Protein AF-A0A972J0L4-F1 (afdb_monomer_lite)

pLDDT: mean 88.19, std 11.18, range [44.31, 98.69]

Foldseek 3Di:
DDAFDPVLLVVLVVLLVVQLVLCVVVVQQDPVLRAGVLVVLVVVCVVCLQPPDADPPPSNSVLLVCLLLNLLSCVSVVSNSRSLSSLSSNLSQQRYDLFHPVQPPDPDRDLVRLQVLLVSLQSSLLSCLSNPVPVSSLRSLVSSLVSLDDDPVRVVVLVVDPDPSLCSQLQSLLSNLLSCVVNVVLVSSQVSLVVSVVSVVVRPPDDDCLAQSNLSSQQSNLSSCCSVPVDLVSLVSNLVSLDLVSNRDDDNPSSSVNSSSSVSVCVVCVCSPDPDLVSDDLQVNLQVLQVVLQVVVVVVVQHDDLELVSQVSCLVCLLVVLVPDPDPVVNVSSLSSQLSNLQSSLQVVQPHWGWDAPDDDLQRTWTWDDQAPDIDTHSSSVVSVCSSVVVDVDGSSNVSVVSVVVSVVSNVVSVVVD

Secondary structure (DSSP, 8-state):
-PPPPHHHHHHHHHHHHHHHHHHHHTT-B-TTTSSB-HHHHHHHHGGGTT--S--SSHHHHHHHHHHHHHHHHHHHTT-HHHHHHHHHHHTTS--S-SS-GGGTT-SS--HHHHHHHHHHHHHHHHHHHHTT-HHHHHHHHHHHHHHH---HHHHHHHHHSTTTSHHHHHHHHHHHHHHHHHTT-HHHHHHHHHHHHHHHHH-TT---TTSHHHHHHHHHHHHHHHHH---HHHHHHHHHHTSGGGG-SS-HHHHHHHHHHHHHHHHH-HHHHS--TTTS-HHHHHHHHHHHHHHHHHHTT----SSHHHHHHHHHHHHHHHHH--SHHHHHHHHHHHHHHHHHHHHHHTT--EEEESSSSGGGEEEEEEETTEEEEE-HHHHHHHHHTTS----HHHHHHHHHHHHHHHHHHHTT--

Sequence (418 aa):
MGKLRSAFLEFLEEYDREYVQFLKEQGWLNLKTGGPVVTEIEPLLRPYLYHEGLIPESNLQKALDVSILAGTVCEALGTTAAAIDWYKIGQHRYRGGRLYSRHLDKGWPDVSVREDAGRQQLETAICATRVGNHGRARQLYEWAAQNFGFSEREIAILEDKKDKTHIVLWTNLSYCAYALLCLGRWAEALSTAERGEAYFRRDRHWKDKTYEPIILYPIVQAVARYKLDPSPENRRKAIEMLSPQAVASRNHVGHLWALFHLYNLRALHPDLAQPPADELPLEERARQGADACVKWMAEGSLMLDGTPESLKRLDETMRAVFRSLDSEEKRKQALFLWGSYFGEVVRRELAGGQWRAHGKTMTDIAVDWELGEAELHLWAYRHVRAYVTGKVAQGLYALWRETEQAYIDLGLAANLED

Radius of gyration: 25.67 Å; chains: 1; bounding box: 66×47×73 Å

Structure (mmCIF, N/CA/C/O backbone):
data_AF-A0A972J0L4-F1
#
_entry.id   AF-A0A972J0L4-F1
#
loop_
_atom_site.group_PDB
_atom_site.id
_atom_site.type_symbol
_atom_site.label_atom_id
_atom_site.label_alt_id
_atom_site.label_comp_id
_atom_site.label_asym_id
_atom_site.label_entity_id
_atom_site.label_seq_id
_atom_site.pdbx_PDB_ins_code
_atom_site.Cartn_x
_atom_site.Cartn_y
_atom_site.Cartn_z
_atom_site.occupancy
_atom_site.B_iso_or_equiv
_atom_site.auth_seq_id
_atom_site.auth_comp_id
_atom_site.auth_asym_id
_atom_site.auth_atom_id
_atom_site.pdbx_PDB_model_num
ATOM 1 N N . MET A 1 1 ? -6.156 0.275 10.492 1.00 44.31 1 MET A N 1
ATOM 2 C CA . MET A 1 1 ? -5.134 0.872 9.600 1.00 44.31 1 MET A CA 1
ATOM 3 C C . MET A 1 1 ? -4.209 1.642 10.513 1.00 44.31 1 MET A C 1
ATOM 5 O O . MET A 1 1 ? -4.644 2.647 11.064 1.00 44.31 1 MET A O 1
ATOM 9 N N . GLY A 1 2 ? -2.994 1.160 10.766 1.00 49.56 2 GLY A N 1
ATOM 10 C CA . GLY A 1 2 ? -2.090 1.908 11.631 1.00 49.56 2 GLY A CA 1
ATOM 11 C C . GLY A 1 2 ? -1.807 3.286 11.019 1.00 49.56 2 GLY A C 1
ATOM 12 O O . GLY A 1 2 ? -1.534 3.382 9.821 1.00 49.56 2 GLY A O 1
ATOM 13 N N . LYS A 1 3 ? -1.899 4.349 11.824 1.00 55.62 3 LYS A N 1
ATOM 14 C CA . LYS A 1 3 ? -1.641 5.719 11.365 1.00 55.62 3 LYS A CA 1
ATOM 15 C C . LYS A 1 3 ? -0.174 5.857 10.935 1.00 55.62 3 LYS A C 1
ATOM 17 O O . LYS A 1 3 ? 0.727 5.383 11.632 1.00 55.62 3 LYS A O 1
ATOM 22 N N . LEU A 1 4 ? 0.058 6.485 9.783 1.00 66.00 4 LEU A N 1
ATOM 23 C CA . LEU A 1 4 ? 1.386 6.961 9.390 1.00 66.00 4 LEU A CA 1
ATOM 24 C C . LEU A 1 4 ? 1.836 8.059 10.373 1.00 66.00 4 LEU A C 1
ATOM 26 O O . LEU A 1 4 ? 1.010 8.672 11.050 1.00 66.00 4 LEU A O 1
ATOM 30 N N . ARG A 1 5 ? 3.149 8.291 10.493 1.00 69.19 5 ARG A N 1
ATOM 31 C CA . ARG A 1 5 ? 3.679 9.364 11.356 1.00 69.19 5 ARG A CA 1
ATOM 32 C C . ARG A 1 5 ? 3.183 10.725 10.854 1.00 69.19 5 ARG A C 1
ATOM 34 O O . ARG A 1 5 ? 3.143 10.924 9.645 1.00 69.19 5 ARG A O 1
ATOM 41 N N . SER A 1 6 ? 2.877 11.656 11.761 1.00 73.56 6 SER A N 1
ATOM 42 C CA . SER A 1 6 ? 2.329 12.987 11.434 1.00 73.56 6 SER A CA 1
ATOM 43 C C . SER A 1 6 ? 3.140 13.727 10.368 1.00 73.56 6 SER A C 1
ATOM 45 O O . SER A 1 6 ? 2.590 14.085 9.338 1.00 73.56 6 SER A O 1
ATOM 47 N N . ALA A 1 7 ? 4.461 13.823 10.537 1.00 74.44 7 ALA A N 1
ATOM 48 C CA . ALA A 1 7 ? 5.339 14.481 9.563 1.00 74.44 7 ALA A CA 1
ATOM 49 C C . ALA A 1 7 ? 5.290 13.844 8.160 1.00 74.44 7 ALA A C 1
ATOM 51 O O . ALA A 1 7 ? 5.467 14.519 7.153 1.00 74.44 7 ALA A O 1
ATOM 52 N N . PHE A 1 8 ? 5.050 12.531 8.072 1.00 80.00 8 PHE A N 1
ATOM 53 C CA . PHE A 1 8 ? 4.901 11.876 6.776 1.00 80.00 8 PHE A CA 1
ATOM 54 C C . PHE A 1 8 ? 3.507 12.095 6.181 1.00 80.00 8 PHE A C 1
ATOM 56 O O . PHE A 1 8 ? 3.394 12.213 4.970 1.00 80.00 8 PHE A O 1
ATOM 63 N N . LEU A 1 9 ? 2.461 12.197 7.005 1.00 81.50 9 LEU A N 1
ATOM 64 C CA . LEU A 1 9 ? 1.131 12.599 6.536 1.00 81.50 9 LEU A CA 1
ATOM 65 C C . LEU A 1 9 ? 1.154 14.017 5.957 1.00 81.50 9 LEU A C 1
ATOM 67 O O . LEU A 1 9 ? 0.661 14.209 4.855 1.00 81.50 9 LEU A O 1
ATOM 71 N N . GLU A 1 10 ? 1.802 14.965 6.634 1.00 84.12 10 GLU A N 1
ATOM 72 C CA . GLU A 1 10 ? 1.974 16.338 6.135 1.00 84.12 10 GLU A CA 1
ATOM 73 C C . GLU A 1 10 ? 2.697 16.366 4.779 1.00 84.12 10 GLU A C 1
ATOM 75 O O . GLU A 1 10 ? 2.257 17.046 3.852 1.00 84.12 10 GLU A O 1
ATOM 80 N N . PHE A 1 11 ? 3.759 15.565 4.633 1.00 87.00 11 PHE A N 1
ATOM 81 C CA . PHE A 1 11 ? 4.459 15.380 3.359 1.00 87.00 11 PHE A CA 1
ATOM 82 C C . PHE A 1 11 ? 3.533 14.839 2.255 1.00 87.00 11 PHE A C 1
ATOM 84 O O . PHE A 1 11 ? 3.565 15.321 1.124 1.00 87.00 11 PHE A O 1
ATOM 91 N N . LEU A 1 12 ? 2.691 13.848 2.563 1.00 89.50 12 LEU A N 1
ATOM 92 C CA . LEU A 1 12 ? 1.736 13.294 1.598 1.00 89.50 12 LEU A CA 1
ATOM 93 C C . LEU A 1 12 ? 0.671 14.326 1.202 1.00 89.50 12 LEU A C 1
ATOM 95 O O . LEU A 1 12 ? 0.343 14.435 0.025 1.00 89.50 12 LEU A O 1
ATOM 99 N N . GLU A 1 13 ? 0.159 15.100 2.159 1.00 92.38 13 GLU A N 1
ATOM 100 C CA . GLU A 1 13 ? -0.806 16.176 1.909 1.00 92.38 13 GLU A CA 1
ATOM 101 C C . GLU A 1 13 ? -0.215 17.296 1.043 1.00 92.38 13 GLU A C 1
ATOM 103 O O . GLU A 1 13 ? -0.916 17.866 0.208 1.00 92.38 13 GLU A O 1
ATOM 108 N N . GLU A 1 14 ? 1.069 17.621 1.207 1.00 93.12 14 GLU A N 1
ATOM 109 C CA . GLU A 1 14 ? 1.766 18.580 0.346 1.00 93.12 14 GLU A CA 1
ATOM 110 C C . GLU A 1 14 ? 1.835 18.092 -1.104 1.00 93.12 14 GLU A C 1
ATOM 112 O O . GLU A 1 14 ? 1.412 18.814 -2.009 1.00 93.12 14 GLU A O 1
ATOM 117 N N . TYR A 1 15 ? 2.257 16.844 -1.318 1.00 93.62 15 TYR A N 1
ATOM 118 C CA . TYR A 1 15 ? 2.282 16.232 -2.647 1.00 93.62 15 TYR A CA 1
ATOM 119 C C . TYR A 1 15 ? 0.885 16.147 -3.275 1.00 93.62 15 TYR A C 1
ATOM 121 O O . TYR A 1 15 ? 0.720 16.445 -4.458 1.00 93.62 15 TYR A O 1
ATOM 129 N N . ASP A 1 16 ? -0.138 15.782 -2.496 1.00 96.44 16 ASP A N 1
ATOM 130 C CA . ASP A 1 16 ? -1.523 15.751 -2.976 1.00 96.44 16 ASP A CA 1
ATOM 131 C C . ASP A 1 16 ? -1.979 17.138 -3.452 1.00 96.44 16 ASP A C 1
ATOM 133 O O . ASP A 1 16 ? -2.534 17.267 -4.546 1.00 96.44 16 ASP A O 1
ATOM 137 N N . ARG A 1 17 ? -1.655 18.204 -2.702 1.00 97.69 17 ARG A N 1
ATOM 138 C CA . ARG A 1 17 ? -1.934 19.588 -3.123 1.00 97.69 17 ARG A CA 1
ATOM 139 C C . ARG A 1 17 ? -1.247 19.941 -4.440 1.00 97.69 17 ARG A C 1
ATOM 141 O O . ARG A 1 17 ? -1.893 20.551 -5.294 1.00 97.69 17 ARG A O 1
ATOM 148 N N . GLU A 1 18 ? 0.017 19.562 -4.627 1.00 97.12 18 GLU A N 1
ATOM 149 C CA . GLU A 1 18 ? 0.742 19.793 -5.885 1.00 97.12 18 GLU A CA 1
ATOM 150 C C . GLU A 1 18 ? 0.083 19.073 -7.068 1.00 97.12 18 GLU A C 1
ATOM 152 O O . GLU A 1 18 ? -0.109 19.664 -8.135 1.00 97.12 18 GLU A O 1
ATOM 157 N N . TYR A 1 19 ? -0.318 17.813 -6.883 1.00 97.38 19 TYR A N 1
ATOM 158 C CA . TYR A 1 19 ? -0.986 17.030 -7.921 1.00 97.38 19 TYR A CA 1
ATOM 159 C C . TYR A 1 19 ? -2.368 17.584 -8.264 1.00 97.38 19 TYR A C 1
ATOM 161 O O . TYR A 1 19 ? -2.699 17.727 -9.443 1.00 97.38 19 TYR A O 1
ATOM 169 N N . VAL A 1 20 ? -3.158 17.959 -7.257 1.00 97.75 20 VAL A N 1
ATOM 170 C CA . VAL A 1 20 ? -4.461 18.605 -7.453 1.00 97.75 20 VAL A CA 1
ATOM 171 C C . VAL A 1 20 ? -4.299 19.940 -8.178 1.00 97.75 20 VAL A C 1
ATOM 173 O O . VAL A 1 20 ? -5.085 20.243 -9.076 1.00 97.75 20 VAL A O 1
ATOM 176 N N . GLN A 1 21 ? -3.285 20.733 -7.830 1.00 98.25 21 GLN A N 1
ATOM 177 C CA . GLN A 1 21 ? -3.005 22.001 -8.501 1.00 98.25 21 GLN A CA 1
ATOM 178 C C . GLN A 1 21 ? -2.614 21.788 -9.968 1.00 98.25 21 GLN A C 1
ATOM 180 O O . GLN A 1 21 ? -3.177 22.442 -10.845 1.00 98.25 21 GLN A O 1
ATOM 185 N N . PHE A 1 22 ? -1.742 20.816 -10.250 1.00 98.12 22 PHE A N 1
ATOM 186 C CA . PHE A 1 22 ? -1.398 20.427 -11.618 1.00 98.12 22 PHE A CA 1
ATOM 187 C C . PHE A 1 22 ? -2.643 20.039 -12.430 1.00 98.12 22 PHE A C 1
ATOM 189 O O . PHE A 1 22 ? -2.826 20.530 -13.543 1.00 98.12 22 PHE A O 1
ATOM 196 N N . LEU A 1 23 ? -3.539 19.217 -11.872 1.00 98.19 23 LEU A N 1
ATOM 197 C CA . LEU A 1 23 ? -4.781 18.839 -12.552 1.00 98.19 23 LEU A CA 1
ATOM 198 C C . LEU A 1 23 ? -5.699 20.043 -12.805 1.00 98.19 23 LEU A C 1
ATOM 200 O O . LEU A 1 23 ? -6.289 20.132 -13.880 1.00 98.19 23 LEU A O 1
ATOM 204 N N . LYS A 1 24 ? -5.807 20.988 -11.860 1.00 97.81 24 LYS A N 1
ATOM 205 C CA . LYS A 1 24 ? -6.598 22.220 -12.042 1.00 97.81 24 LYS A CA 1
ATOM 206 C C . LYS A 1 24 ? -6.072 23.073 -13.187 1.00 97.81 24 LYS A C 1
ATOM 208 O O . LYS A 1 24 ? -6.864 23.535 -14.002 1.00 97.81 24 LYS A O 1
ATOM 213 N N . GLU A 1 25 ? -4.757 23.261 -13.261 1.00 97.81 25 GLU A N 1
ATOM 214 C CA . GLU A 1 25 ? -4.111 24.059 -14.311 1.00 97.81 25 GLU A CA 1
ATOM 215 C C . GLU A 1 25 ? -4.344 23.488 -15.711 1.00 97.81 25 GLU A C 1
ATOM 217 O O . GLU A 1 25 ? -4.440 24.249 -16.669 1.00 97.81 25 GLU A O 1
ATOM 222 N N . GLN A 1 26 ? -4.469 22.163 -15.826 1.00 97.31 26 GLN A N 1
ATOM 223 C CA . GLN A 1 26 ? -4.757 21.490 -17.095 1.00 97.31 26 GLN A CA 1
ATOM 224 C C . GLN A 1 26 ? -6.258 21.319 -17.377 1.00 97.31 26 GLN A C 1
ATOM 226 O O . GLN A 1 26 ? -6.625 20.833 -18.441 1.00 97.31 26 GLN A O 1
ATOM 231 N N . GLY A 1 27 ? -7.136 21.690 -16.438 1.00 97.44 27 GLY A N 1
ATOM 232 C CA . GLY A 1 27 ? -8.570 21.407 -16.536 1.00 97.44 27 GLY A CA 1
ATOM 233 C C . GLY A 1 27 ? -8.924 19.924 -16.374 1.00 97.44 27 GLY A C 1
ATOM 234 O O . GLY A 1 27 ? -10.047 19.537 -16.662 1.00 97.44 27 GLY A O 1
ATOM 235 N N . TRP A 1 28 ? -8.000 19.098 -15.878 1.00 98.19 28 TRP A N 1
ATOM 236 C CA . TRP A 1 28 ? -8.143 17.644 -15.760 1.00 98.19 28 TRP A CA 1
ATOM 237 C C . TRP A 1 28 ? -8.545 17.171 -14.358 1.00 98.19 28 TRP A C 1
ATOM 239 O O . TRP A 1 28 ? -8.411 15.987 -14.054 1.00 98.19 28 TRP A O 1
ATOM 249 N N . LEU A 1 29 ? -9.003 18.055 -13.467 1.00 98.25 29 LEU A N 1
ATOM 250 C CA . LEU A 1 29 ? -9.419 17.662 -12.117 1.00 98.25 29 LEU A CA 1
ATOM 251 C C . LEU A 1 29 ? -10.850 17.108 -12.111 1.00 98.25 29 LEU A C 1
ATOM 253 O O . LEU A 1 29 ? -11.817 17.829 -12.355 1.00 98.25 29 LEU A O 1
ATOM 257 N N . ASN A 1 30 ? -11.003 15.846 -11.718 1.00 97.69 30 ASN A N 1
ATOM 258 C CA . ASN A 1 30 ? -12.301 15.241 -11.462 1.00 97.69 30 ASN A CA 1
ATOM 259 C C . ASN A 1 30 ? -12.812 15.669 -10.079 1.00 97.69 30 ASN A C 1
ATOM 261 O O . ASN A 1 30 ? -12.400 15.127 -9.055 1.00 97.69 30 ASN A O 1
ATOM 265 N N . LEU A 1 31 ? -13.763 16.605 -10.041 1.00 96.44 31 LEU A N 1
ATOM 266 C CA . LEU A 1 31 ? -14.323 17.140 -8.790 1.00 96.44 31 LEU A CA 1
ATOM 267 C C . LEU A 1 31 ? -15.027 16.089 -7.914 1.00 96.44 31 LEU A C 1
ATOM 269 O O . LEU A 1 31 ? -15.210 16.320 -6.722 1.00 96.44 31 LEU A O 1
ATOM 273 N N . LYS A 1 32 ? -15.434 14.944 -8.480 1.00 94.81 32 LYS A N 1
ATOM 274 C CA . LYS A 1 32 ? -16.093 13.871 -7.723 1.00 94.81 32 LYS A CA 1
ATOM 275 C C . LYS A 1 32 ? -15.093 12.996 -6.976 1.00 94.81 32 LYS A C 1
ATOM 277 O O . LYS A 1 32 ? -15.390 12.550 -5.872 1.00 94.81 32 LYS A O 1
ATOM 282 N N . THR A 1 33 ? -13.962 12.684 -7.603 1.00 94.12 33 THR A N 1
ATOM 283 C CA . THR A 1 33 ? -12.982 11.743 -7.041 1.00 94.12 33 THR A CA 1
ATOM 284 C C . THR A 1 33 ? -11.800 12.449 -6.393 1.00 94.12 33 THR A C 1
ATOM 286 O O . THR A 1 33 ? -11.204 11.869 -5.494 1.00 94.12 33 THR A O 1
ATOM 289 N N . GLY A 1 34 ? -11.483 13.677 -6.816 1.00 94.88 34 GLY A N 1
ATOM 290 C CA . GLY A 1 34 ? -10.256 14.397 -6.465 1.00 94.88 34 GLY A CA 1
ATOM 291 C C . GLY A 1 34 ? -9.048 14.019 -7.335 1.00 94.88 34 GLY A C 1
ATOM 292 O O . GLY A 1 34 ? -7.987 14.609 -7.175 1.00 94.88 34 GLY A O 1
ATOM 293 N N . GLY A 1 35 ? -9.199 13.055 -8.252 1.00 96.75 35 GLY A N 1
ATOM 294 C CA . GLY A 1 35 ? -8.144 12.583 -9.156 1.00 96.75 35 GLY A CA 1
ATOM 295 C C . GLY A 1 35 ? -8.260 13.139 -10.583 1.00 96.75 35 GLY A C 1
ATOM 296 O O . GLY A 1 35 ? -9.011 14.087 -10.823 1.00 96.75 35 GLY A O 1
ATOM 297 N N . PRO A 1 36 ? -7.528 12.563 -11.554 1.00 98.06 36 PRO A N 1
ATOM 298 C CA . PRO A 1 36 ? -7.585 12.981 -12.954 1.00 98.06 36 PRO A CA 1
ATOM 299 C C . PRO A 1 36 ? -8.908 12.603 -13.649 1.00 98.06 36 PRO A C 1
ATOM 301 O O . PRO A 1 36 ? -9.483 11.542 -13.397 1.00 98.06 36 PRO A O 1
ATOM 304 N N . VAL A 1 37 ? -9.366 13.419 -14.604 1.00 97.94 37 VAL A N 1
ATOM 305 C CA . VAL A 1 37 ? -10.460 13.075 -15.530 1.00 97.94 37 VAL A CA 1
ATOM 306 C C . VAL A 1 37 ? -9.930 12.117 -16.600 1.00 97.94 37 VAL A C 1
ATOM 308 O O . VAL A 1 37 ? -9.479 12.511 -17.675 1.00 97.94 37 VAL A O 1
ATOM 311 N N . VAL A 1 38 ? -9.986 10.819 -16.306 1.00 96.94 38 VAL A N 1
ATOM 312 C CA . VAL A 1 38 ? -9.426 9.770 -17.180 1.00 96.94 38 VAL A CA 1
ATOM 313 C C . VAL A 1 38 ? -10.013 9.802 -18.591 1.00 96.94 38 VAL A C 1
ATOM 315 O O . VAL A 1 38 ? -9.285 9.615 -19.561 1.00 96.94 38 VAL A O 1
ATOM 318 N N . THR A 1 39 ? -11.307 10.104 -18.722 1.00 96.56 39 THR A N 1
ATOM 319 C CA . THR A 1 39 ? -11.998 10.185 -20.018 1.00 96.56 39 THR A CA 1
ATOM 320 C C . THR A 1 39 ? -11.487 11.303 -20.923 1.00 96.56 39 THR A C 1
ATOM 322 O O . THR A 1 39 ? -11.729 11.246 -22.124 1.00 96.56 39 THR A O 1
ATOM 325 N N . GLU A 1 40 ? -10.796 12.302 -20.375 1.00 96.31 40 GLU A N 1
ATOM 326 C CA . GLU A 1 40 ? -10.177 13.385 -21.145 1.00 96.31 40 GLU A CA 1
ATOM 327 C C . GLU A 1 40 ? -8.710 13.086 -21.458 1.00 96.31 40 GLU A C 1
ATOM 329 O O . GLU A 1 40 ? -8.268 13.310 -22.581 1.00 96.31 40 GLU A O 1
ATOM 334 N N . ILE A 1 41 ? -7.968 12.514 -20.505 1.00 95.94 41 ILE A N 1
ATOM 335 C CA . ILE A 1 41 ? -6.528 12.254 -20.658 1.00 95.94 41 ILE A CA 1
ATOM 336 C C . ILE A 1 41 ? -6.247 11.013 -21.519 1.00 95.94 41 ILE A C 1
ATOM 338 O O . ILE A 1 41 ? -5.349 11.030 -22.359 1.00 95.94 41 ILE A O 1
ATOM 342 N N . GLU A 1 42 ? -6.988 9.915 -21.341 1.00 93.94 42 GLU A N 1
ATOM 343 C CA . GLU A 1 42 ? -6.716 8.655 -22.053 1.00 93.94 42 GLU A CA 1
ATOM 344 C C . GLU A 1 42 ? -6.813 8.790 -23.590 1.00 93.94 42 GLU A C 1
ATOM 346 O O . GLU A 1 42 ? -5.927 8.281 -24.287 1.00 93.94 42 GLU A O 1
ATOM 351 N N . PRO A 1 43 ? -7.793 9.522 -24.163 1.00 95.50 43 PRO A N 1
ATOM 352 C CA . PRO A 1 43 ? -7.801 9.816 -25.595 1.00 95.50 43 PRO A CA 1
ATOM 353 C C . PRO A 1 43 ? -6.542 10.540 -26.090 1.00 95.50 43 PRO A C 1
ATOM 355 O O . PRO A 1 43 ? -6.091 10.248 -27.198 1.00 95.50 43 PRO A O 1
ATOM 358 N N . LEU A 1 44 ? -5.953 11.427 -25.278 1.00 95.19 44 LEU A N 1
ATOM 359 C CA . LEU A 1 44 ? -4.713 12.145 -25.606 1.00 95.19 44 LEU A CA 1
ATOM 360 C C . LEU A 1 44 ? -3.490 11.221 -25.571 1.00 95.19 44 LEU A C 1
ATOM 362 O O . LEU A 1 44 ? -2.552 11.401 -26.343 1.00 95.19 44 LEU A O 1
ATOM 366 N N . LEU A 1 45 ? -3.509 10.184 -24.727 1.00 92.75 45 LEU A N 1
ATOM 367 C CA . LEU A 1 45 ? -2.461 9.156 -24.675 1.00 92.75 45 LEU A CA 1
ATOM 368 C C . LEU A 1 45 ? -2.518 8.185 -25.857 1.00 92.75 45 LEU A C 1
ATOM 370 O O . LEU A 1 45 ? -1.502 7.578 -26.205 1.00 92.75 45 LEU A O 1
ATOM 374 N N . ARG A 1 46 ? -3.691 8.019 -26.478 1.00 90.75 46 ARG A N 1
ATOM 375 C CA . ARG A 1 46 ? -3.943 6.999 -27.505 1.00 90.75 46 ARG A CA 1
ATOM 376 C C . ARG A 1 46 ? -2.958 7.017 -28.683 1.00 90.75 46 ARG A C 1
ATOM 378 O O . ARG A 1 46 ? -2.497 5.933 -29.048 1.00 90.75 46 ARG A O 1
ATOM 385 N N . PRO A 1 47 ? -2.585 8.178 -29.259 1.00 92.25 47 PRO A N 1
ATOM 386 C CA . PRO A 1 47 ? -1.599 8.247 -30.340 1.00 92.25 47 PRO A CA 1
ATOM 387 C C . PRO A 1 47 ? -0.217 7.722 -29.939 1.00 92.25 47 PRO A C 1
ATOM 389 O O . PRO A 1 47 ? 0.563 7.322 -30.798 1.00 92.25 47 PRO A O 1
ATOM 392 N N . TYR A 1 48 ? 0.081 7.697 -28.639 1.00 89.81 48 TYR A N 1
ATOM 393 C CA . TYR A 1 48 ? 1.389 7.346 -28.104 1.00 89.81 48 TYR A CA 1
ATOM 394 C C . TYR A 1 48 ? 1.460 5.928 -27.544 1.00 89.81 48 TYR A C 1
ATOM 396 O O . TYR A 1 48 ? 2.524 5.543 -27.087 1.00 89.81 48 TYR A O 1
ATOM 404 N N . LEU A 1 49 ? 0.399 5.114 -27.586 1.00 84.81 49 LEU A N 1
ATOM 405 C CA . LEU A 1 49 ? 0.384 3.790 -26.930 1.00 84.81 49 LEU A CA 1
ATOM 406 C C . LEU A 1 49 ? 1.486 2.818 -27.389 1.00 84.81 49 LEU A C 1
ATOM 408 O O . LEU A 1 49 ? 1.786 1.875 -26.661 1.00 84.81 49 LEU A O 1
ATOM 412 N N . TYR A 1 50 ? 2.094 3.066 -28.551 1.00 82.88 50 TYR A N 1
ATOM 413 C CA . TYR A 1 50 ? 3.220 2.303 -29.103 1.00 82.88 50 TYR A CA 1
ATOM 414 C C . TYR A 1 50 ? 4.493 3.151 -29.280 1.00 82.88 50 TYR A C 1
ATOM 416 O O . TYR A 1 50 ? 5.429 2.742 -29.962 1.00 82.88 50 TYR A O 1
ATOM 424 N N . HIS A 1 51 ? 4.518 4.356 -28.705 1.00 82.31 51 HIS A N 1
ATOM 425 C CA . HIS A 1 51 ? 5.649 5.276 -28.768 1.00 82.31 51 HIS A CA 1
ATOM 426 C C . HIS A 1 51 ? 6.680 4.932 -27.693 1.00 82.31 51 HIS A C 1
ATOM 428 O O . HIS A 1 51 ? 6.387 4.957 -26.493 1.00 82.31 51 HIS A O 1
ATOM 434 N N . GLU A 1 52 ? 7.907 4.649 -28.126 1.00 79.62 52 GLU A N 1
ATOM 435 C CA . GLU A 1 52 ? 9.035 4.439 -27.225 1.00 79.62 52 GLU A CA 1
ATOM 436 C C . GLU A 1 52 ? 9.661 5.777 -26.811 1.00 79.62 52 GLU A C 1
ATOM 438 O O . GLU A 1 52 ? 10.119 6.560 -27.643 1.00 79.62 52 GLU A O 1
ATOM 443 N N . GLY A 1 53 ? 9.741 6.009 -25.500 1.00 79.06 53 GLY A N 1
ATOM 444 C CA . GLY A 1 53 ? 10.359 7.198 -24.918 1.00 79.06 53 GLY A CA 1
ATOM 445 C C . GLY A 1 53 ? 9.356 8.256 -24.458 1.00 79.06 53 GLY A C 1
ATOM 446 O O . GLY A 1 53 ? 8.193 7.961 -24.160 1.00 79.06 53 GLY A O 1
ATOM 447 N N . LEU A 1 54 ? 9.856 9.490 -24.345 1.00 85.31 54 LEU A N 1
ATOM 448 C CA . LEU A 1 54 ? 9.096 10.630 -23.838 1.00 85.31 54 LEU A CA 1
ATOM 449 C C . LEU A 1 54 ? 8.012 11.047 -24.831 1.00 85.31 54 LEU A C 1
ATOM 451 O O . LEU A 1 54 ? 8.265 11.138 -26.036 1.00 85.31 54 LEU A O 1
ATOM 455 N N . ILE A 1 55 ? 6.821 11.327 -24.310 1.00 89.00 55 ILE A N 1
ATOM 456 C CA . ILE A 1 55 ? 5.740 11.936 -25.079 1.00 89.00 55 ILE A CA 1
ATOM 457 C C . ILE A 1 55 ? 6.094 13.411 -25.340 1.00 89.00 55 ILE A C 1
ATOM 459 O O . ILE A 1 55 ? 6.484 14.106 -24.400 1.00 89.00 55 ILE A O 1
ATOM 463 N N . PRO A 1 56 ? 5.967 13.912 -26.587 1.00 87.12 56 PRO A N 1
ATOM 464 C CA . PRO A 1 56 ? 6.292 15.304 -26.913 1.00 87.12 56 PRO A CA 1
ATOM 465 C C . PRO A 1 56 ? 5.463 16.339 -26.142 1.00 87.12 56 PRO A C 1
ATOM 467 O O . PRO A 1 56 ? 5.950 17.426 -25.844 1.00 87.12 56 PRO A O 1
ATOM 470 N N . GLU A 1 57 ? 4.212 16.010 -25.820 1.00 92.38 57 GLU A N 1
ATOM 471 C CA . GLU A 1 57 ? 3.344 16.846 -24.998 1.00 92.38 57 GLU A CA 1
ATOM 472 C C . GLU A 1 57 ? 3.773 16.775 -23.525 1.00 92.38 57 GLU A C 1
ATOM 474 O O . GLU A 1 57 ? 3.512 15.799 -22.818 1.00 92.38 57 GLU A O 1
ATOM 479 N N . SER A 1 58 ? 4.446 17.829 -23.058 1.00 92.81 58 SER A N 1
ATOM 480 C CA . SER A 1 58 ? 5.087 17.881 -21.738 1.00 92.81 58 SER A CA 1
ATOM 481 C C . SER A 1 58 ? 4.118 17.652 -20.578 1.00 92.81 58 SER A C 1
ATOM 483 O O . SER A 1 58 ? 4.469 16.965 -19.621 1.00 92.81 58 SER A O 1
ATOM 485 N N . ASN A 1 59 ? 2.895 18.181 -20.660 1.00 95.62 59 ASN A N 1
ATOM 486 C CA . ASN A 1 59 ? 1.889 18.014 -19.608 1.00 95.62 59 ASN A CA 1
ATOM 487 C C . ASN A 1 59 ? 1.371 16.575 -19.553 1.00 95.62 59 ASN A C 1
ATOM 489 O O . ASN A 1 59 ? 1.168 16.032 -18.467 1.00 95.62 59 ASN A O 1
ATOM 493 N N . LEU A 1 60 ? 1.238 15.925 -20.708 1.00 94.88 60 LEU A N 1
ATOM 494 C CA . LEU A 1 60 ? 0.833 14.528 -20.793 1.00 94.88 60 LEU A CA 1
ATOM 495 C C . LEU A 1 60 ? 1.933 13.592 -20.274 1.00 94.88 60 LEU A C 1
ATOM 497 O O . LEU A 1 60 ? 1.658 12.667 -19.510 1.00 94.88 60 LEU A O 1
ATOM 501 N N . GLN A 1 61 ? 3.193 13.879 -20.618 1.00 94.62 61 GLN A N 1
ATOM 502 C CA . GLN A 1 61 ? 4.351 13.185 -20.055 1.00 94.62 61 GLN A CA 1
ATOM 503 C C . GLN A 1 61 ? 4.427 13.373 -18.532 1.00 94.62 61 GLN A C 1
ATOM 505 O O . GLN A 1 61 ? 4.562 12.390 -17.806 1.00 94.62 61 GLN A O 1
ATOM 510 N N . LYS A 1 62 ? 4.239 14.603 -18.032 1.00 95.50 62 LYS A N 1
ATOM 511 C CA . LYS A 1 62 ? 4.201 14.892 -16.591 1.00 95.50 62 LYS A CA 1
ATOM 512 C C . LYS A 1 62 ? 3.096 14.106 -15.888 1.00 95.50 62 LYS A C 1
ATOM 514 O O . LYS A 1 62 ? 3.371 13.509 -14.854 1.00 95.50 62 LYS A O 1
ATOM 519 N N . ALA A 1 63 ? 1.884 14.053 -16.449 1.00 96.12 63 ALA A N 1
ATOM 520 C CA . ALA A 1 63 ? 0.775 13.282 -15.882 1.00 96.12 63 ALA A CA 1
ATOM 521 C C . ALA A 1 63 ? 1.121 11.790 -15.735 1.00 96.12 63 ALA A C 1
ATOM 523 O O . ALA A 1 63 ? 0.824 11.189 -14.704 1.00 96.12 63 ALA A O 1
ATOM 524 N N . LEU A 1 64 ? 1.793 11.201 -16.729 1.00 94.12 64 LEU A N 1
ATOM 525 C CA . LEU A 1 64 ? 2.276 9.820 -16.658 1.00 94.12 64 LEU A CA 1
ATOM 526 C C . LEU A 1 64 ? 3.364 9.638 -15.602 1.00 94.12 64 LEU A C 1
ATOM 528 O O . LEU A 1 64 ? 3.304 8.672 -14.842 1.00 94.12 64 LEU A O 1
ATOM 532 N N . ASP A 1 65 ? 4.334 10.546 -15.541 1.00 92.75 65 ASP A N 1
ATOM 533 C CA . ASP A 1 65 ? 5.458 10.439 -14.610 1.00 92.75 65 ASP A CA 1
ATOM 534 C C . ASP A 1 65 ? 5.006 10.551 -13.151 1.00 92.75 65 ASP A C 1
ATOM 536 O O . ASP A 1 65 ? 5.476 9.786 -12.308 1.00 92.75 65 ASP A O 1
ATOM 540 N N . VAL A 1 66 ? 4.044 11.433 -12.853 1.00 95.19 66 VAL A N 1
ATOM 541 C CA . VAL A 1 66 ? 3.535 11.590 -11.481 1.00 95.19 66 VAL A CA 1
ATOM 542 C C . VAL A 1 66 ? 2.503 10.534 -11.089 1.00 95.19 66 VAL A C 1
ATOM 544 O O . VAL A 1 66 ? 2.342 10.271 -9.901 1.00 95.19 66 VAL A O 1
ATOM 547 N N . SER A 1 67 ? 1.820 9.904 -12.051 1.00 96.00 67 SER A N 1
ATOM 548 C CA . SER A 1 67 ? 0.658 9.034 -11.791 1.00 96.00 67 SER A CA 1
ATOM 549 C C . SER A 1 67 ? 0.898 7.910 -10.776 1.00 96.00 67 SER A C 1
ATOM 551 O O . SER A 1 67 ? 0.007 7.583 -9.993 1.00 96.00 67 SER A O 1
ATOM 553 N N . ILE A 1 68 ? 2.102 7.338 -10.751 1.00 91.94 68 ILE A N 1
ATOM 554 C CA . ILE A 1 68 ? 2.474 6.257 -9.830 1.00 91.94 68 ILE A CA 1
ATOM 555 C C . ILE A 1 68 ? 2.510 6.747 -8.382 1.00 91.94 68 ILE A C 1
ATOM 557 O O . ILE A 1 68 ? 1.885 6.158 -7.494 1.00 91.94 68 ILE A O 1
ATOM 561 N N . LEU A 1 69 ? 3.212 7.855 -8.147 1.00 93.62 69 LEU A N 1
ATOM 562 C CA . LEU A 1 69 ? 3.353 8.422 -6.812 1.00 93.62 69 LEU A CA 1
ATOM 563 C C . LEU A 1 69 ? 2.067 9.121 -6.376 1.00 93.62 69 LEU A C 1
ATOM 565 O O . LEU A 1 69 ? 1.666 8.954 -5.230 1.00 93.62 69 LEU A O 1
ATOM 569 N N . ALA A 1 70 ? 1.367 9.803 -7.283 1.00 96.88 70 ALA A N 1
ATOM 570 C CA . ALA A 1 70 ? 0.072 10.415 -7.007 1.00 96.88 70 ALA A CA 1
ATOM 571 C C . ALA A 1 70 ? -0.982 9.380 -6.593 1.00 96.88 70 ALA A C 1
ATOM 573 O O . ALA A 1 70 ? -1.651 9.561 -5.578 1.00 96.88 70 ALA A O 1
ATOM 574 N N . GLY A 1 71 ? -1.061 8.241 -7.292 1.00 96.31 71 GLY A N 1
ATOM 575 C CA . GLY A 1 71 ? -1.943 7.144 -6.890 1.00 96.31 71 GLY A CA 1
ATOM 576 C C . GLY A 1 71 ? -1.626 6.616 -5.486 1.00 96.31 71 GLY A C 1
ATOM 577 O O . GLY A 1 71 ? -2.531 6.416 -4.676 1.00 96.31 71 GLY A O 1
ATOM 578 N N . THR A 1 72 ? -0.338 6.476 -5.169 1.00 94.38 72 THR A N 1
ATOM 579 C CA . THR A 1 72 ? 0.132 6.017 -3.852 1.00 94.38 72 THR A CA 1
ATOM 580 C C . THR A 1 72 ? -0.181 7.019 -2.740 1.00 94.38 72 THR A C 1
ATOM 582 O O . THR A 1 72 ? -0.606 6.613 -1.658 1.00 94.38 72 THR A O 1
ATOM 585 N N . VAL A 1 73 ? 0.006 8.318 -2.999 1.00 94.38 73 VAL A N 1
ATOM 586 C CA . VAL A 1 73 ? -0.328 9.408 -2.069 1.00 94.38 73 VAL A CA 1
ATOM 587 C C . VAL A 1 73 ? -1.820 9.387 -1.752 1.00 94.38 73 VAL A C 1
ATOM 589 O O . VAL A 1 73 ? -2.188 9.291 -0.582 1.00 94.38 73 VAL A O 1
ATOM 592 N N . CYS A 1 74 ? -2.679 9.376 -2.775 1.00 93.94 74 CYS A N 1
ATOM 593 C CA . CYS A 1 74 ? -4.126 9.319 -2.583 1.00 93.94 74 CYS A CA 1
ATOM 594 C C . CYS A 1 74 ? -4.548 8.058 -1.805 1.00 93.94 74 CYS A C 1
ATOM 596 O O . CYS A 1 74 ? -5.377 8.116 -0.899 1.00 93.94 74 CYS A O 1
ATOM 598 N N . GLU A 1 75 ? -3.948 6.901 -2.102 1.00 91.25 75 GLU A N 1
ATOM 599 C CA . GLU A 1 75 ? -4.233 5.664 -1.371 1.00 91.25 75 GLU A CA 1
ATOM 600 C C . GLU A 1 75 ? -3.817 5.750 0.105 1.00 91.25 75 GLU A C 1
ATOM 602 O O . GLU A 1 75 ? -4.581 5.334 0.979 1.00 91.25 75 GLU A O 1
ATOM 607 N N . ALA A 1 76 ? -2.662 6.352 0.398 1.00 88.81 76 ALA A N 1
ATOM 608 C CA . ALA A 1 76 ? -2.196 6.578 1.763 1.00 88.81 76 ALA A CA 1
ATOM 609 C C . ALA A 1 76 ? -3.069 7.570 2.549 1.00 88.81 76 ALA A C 1
ATOM 611 O O . ALA A 1 76 ? -3.247 7.393 3.754 1.00 88.81 76 ALA A O 1
ATOM 612 N N . LEU A 1 77 ? -3.642 8.568 1.872 1.00 86.81 77 LEU A N 1
ATOM 613 C CA . LEU A 1 77 ? -4.584 9.536 2.444 1.00 86.81 77 LEU A CA 1
ATOM 614 C C . LEU A 1 77 ? -6.032 9.008 2.508 1.00 86.81 77 LEU A C 1
ATOM 616 O O . LEU A 1 77 ? -6.920 9.689 3.017 1.00 86.81 77 LEU A O 1
ATOM 620 N N . GLY A 1 78 ? -6.292 7.793 2.016 1.00 86.69 78 GLY A N 1
ATOM 621 C CA . GLY A 1 78 ? -7.621 7.176 2.032 1.00 86.69 78 GLY A CA 1
ATOM 622 C C . GLY A 1 78 ? -8.565 7.653 0.920 1.00 86.69 78 GLY A C 1
ATOM 623 O O . GLY A 1 78 ? -9.742 7.292 0.922 1.00 86.69 78 GLY A O 1
ATOM 624 N N . THR A 1 79 ? -8.078 8.406 -0.069 1.00 89.56 79 THR A N 1
ATOM 625 C CA . THR A 1 79 ? -8.846 8.858 -1.241 1.00 89.56 79 THR A CA 1
ATOM 626 C C . THR A 1 79 ? -8.782 7.823 -2.371 1.00 89.56 79 THR A C 1
ATOM 628 O O . THR A 1 79 ? -8.316 8.073 -3.482 1.00 89.56 79 THR A O 1
ATOM 631 N N . THR A 1 80 ? -9.293 6.614 -2.106 1.00 90.62 80 THR A N 1
ATOM 632 C CA . THR A 1 80 ? -9.176 5.454 -3.014 1.00 90.62 80 THR A CA 1
ATOM 633 C C . THR A 1 80 ? -9.698 5.721 -4.430 1.00 90.62 80 THR A C 1
ATOM 635 O O . THR A 1 80 ? -9.127 5.220 -5.394 1.00 90.62 80 THR A O 1
ATOM 638 N N . ALA A 1 81 ? -10.756 6.521 -4.587 1.00 91.19 81 ALA A N 1
ATOM 639 C CA . ALA A 1 81 ? -11.286 6.852 -5.910 1.00 91.19 81 ALA A CA 1
ATOM 640 C C . ALA A 1 81 ? -10.285 7.666 -6.754 1.00 91.19 81 ALA A C 1
ATOM 642 O O . ALA A 1 81 ? -10.054 7.318 -7.912 1.00 91.19 81 ALA A O 1
ATOM 643 N N . ALA A 1 82 ? -9.645 8.686 -6.166 1.00 96.00 82 ALA A N 1
ATOM 644 C CA . ALA A 1 82 ? -8.578 9.447 -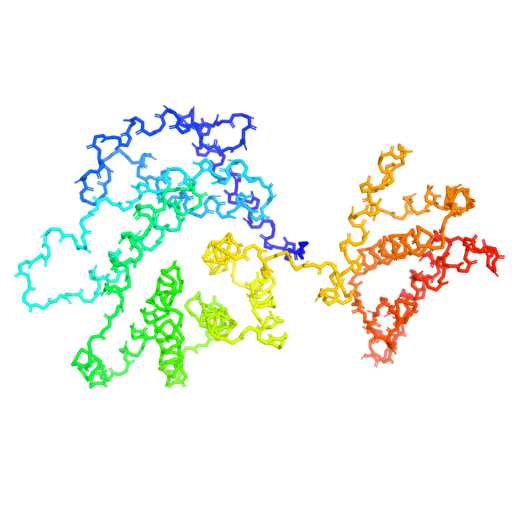6.821 1.00 96.00 82 ALA A CA 1
ATOM 645 C C . ALA A 1 82 ? -7.380 8.555 -7.164 1.00 96.00 82 ALA A C 1
ATOM 647 O O . ALA A 1 82 ? -6.845 8.640 -8.269 1.00 96.00 82 ALA A O 1
ATOM 648 N N . ALA A 1 83 ? -6.999 7.659 -6.246 1.00 96.56 83 ALA A N 1
ATOM 649 C CA . ALA A 1 83 ? -5.897 6.725 -6.460 1.00 96.56 83 ALA A CA 1
ATOM 650 C C . ALA A 1 83 ? -6.123 5.842 -7.697 1.00 96.56 83 ALA A C 1
ATOM 652 O O . ALA A 1 83 ? -5.239 5.706 -8.542 1.00 96.56 83 ALA A O 1
ATOM 653 N N . ILE A 1 84 ? -7.329 5.281 -7.839 1.00 97.25 84 ILE A N 1
ATOM 654 C CA . ILE A 1 84 ? -7.701 4.463 -9.000 1.00 97.25 84 ILE A CA 1
ATOM 655 C C . ILE A 1 84 ? -7.654 5.274 -10.298 1.00 97.25 84 ILE A C 1
ATOM 657 O O . ILE A 1 84 ? -7.177 4.758 -11.309 1.00 97.25 84 ILE A O 1
ATOM 661 N N . ASP A 1 85 ? -8.111 6.527 -10.290 1.00 98.12 85 ASP A N 1
ATOM 662 C CA . ASP A 1 85 ? -8.035 7.386 -11.475 1.00 98.12 85 ASP A CA 1
ATOM 663 C C . ASP A 1 85 ? -6.577 7.674 -11.876 1.00 98.12 85 ASP A C 1
ATOM 665 O O . ASP A 1 85 ? -6.239 7.566 -13.056 1.00 98.12 85 ASP A O 1
ATOM 669 N N . TRP A 1 86 ? -5.678 7.914 -10.917 1.00 98.31 86 TRP A N 1
ATOM 670 C CA . TRP A 1 86 ? -4.240 8.028 -11.188 1.00 98.31 86 TRP A CA 1
ATOM 671 C C . TRP A 1 86 ? -3.631 6.735 -11.741 1.00 98.31 86 TRP A C 1
ATOM 673 O O . TRP A 1 86 ? -2.922 6.774 -12.749 1.00 98.31 86 TRP A O 1
ATOM 683 N N . TYR A 1 87 ? -3.943 5.574 -11.161 1.00 98.19 87 TYR A N 1
ATOM 684 C CA . TYR A 1 87 ? -3.439 4.292 -11.665 1.00 98.19 87 TYR A CA 1
ATOM 685 C C . TYR A 1 87 ? -3.938 3.971 -13.083 1.00 98.19 87 TYR A C 1
ATOM 687 O O . TYR A 1 87 ? -3.202 3.353 -13.859 1.00 98.19 87 TYR A O 1
ATOM 695 N N . LYS A 1 88 ? -5.138 4.430 -13.471 1.00 97.81 88 LYS A N 1
ATOM 696 C CA . LYS A 1 88 ? -5.630 4.291 -14.854 1.00 97.81 88 LYS A CA 1
ATOM 697 C C . LYS A 1 88 ? -4.762 5.054 -15.845 1.00 97.81 88 LYS A C 1
ATOM 699 O O . LYS A 1 88 ? -4.577 4.559 -16.949 1.00 97.81 88 LYS A O 1
ATOM 704 N N . ILE A 1 89 ? -4.198 6.198 -15.457 1.00 97.50 89 ILE A N 1
ATOM 705 C CA . ILE A 1 89 ? -3.208 6.917 -16.271 1.00 97.50 89 ILE A CA 1
ATOM 706 C C . ILE A 1 89 ? -1.863 6.175 -16.244 1.00 97.50 89 ILE A C 1
ATOM 708 O O . ILE A 1 89 ? -1.279 5.901 -17.294 1.00 97.50 89 ILE A O 1
ATOM 712 N N . GLY A 1 90 ? -1.401 5.768 -15.059 1.00 96.88 90 GLY A N 1
ATOM 713 C CA . GLY A 1 90 ? -0.087 5.143 -14.870 1.00 96.88 90 GLY A CA 1
ATOM 714 C C . GLY A 1 90 ? 0.116 3.809 -15.587 1.00 96.88 90 GLY A C 1
ATOM 715 O O . GLY A 1 90 ? 1.235 3.507 -16.003 1.00 96.88 90 GLY A O 1
ATOM 716 N N . GLN A 1 91 ? -0.948 3.041 -15.855 1.00 96.50 91 GLN A N 1
ATOM 717 C CA . GLN A 1 91 ? -0.843 1.796 -16.637 1.00 96.50 91 GLN A CA 1
ATOM 718 C C . GLN A 1 91 ? -0.351 2.020 -18.087 1.00 96.50 91 GLN A C 1
ATOM 720 O O . GLN A 1 91 ? -0.016 1.055 -18.786 1.00 96.50 91 GLN A O 1
ATOM 725 N N . HIS A 1 92 ? -0.313 3.274 -18.551 1.00 94.62 92 HIS A N 1
ATOM 726 C CA . HIS A 1 92 ? 0.175 3.679 -19.869 1.00 94.62 92 HIS A CA 1
ATOM 727 C C . HIS A 1 92 ? 1.587 4.284 -19.836 1.00 94.62 92 HIS A C 1
ATOM 729 O O . HIS A 1 92 ? 2.054 4.765 -20.871 1.00 94.62 92 HIS A O 1
ATOM 735 N N . ARG A 1 93 ? 2.287 4.278 -18.689 1.00 92.88 93 ARG A N 1
ATOM 736 C CA . ARG A 1 93 ? 3.646 4.838 -18.585 1.00 92.88 93 ARG A CA 1
ATOM 737 C C . ARG A 1 93 ? 4.645 4.072 -19.450 1.00 92.88 93 ARG A C 1
ATOM 739 O O . ARG A 1 93 ? 5.322 4.688 -20.267 1.00 92.88 93 ARG A O 1
ATOM 746 N N . TYR A 1 94 ? 4.694 2.745 -19.343 1.00 91.69 94 TYR A N 1
ATOM 747 C CA . TYR A 1 94 ? 5.520 1.920 -20.222 1.00 91.69 94 TYR A CA 1
ATOM 748 C C . TYR A 1 94 ? 4.766 1.484 -21.482 1.00 91.69 94 TYR A C 1
ATOM 750 O O . TYR A 1 94 ? 3.704 0.859 -21.417 1.00 91.69 94 TYR A O 1
ATOM 758 N N . ARG A 1 95 ? 5.335 1.810 -22.643 1.00 87.31 95 ARG A N 1
ATOM 759 C CA . ARG A 1 95 ? 4.708 1.646 -23.971 1.00 87.31 95 ARG A CA 1
ATOM 760 C C . ARG A 1 95 ? 5.586 0.888 -24.970 1.00 87.31 95 ARG A C 1
ATOM 762 O O . ARG A 1 95 ? 5.173 0.665 -26.102 1.00 87.31 95 ARG A O 1
ATOM 769 N N . GLY A 1 96 ? 6.796 0.511 -24.555 1.00 79.44 96 GLY A N 1
ATOM 770 C CA . GLY A 1 96 ? 7.726 -0.267 -25.371 1.00 79.44 96 GLY A CA 1
ATOM 771 C C . GLY A 1 96 ? 7.419 -1.767 -25.373 1.00 79.44 96 GLY A C 1
ATOM 772 O O . GLY A 1 96 ? 6.494 -2.238 -24.707 1.00 79.44 96 GLY A O 1
ATOM 773 N N . GLY A 1 97 ? 8.227 -2.522 -26.124 1.00 81.56 97 GLY A N 1
ATOM 774 C CA . GLY A 1 97 ? 8.250 -3.988 -26.073 1.00 81.56 97 GLY A CA 1
ATOM 775 C C . GLY A 1 97 ? 8.966 -4.521 -24.826 1.00 81.56 97 GLY A C 1
ATOM 776 O O . GLY A 1 97 ? 9.069 -3.845 -23.814 1.00 81.56 97 GLY A O 1
ATOM 777 N N . ARG A 1 98 ? 9.526 -5.735 -24.872 1.00 80.31 98 ARG A N 1
ATOM 778 C CA . ARG A 1 98 ? 10.327 -6.258 -23.742 1.00 80.31 98 ARG A CA 1
ATOM 779 C C . ARG A 1 98 ? 11.552 -5.386 -23.431 1.00 80.31 98 ARG A C 1
ATOM 781 O O . ARG A 1 98 ? 11.956 -5.259 -22.280 1.00 80.31 98 ARG A O 1
ATOM 788 N N . LEU A 1 99 ? 12.161 -4.832 -24.470 1.00 79.44 99 LEU A N 1
ATOM 789 C CA . LEU A 1 99 ? 13.239 -3.851 -24.420 1.00 79.44 99 LEU A CA 1
ATOM 790 C C . LEU A 1 99 ? 12.873 -2.724 -25.383 1.00 79.44 99 LEU A C 1
ATOM 792 O O . LEU A 1 99 ? 12.041 -2.925 -26.268 1.00 79.44 99 LEU A O 1
ATOM 796 N N . TYR A 1 100 ? 13.536 -1.577 -25.256 1.00 72.56 100 TYR A N 1
ATOM 797 C CA . TYR A 1 100 ? 13.452 -0.548 -26.289 1.00 72.56 100 TYR A CA 1
ATOM 798 C C . TYR A 1 100 ? 14.020 -1.085 -27.606 1.00 72.56 100 TYR A C 1
ATOM 800 O O . TYR A 1 100 ? 15.147 -1.594 -27.640 1.00 72.56 100 TYR A O 1
ATOM 808 N N . SER A 1 101 ? 13.262 -0.935 -28.688 1.00 69.06 101 SER A N 1
ATOM 809 C CA . SER A 1 101 ? 13.603 -1.389 -30.040 1.00 69.06 101 SER A CA 1
ATOM 810 C C . SER A 1 101 ? 15.017 -0.982 -30.474 1.00 69.06 101 SER A C 1
ATOM 812 O O . SER A 1 101 ? 15.775 -1.802 -30.990 1.00 69.06 101 SER A O 1
ATOM 814 N N . ARG A 1 102 ? 15.434 0.247 -30.142 1.00 65.06 102 ARG A N 1
ATOM 815 C CA . ARG A 1 102 ? 16.764 0.823 -30.433 1.00 65.06 102 ARG A CA 1
ATOM 816 C C . ARG A 1 102 ? 17.963 0.113 -29.774 1.00 65.06 102 ARG A C 1
ATOM 818 O O . ARG A 1 102 ? 19.105 0.539 -29.956 1.00 65.06 102 ARG A O 1
ATOM 825 N N . HIS A 1 103 ? 17.732 -0.912 -28.956 1.00 65.94 103 HIS A N 1
ATOM 826 C CA . HIS A 1 103 ? 18.776 -1.644 -28.234 1.00 65.94 103 HIS A CA 1
ATOM 827 C C . HIS A 1 103 ? 18.827 -3.142 -28.567 1.00 65.94 103 HIS A C 1
ATOM 829 O O . HIS A 1 103 ? 19.657 -3.845 -27.995 1.00 65.94 103 HIS A O 1
ATOM 835 N N . LEU A 1 104 ? 18.001 -3.624 -29.504 1.00 62.34 104 LEU A N 1
ATOM 836 C CA . LEU A 1 104 ? 17.939 -5.045 -29.870 1.00 62.34 104 LEU A CA 1
ATOM 837 C C . LEU A 1 104 ? 19.197 -5.550 -30.604 1.00 62.34 104 LEU A C 1
ATOM 839 O O . LEU A 1 104 ? 19.550 -6.715 -30.445 1.00 62.34 104 LEU A O 1
ATOM 843 N N . ASP A 1 105 ? 19.915 -4.679 -31.323 1.00 60.16 105 ASP A N 1
ATOM 844 C CA . ASP A 1 105 ? 21.084 -5.059 -32.141 1.00 60.16 105 ASP A CA 1
ATOM 845 C C . ASP A 1 105 ? 22.428 -5.031 -31.385 1.00 60.16 105 ASP A C 1
ATOM 847 O O . ASP A 1 105 ? 23.487 -5.307 -31.955 1.00 60.16 105 ASP A O 1
ATOM 851 N N . LYS A 1 106 ? 22.436 -4.682 -30.092 1.00 58.44 106 LYS A N 1
ATOM 852 C CA . LYS A 1 106 ? 23.672 -4.638 -29.296 1.00 58.44 106 LYS A CA 1
ATOM 853 C C . LYS A 1 106 ? 23.949 -6.022 -28.701 1.00 58.44 106 LYS A C 1
ATOM 855 O O . LYS A 1 106 ? 23.213 -6.488 -27.839 1.00 58.44 106 LYS A O 1
ATOM 860 N N . GLY A 1 107 ? 25.046 -6.660 -29.128 1.00 51.44 107 GLY A N 1
ATOM 861 C CA . GLY A 1 107 ? 25.440 -8.031 -28.746 1.00 51.44 107 GLY A CA 1
ATOM 862 C C . GLY A 1 107 ? 25.697 -8.280 -27.250 1.00 51.44 107 GLY A C 1
ATOM 863 O O . GLY A 1 107 ? 25.944 -9.414 -26.846 1.00 51.44 107 GLY A O 1
ATOM 864 N N . TRP A 1 108 ? 25.616 -7.240 -26.420 1.00 54.00 108 TRP A N 1
ATOM 865 C CA . TRP A 1 108 ? 25.569 -7.344 -24.969 1.00 54.00 108 TRP A CA 1
ATOM 866 C C . TRP A 1 108 ? 24.520 -6.351 -24.462 1.00 54.00 108 TRP A C 1
ATOM 868 O O . TRP A 1 108 ? 24.622 -5.166 -24.798 1.00 54.00 108 TRP A O 1
ATOM 878 N N . PRO A 1 109 ? 23.489 -6.778 -23.715 1.00 59.59 109 PRO A N 1
ATOM 879 C CA . PRO A 1 109 ? 22.470 -5.843 -23.291 1.00 59.59 109 PRO A CA 1
ATOM 880 C C . PRO A 1 109 ? 23.029 -5.007 -22.140 1.00 59.59 109 PRO A C 1
ATOM 882 O O . PRO A 1 109 ? 23.329 -5.511 -21.061 1.00 59.59 109 PRO A O 1
ATOM 885 N N . ASP A 1 110 ? 23.201 -3.718 -22.412 1.00 78.62 110 ASP A N 1
ATOM 886 C CA . ASP A 1 110 ? 23.546 -2.691 -21.438 1.00 78.62 110 ASP A CA 1
ATOM 887 C C . ASP A 1 110 ? 22.643 -2.825 -20.196 1.00 78.62 110 ASP A C 1
ATOM 889 O O . ASP A 1 110 ? 21.420 -2.682 -20.284 1.00 78.62 110 ASP A O 1
ATOM 893 N N . VAL A 1 111 ? 23.240 -3.156 -19.044 1.00 82.25 111 VAL A N 1
ATOM 894 C CA . VAL A 1 111 ? 22.503 -3.396 -17.792 1.00 82.25 111 VAL A CA 1
ATOM 895 C C . VAL A 1 111 ? 21.692 -2.164 -17.397 1.00 82.25 111 VAL A C 1
ATOM 897 O O . VAL A 1 111 ? 20.575 -2.317 -16.915 1.00 82.25 111 VAL A O 1
ATOM 900 N N . SER A 1 112 ? 22.194 -0.957 -17.681 1.00 83.94 112 SER A N 1
ATOM 901 C CA . SER A 1 112 ? 21.475 0.286 -17.393 1.00 83.94 112 SER A CA 1
ATOM 902 C C . SER A 1 112 ? 20.192 0.401 -18.219 1.00 83.94 112 SER A C 1
ATOM 904 O O . SER A 1 112 ? 19.150 0.792 -17.697 1.00 83.94 112 SER A O 1
ATOM 906 N N . VAL A 1 113 ? 20.232 -0.012 -19.488 1.00 85.06 113 VAL A N 1
ATOM 907 C CA . VAL A 1 113 ? 19.053 -0.025 -20.368 1.00 85.06 113 VAL A CA 1
ATOM 908 C C . VAL A 1 113 ? 18.013 -1.033 -19.884 1.00 85.06 113 VAL A C 1
ATOM 910 O O . VAL A 1 113 ? 16.816 -0.743 -19.899 1.00 85.06 113 VAL A O 1
ATOM 913 N N . ARG A 1 114 ? 18.456 -2.227 -19.474 1.00 88.19 114 ARG A N 1
ATOM 914 C CA . ARG A 1 114 ? 17.562 -3.255 -18.925 1.00 88.19 114 ARG A CA 1
ATOM 915 C C . ARG A 1 114 ? 16.933 -2.803 -17.620 1.00 88.19 114 ARG A C 1
ATOM 917 O O . ARG A 1 114 ? 15.742 -3.009 -17.437 1.00 88.19 114 ARG A O 1
ATOM 924 N N . GLU A 1 115 ? 17.715 -2.188 -16.743 1.00 89.75 115 GLU A N 1
ATOM 925 C CA . GLU A 1 115 ? 17.232 -1.663 -15.471 1.00 89.75 115 GLU A CA 1
ATOM 926 C C . GLU A 1 115 ? 16.163 -0.585 -15.683 1.00 89.75 115 GLU A C 1
ATOM 928 O O . GLU A 1 115 ? 15.100 -0.661 -15.072 1.00 89.75 115 GLU A O 1
ATOM 933 N N . ASP A 1 116 ? 16.397 0.372 -16.586 1.00 90.06 116 ASP A N 1
ATOM 934 C CA . ASP A 1 116 ? 15.412 1.410 -16.910 1.00 90.06 116 ASP A CA 1
ATOM 935 C C . ASP A 1 116 ? 14.120 0.812 -17.491 1.00 90.06 116 ASP A C 1
ATOM 937 O O . ASP A 1 116 ? 13.022 1.114 -17.018 1.00 90.06 116 ASP A O 1
ATOM 941 N N . ALA A 1 117 ? 14.237 -0.108 -18.458 1.00 91.25 117 ALA A N 1
ATOM 942 C CA . ALA A 1 117 ? 13.078 -0.802 -19.015 1.00 91.25 117 ALA A CA 1
ATOM 943 C C . ALA A 1 117 ? 12.329 -1.608 -17.940 1.00 91.25 117 ALA A C 1
ATOM 945 O O . ALA A 1 117 ? 11.110 -1.497 -17.830 1.00 91.25 117 ALA A O 1
ATOM 946 N N . GLY A 1 118 ? 13.051 -2.387 -17.131 1.00 94.31 118 GLY A N 1
ATOM 947 C CA . GLY A 1 118 ? 12.495 -3.210 -16.060 1.00 94.31 118 GLY A CA 1
ATOM 948 C C . GLY A 1 118 ? 11.772 -2.381 -15.003 1.00 94.31 118 GLY A C 1
ATOM 949 O O . GLY A 1 118 ? 10.681 -2.758 -14.579 1.00 94.31 118 GLY A O 1
ATOM 950 N N . ARG A 1 119 ? 12.326 -1.223 -14.631 1.00 93.62 119 ARG A N 1
ATOM 951 C CA . ARG A 1 119 ? 11.721 -0.300 -13.664 1.00 93.62 119 ARG A CA 1
ATOM 952 C C . ARG A 1 119 ? 10.402 0.251 -14.180 1.00 93.62 119 ARG A C 1
ATOM 954 O O . ARG A 1 119 ? 9.372 0.072 -13.538 1.00 93.62 119 ARG A O 1
ATOM 961 N N . GLN A 1 120 ? 10.403 0.827 -15.380 1.00 93.94 120 GLN A N 1
ATOM 962 C CA . GLN A 1 120 ? 9.179 1.375 -15.962 1.00 93.94 120 GLN A CA 1
ATOM 963 C C . GLN A 1 120 ? 8.122 0.288 -16.202 1.00 93.94 120 GLN A C 1
ATOM 965 O O . GLN A 1 120 ? 6.933 0.523 -15.974 1.00 93.94 120 GLN A O 1
ATOM 970 N N . GLN A 1 121 ? 8.535 -0.913 -16.625 1.00 96.12 121 GLN A N 1
ATOM 971 C CA . GLN A 1 121 ? 7.649 -2.072 -16.757 1.00 96.12 121 GLN A CA 1
ATOM 972 C C . GLN A 1 121 ? 7.026 -2.455 -15.421 1.00 96.12 121 GLN A C 1
ATOM 974 O O . GLN A 1 121 ? 5.811 -2.623 -15.361 1.00 96.12 121 GLN A O 1
ATOM 979 N N . LEU A 1 122 ? 7.830 -2.562 -14.360 1.00 97.38 122 LEU A N 1
ATOM 980 C CA . LEU A 1 122 ? 7.364 -2.950 -13.035 1.00 97.38 122 LEU A CA 1
ATOM 981 C C . LEU A 1 122 ? 6.335 -1.959 -12.487 1.00 97.38 122 LEU A C 1
ATOM 983 O O . LEU A 1 122 ? 5.255 -2.355 -12.049 1.00 97.38 122 LEU A O 1
ATOM 987 N N . GLU A 1 123 ? 6.637 -0.669 -12.569 1.00 96.50 123 GLU A N 1
ATOM 988 C CA . GLU A 1 123 ? 5.748 0.379 -12.077 1.00 96.50 123 GLU A CA 1
ATOM 989 C C . GLU A 1 123 ? 4.433 0.417 -12.870 1.00 96.50 123 GLU A C 1
ATOM 991 O O . GLU A 1 123 ? 3.342 0.492 -12.302 1.00 96.50 123 GLU A O 1
ATOM 996 N N . THR A 1 124 ? 4.521 0.259 -14.192 1.00 97.31 124 THR A N 1
ATOM 997 C CA . THR A 1 124 ? 3.345 0.169 -15.069 1.00 97.31 124 THR A CA 1
ATOM 998 C C . THR A 1 124 ? 2.528 -1.097 -14.788 1.00 97.31 124 THR A C 1
ATOM 1000 O O . THR A 1 124 ? 1.296 -1.055 -14.834 1.00 97.31 124 THR A O 1
ATOM 1003 N N . ALA A 1 125 ? 3.184 -2.220 -14.472 1.00 98.25 125 ALA A N 1
ATOM 1004 C CA . ALA A 1 125 ? 2.535 -3.482 -14.116 1.00 98.25 125 ALA A CA 1
ATOM 1005 C C . ALA A 1 125 ? 1.720 -3.352 -12.829 1.00 98.25 125 ALA A C 1
ATOM 1007 O O . ALA A 1 125 ? 0.599 -3.862 -12.755 1.00 98.25 125 ALA A O 1
ATOM 1008 N N . ILE A 1 126 ? 2.255 -2.632 -11.839 1.00 98.25 126 ILE A N 1
ATOM 1009 C CA . ILE A 1 126 ? 1.535 -2.319 -10.607 1.00 98.25 126 ILE A CA 1
ATOM 1010 C C . ILE A 1 126 ? 0.289 -1.498 -10.939 1.00 98.25 126 ILE A C 1
ATOM 1012 O O . ILE A 1 126 ? -0.812 -1.932 -10.612 1.00 98.25 126 ILE A O 1
ATOM 1016 N N . CYS A 1 127 ? 0.406 -0.381 -11.663 1.00 98.19 127 CYS A N 1
ATOM 1017 C CA . CYS A 1 127 ? -0.768 0.412 -12.045 1.00 98.19 127 CYS A CA 1
ATOM 1018 C C . CYS A 1 127 ? -1.819 -0.422 -12.801 1.00 98.19 127 CYS A C 1
ATOM 1020 O O . CYS A 1 127 ? -3.001 -0.364 -12.465 1.00 98.19 127 CYS A O 1
ATOM 1022 N N . ALA A 1 128 ? -1.390 -1.259 -13.754 1.00 97.88 128 ALA A N 1
ATOM 1023 C CA . ALA A 1 128 ? -2.268 -2.179 -14.479 1.00 97.88 128 ALA A CA 1
ATOM 1024 C C . ALA A 1 128 ? -2.970 -3.181 -13.541 1.00 97.88 128 ALA A C 1
ATOM 1026 O O . ALA A 1 128 ? -4.166 -3.426 -13.688 1.00 97.88 128 ALA A O 1
ATOM 1027 N N . THR A 1 129 ? -2.262 -3.719 -12.545 1.00 97.62 129 THR A N 1
ATOM 1028 C CA . THR A 1 129 ? -2.835 -4.601 -11.514 1.00 97.62 129 THR A CA 1
ATOM 1029 C C . THR A 1 129 ? -3.913 -3.882 -10.715 1.00 97.62 129 THR A C 1
ATOM 1031 O O . THR A 1 129 ? -5.012 -4.411 -10.543 1.00 97.62 129 THR A O 1
ATOM 1034 N N . ARG A 1 130 ? -3.624 -2.656 -10.268 1.00 95.44 130 ARG A N 1
ATOM 1035 C CA . ARG A 1 130 ? -4.514 -1.852 -9.419 1.00 95.44 130 ARG A CA 1
ATOM 1036 C 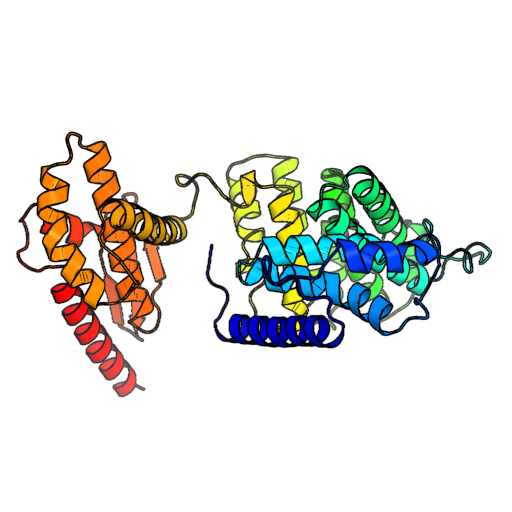C . ARG A 1 130 ? -5.835 -1.495 -10.097 1.00 95.44 130 ARG A C 1
ATOM 1038 O O . ARG A 1 130 ? -6.840 -1.357 -9.408 1.00 95.44 130 ARG A O 1
ATOM 1045 N N . VAL A 1 131 ? -5.854 -1.398 -11.425 1.00 96.31 131 VAL A N 1
ATOM 1046 C CA . VAL A 1 131 ? -7.067 -1.103 -12.211 1.00 96.31 131 VAL A CA 1
ATOM 1047 C C . VAL A 1 131 ? -7.730 -2.347 -12.813 1.00 96.31 131 VAL A C 1
ATOM 1049 O O . VAL A 1 131 ? -8.663 -2.219 -13.602 1.00 96.31 131 VAL A O 1
ATOM 1052 N N . GLY A 1 132 ? -7.265 -3.552 -12.463 1.00 95.06 132 GLY A N 1
ATOM 1053 C CA . GLY A 1 132 ? -7.848 -4.817 -12.926 1.00 95.06 132 GLY A CA 1
ATOM 1054 C C . GLY A 1 132 ? -7.424 -5.252 -14.335 1.00 95.06 132 GLY A C 1
ATOM 1055 O O . GLY A 1 132 ? -7.993 -6.189 -14.894 1.00 95.06 132 GLY A O 1
ATOM 1056 N N . ASN A 1 133 ? -6.404 -4.626 -14.925 1.00 96.12 133 ASN A N 1
ATOM 1057 C CA . ASN A 1 133 ? -5.855 -5.012 -16.226 1.00 96.12 133 ASN A CA 1
ATOM 1058 C C . ASN A 1 133 ? -4.824 -6.149 -16.081 1.00 96.12 133 ASN A C 1
ATOM 1060 O O . ASN A 1 133 ? -3.628 -5.994 -16.343 1.00 96.12 133 ASN A O 1
ATOM 1064 N N . HIS A 1 134 ? -5.298 -7.314 -15.631 1.00 95.44 134 HIS A N 1
ATOM 1065 C CA . HIS A 1 134 ? -4.444 -8.442 -15.240 1.00 95.44 134 HIS A CA 1
ATOM 1066 C C . HIS A 1 134 ? -3.604 -9.018 -16.390 1.00 95.44 134 HIS A C 1
ATOM 1068 O O . HIS A 1 134 ? -2.467 -9.431 -16.166 1.00 95.44 134 HIS A O 1
ATOM 1074 N N . GLY A 1 135 ? -4.128 -9.023 -17.622 1.00 95.94 135 GLY A N 1
ATOM 1075 C CA . GLY A 1 135 ? -3.393 -9.517 -18.792 1.00 95.94 135 GLY A CA 1
ATOM 1076 C C . GLY A 1 135 ? -2.149 -8.677 -19.088 1.00 95.94 135 GLY A C 1
ATOM 1077 O O . GLY A 1 135 ? -1.051 -9.215 -19.234 1.00 95.94 135 GLY A O 1
ATOM 1078 N N . ARG A 1 136 ? -2.307 -7.347 -19.094 1.00 95.56 136 ARG A N 1
ATOM 1079 C CA . ARG A 1 136 ? -1.196 -6.403 -19.270 1.00 95.56 136 ARG A CA 1
ATOM 1080 C C . ARG A 1 136 ? -0.226 -6.446 -18.093 1.00 95.56 136 ARG A C 1
ATOM 1082 O O . ARG A 1 136 ? 0.981 -6.490 -18.310 1.00 95.56 136 ARG A O 1
ATOM 1089 N N . ALA A 1 137 ? -0.745 -6.462 -16.866 1.00 97.75 137 ALA A N 1
ATOM 1090 C CA . ALA A 1 137 ? 0.078 -6.541 -15.663 1.00 97.75 137 ALA A CA 1
ATOM 1091 C C . ALA A 1 137 ? 0.998 -7.768 -15.683 1.00 97.75 137 ALA A C 1
ATOM 1093 O O . ALA A 1 137 ? 2.204 -7.633 -15.492 1.00 97.75 137 ALA A O 1
ATOM 1094 N N . ARG A 1 138 ? 0.451 -8.951 -15.995 1.00 97.88 138 ARG A N 1
ATOM 1095 C CA . ARG A 1 138 ? 1.225 -10.193 -16.097 1.00 97.88 138 ARG A CA 1
ATOM 1096 C C . ARG A 1 138 ? 2.362 -10.081 -17.110 1.00 97.88 138 ARG A C 1
ATOM 1098 O O . ARG A 1 138 ? 3.497 -10.395 -16.768 1.00 97.88 138 ARG A O 1
ATOM 1105 N N . GLN A 1 139 ? 2.073 -9.605 -18.323 1.00 97.19 139 GLN A N 1
ATOM 1106 C CA . GLN A 1 139 ? 3.093 -9.425 -19.360 1.00 97.19 139 GLN A CA 1
ATOM 1107 C C . GLN A 1 139 ? 4.221 -8.494 -18.891 1.00 97.19 139 GLN A C 1
ATOM 1109 O O . GLN A 1 139 ? 5.399 -8.800 -19.071 1.00 97.19 139 GLN A O 1
ATOM 1114 N N . LEU A 1 140 ? 3.870 -7.368 -18.267 1.00 97.94 140 LEU A N 1
ATOM 1115 C CA . LEU A 1 140 ? 4.847 -6.394 -17.788 1.00 97.94 140 LEU A CA 1
ATOM 1116 C C . LEU A 1 140 ? 5.680 -6.932 -16.617 1.00 97.94 140 LEU A C 1
ATOM 1118 O O . LEU A 1 140 ? 6.888 -6.714 -16.603 1.00 97.94 140 LEU A O 1
ATOM 1122 N N . TYR A 1 141 ? 5.089 -7.685 -15.683 1.00 98.50 141 TYR A N 1
ATOM 1123 C CA . TYR A 1 141 ? 5.857 -8.365 -14.635 1.00 98.50 141 TYR A CA 1
ATOM 1124 C C . TYR A 1 141 ? 6.804 -9.427 -15.207 1.00 98.50 141 TYR A C 1
ATOM 1126 O O . TYR A 1 141 ? 7.935 -9.543 -14.740 1.00 98.50 141 TYR A O 1
ATOM 1134 N N . GLU A 1 142 ? 6.383 -10.188 -16.224 1.00 98.00 142 GLU A N 1
ATOM 1135 C CA . GLU A 1 142 ? 7.245 -11.166 -16.904 1.00 98.00 142 GLU A CA 1
ATOM 1136 C C . GLU A 1 142 ? 8.452 -10.484 -17.561 1.00 98.00 142 GLU A C 1
ATOM 1138 O O . GLU A 1 142 ? 9.578 -10.975 -17.440 1.00 98.00 142 GLU A O 1
ATOM 1143 N N . TRP A 1 143 ? 8.244 -9.343 -18.223 1.00 96.75 143 TRP A N 1
ATOM 1144 C CA . TRP A 1 143 ? 9.334 -8.558 -18.806 1.00 96.75 143 TRP A CA 1
ATOM 1145 C C . TRP A 1 143 ? 10.228 -7.917 -17.745 1.00 96.75 143 TRP A C 1
ATOM 1147 O O . TRP A 1 143 ? 11.449 -8.020 -17.864 1.00 96.75 143 TRP A O 1
ATOM 1157 N N . ALA A 1 144 ? 9.652 -7.353 -16.682 1.00 97.06 144 ALA A N 1
ATOM 1158 C CA . ALA A 1 144 ? 10.412 -6.781 -15.575 1.00 97.06 144 ALA A CA 1
ATOM 1159 C C . ALA A 1 144 ? 11.310 -7.838 -14.916 1.00 97.06 144 ALA A C 1
ATOM 1161 O O . ALA A 1 144 ? 12.510 -7.616 -14.767 1.00 97.06 144 ALA A O 1
ATOM 1162 N N . ALA A 1 145 ? 10.774 -9.026 -14.610 1.00 97.19 145 ALA A N 1
ATOM 1163 C CA . ALA A 1 145 ? 11.550 -10.131 -14.046 1.00 97.19 145 ALA A CA 1
ATOM 1164 C C . ALA A 1 145 ? 12.712 -10.558 -14.964 1.00 97.19 145 ALA A C 1
ATOM 1166 O O . ALA A 1 145 ? 13.821 -10.794 -14.491 1.00 97.19 145 ALA A O 1
ATOM 1167 N N . GLN A 1 146 ? 12.496 -10.610 -16.283 1.00 94.38 146 GLN A N 1
ATOM 1168 C CA . GLN A 1 146 ? 13.564 -10.915 -17.248 1.00 94.38 146 GLN A CA 1
ATOM 1169 C C . GLN A 1 146 ? 14.621 -9.806 -17.324 1.00 94.38 146 GLN A C 1
ATOM 1171 O O . GLN A 1 146 ? 15.816 -10.085 -17.437 1.00 94.38 146 GLN A O 1
ATOM 1176 N N . ASN A 1 147 ? 14.201 -8.545 -17.271 1.00 93.50 147 ASN A N 1
ATOM 1177 C CA . ASN A 1 147 ? 15.104 -7.407 -17.376 1.00 93.50 147 ASN A CA 1
ATOM 1178 C C . ASN A 1 147 ? 15.958 -7.224 -16.120 1.00 93.50 147 ASN A C 1
ATOM 1180 O O . ASN A 1 147 ? 17.145 -6.933 -16.254 1.00 93.50 147 ASN A O 1
ATOM 1184 N N . PHE A 1 148 ? 15.394 -7.480 -14.941 1.00 94.50 148 PHE A N 1
ATOM 1185 C CA . PHE A 1 148 ? 16.116 -7.448 -13.672 1.00 94.50 148 PHE A CA 1
ATOM 1186 C C . PHE A 1 148 ? 16.900 -8.730 -13.357 1.00 94.50 148 PHE A C 1
ATOM 1188 O O . PHE A 1 148 ? 17.854 -8.689 -12.583 1.00 94.50 148 PHE A O 1
ATOM 1195 N N . GLY A 1 149 ? 16.504 -9.877 -13.913 1.00 91.00 149 GLY A N 1
ATOM 1196 C CA . GLY A 1 149 ? 17.180 -11.152 -13.684 1.00 91.00 149 GLY A CA 1
ATOM 1197 C C . GLY A 1 149 ? 18.571 -11.211 -14.317 1.00 91.00 149 GLY A C 1
ATOM 1198 O O . GLY A 1 149 ? 18.834 -10.586 -15.337 1.00 91.00 149 GLY A O 1
ATOM 1199 N N . PHE A 1 150 ? 19.466 -12.015 -13.754 1.00 89.38 150 PHE A N 1
ATOM 1200 C CA . PHE A 1 150 ? 20.792 -12.250 -14.324 1.00 89.38 150 PHE A CA 1
ATOM 1201 C C .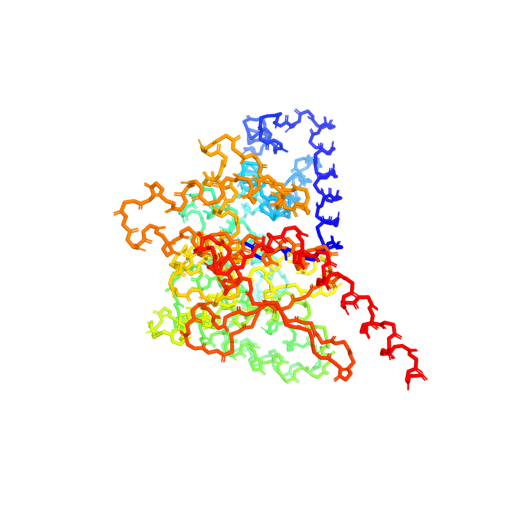 PHE A 1 150 ? 21.018 -13.745 -14.524 1.00 89.38 150 PHE A C 1
ATOM 1203 O O . PHE A 1 150 ? 20.625 -14.561 -13.691 1.00 89.38 150 PHE A O 1
ATOM 1210 N N . SER A 1 151 ? 21.678 -14.105 -15.617 1.00 87.75 151 SER A N 1
ATOM 1211 C CA . SER A 1 151 ? 22.247 -15.438 -15.804 1.00 87.75 151 SER A CA 1
ATOM 1212 C C . SER A 1 151 ? 23.469 -15.642 -14.904 1.00 87.75 151 SER A C 1
ATOM 1214 O O . SER A 1 151 ? 24.155 -14.685 -14.546 1.00 87.75 151 SER A O 1
ATOM 1216 N N . GLU A 1 152 ? 23.813 -16.897 -14.604 1.00 88.50 152 GLU A N 1
ATOM 1217 C CA . GLU A 1 152 ? 25.015 -17.214 -13.811 1.00 88.50 152 GLU A CA 1
ATOM 1218 C C . GLU A 1 152 ? 26.299 -16.633 -14.423 1.00 88.50 152 GLU A C 1
ATOM 1220 O O . GLU A 1 152 ? 27.186 -16.173 -13.708 1.00 88.50 152 GLU A O 1
ATOM 1225 N N . ARG A 1 153 ? 26.376 -16.574 -15.759 1.00 86.75 153 ARG A N 1
ATOM 1226 C CA . ARG A 1 153 ? 27.495 -15.939 -16.464 1.00 86.75 153 ARG A CA 1
ATOM 1227 C C . ARG A 1 153 ? 27.559 -14.435 -16.195 1.00 86.75 153 ARG A C 1
ATOM 1229 O O . ARG A 1 153 ? 28.649 -13.911 -15.991 1.00 86.75 153 ARG A O 1
ATOM 1236 N N . GLU A 1 154 ? 26.425 -13.737 -16.231 1.00 86.12 154 GLU A N 1
ATOM 1237 C CA . GLU A 1 154 ? 26.375 -12.299 -15.938 1.00 86.12 154 GLU A CA 1
ATOM 1238 C C . GLU A 1 154 ? 26.760 -12.020 -14.489 1.00 86.12 154 GLU A C 1
ATOM 1240 O O . GLU A 1 154 ? 27.538 -11.104 -14.239 1.00 86.12 154 GLU A O 1
ATOM 1245 N N . ILE A 1 155 ? 26.283 -12.842 -13.555 1.00 87.88 155 ILE A N 1
ATOM 1246 C CA . ILE A 1 155 ? 26.620 -12.715 -12.136 1.00 87.88 155 ILE A CA 1
ATOM 1247 C C . ILE A 1 155 ? 28.124 -12.884 -11.925 1.00 87.88 155 ILE A C 1
ATOM 1249 O O . ILE A 1 155 ? 28.736 -12.006 -11.324 1.00 87.88 155 ILE A O 1
ATOM 1253 N N . ALA A 1 156 ? 28.739 -13.924 -12.496 1.00 86.00 156 ALA A N 1
ATOM 1254 C CA . ALA A 1 156 ? 30.184 -14.139 -12.394 1.00 86.00 156 ALA A CA 1
ATOM 1255 C C . ALA A 1 156 ? 31.000 -12.954 -12.951 1.00 86.00 156 ALA A C 1
ATOM 1257 O O . ALA A 1 156 ? 31.983 -12.535 -12.346 1.00 86.00 156 ALA A O 1
ATOM 1258 N N . ILE A 1 157 ? 30.572 -12.368 -14.079 1.00 83.69 157 ILE A N 1
ATOM 1259 C CA . ILE A 1 157 ? 31.220 -11.177 -14.661 1.00 83.69 157 ILE A CA 1
ATOM 1260 C C . ILE A 1 157 ? 31.074 -9.958 -13.742 1.00 83.69 157 ILE A C 1
ATOM 1262 O O . ILE A 1 157 ? 32.000 -9.157 -13.621 1.00 83.69 157 ILE A O 1
ATOM 1266 N N . LEU A 1 158 ? 29.898 -9.772 -13.140 1.00 84.19 158 LEU A N 1
ATOM 1267 C CA . LEU A 1 158 ? 29.629 -8.642 -12.254 1.00 84.19 158 LEU A CA 1
ATOM 1268 C C . LEU A 1 158 ? 30.385 -8.781 -10.924 1.00 84.19 158 LEU A C 1
ATOM 1270 O O . LEU A 1 158 ? 30.873 -7.781 -10.407 1.00 84.19 158 LEU A O 1
ATOM 1274 N N . GLU A 1 159 ? 30.540 -9.998 -10.403 1.00 82.38 159 GLU A N 1
ATOM 1275 C CA . GLU A 1 159 ? 31.332 -10.287 -9.201 1.00 82.38 159 GLU A CA 1
ATOM 1276 C C . GLU A 1 159 ? 32.841 -10.066 -9.406 1.00 82.38 159 GLU A C 1
ATOM 1278 O O . GLU A 1 159 ? 33.517 -9.632 -8.475 1.00 82.38 159 GLU A O 1
ATOM 1283 N N . ASP A 1 160 ? 33.367 -10.312 -10.610 1.00 81.56 160 ASP A N 1
ATOM 1284 C CA . ASP A 1 160 ? 34.790 -10.114 -10.935 1.00 81.56 160 ASP A CA 1
ATOM 1285 C C . ASP A 1 160 ? 35.181 -8.621 -11.029 1.00 81.56 160 ASP A C 1
ATOM 1287 O O . ASP A 1 160 ? 36.316 -8.221 -10.752 1.00 81.56 160 ASP A O 1
ATOM 1291 N N . LYS A 1 161 ? 34.219 -7.745 -11.351 1.00 74.88 161 LYS A N 1
ATOM 1292 C CA . LYS A 1 161 ? 34.422 -6.289 -11.376 1.00 74.88 161 LYS A CA 1
ATOM 1293 C C . LYS A 1 161 ? 34.388 -5.727 -9.946 1.00 74.88 161 LYS A C 1
ATOM 1295 O O . LYS A 1 161 ? 33.315 -5.586 -9.361 1.00 74.88 161 LYS A O 1
ATOM 1300 N N . LYS A 1 162 ? 35.548 -5.363 -9.381 1.00 63.34 162 LYS A N 1
ATOM 1301 C CA . LYS A 1 162 ? 35.656 -4.811 -8.010 1.00 63.34 162 LYS A CA 1
ATOM 1302 C C . LYS A 1 162 ? 34.850 -3.512 -7.760 1.00 63.34 162 LYS A C 1
ATOM 1304 O O . LYS A 1 162 ? 34.722 -2.646 -8.622 1.00 63.34 162 LYS A O 1
ATOM 1309 N N . ASP A 1 163 ? 34.384 -3.402 -6.511 1.00 56.94 163 ASP A N 1
ATOM 1310 C CA . ASP A 1 163 ? 33.929 -2.250 -5.702 1.00 56.94 163 ASP A CA 1
ATOM 1311 C C . ASP A 1 163 ? 32.641 -1.462 -6.000 1.00 56.94 163 ASP A C 1
ATOM 1313 O O . ASP A 1 163 ? 32.214 -0.719 -5.119 1.00 56.94 163 ASP A O 1
ATOM 1317 N N . LYS A 1 164 ? 31.925 -1.633 -7.120 1.00 60.47 164 LYS A N 1
ATOM 1318 C CA . LYS A 1 164 ? 30.601 -0.965 -7.297 1.00 60.47 164 LYS A CA 1
ATOM 1319 C C . LYS A 1 164 ? 29.531 -1.806 -7.988 1.00 60.47 164 LYS A C 1
ATOM 1321 O O . LYS A 1 164 ? 28.490 -1.291 -8.378 1.00 60.47 164 LYS A O 1
ATOM 1326 N N . THR A 1 165 ? 29.767 -3.102 -8.135 1.00 70.06 165 THR A N 1
ATOM 1327 C CA . THR A 1 165 ? 28.898 -3.977 -8.931 1.00 70.06 165 THR A CA 1
ATOM 1328 C C . THR A 1 165 ? 27.902 -4.764 -8.074 1.00 70.06 165 THR A C 1
ATOM 1330 O O . THR A 1 165 ? 26.858 -5.186 -8.566 1.00 70.06 165 THR A O 1
ATOM 1333 N N . HIS A 1 166 ? 28.168 -4.895 -6.768 1.00 76.19 166 HIS A N 1
ATOM 1334 C CA . HIS A 1 166 ? 27.250 -5.553 -5.836 1.00 76.19 166 HIS A CA 1
ATOM 1335 C C . HIS A 1 166 ? 25.931 -4.792 -5.683 1.00 76.19 166 HIS A C 1
ATOM 1337 O O . HIS A 1 166 ? 24.893 -5.444 -5.644 1.00 76.19 166 HIS A O 1
ATOM 1343 N N . ILE A 1 167 ? 25.950 -3.452 -5.694 1.00 86.19 167 ILE A N 1
ATOM 1344 C CA . ILE A 1 167 ? 24.730 -2.628 -5.674 1.00 86.19 167 ILE A CA 1
ATOM 1345 C C . ILE A 1 167 ? 23.816 -2.899 -6.859 1.00 86.19 167 ILE A C 1
ATOM 1347 O O . ILE A 1 167 ? 22.617 -3.055 -6.677 1.00 86.19 167 ILE A O 1
ATOM 1351 N N . VAL A 1 168 ? 24.370 -3.063 -8.059 1.00 87.69 168 VAL A N 1
ATOM 1352 C CA . VAL A 1 168 ? 23.571 -3.403 -9.244 1.00 87.69 168 VAL A CA 1
ATOM 1353 C C . VAL A 1 168 ? 22.906 -4.771 -9.067 1.00 87.69 168 VAL A C 1
ATOM 1355 O O . VAL A 1 168 ? 21.720 -4.925 -9.355 1.00 87.69 168 VAL A O 1
ATOM 1358 N N . LEU A 1 169 ? 23.646 -5.754 -8.541 1.00 90.06 169 LEU A N 1
ATOM 1359 C CA . LEU A 1 169 ? 23.119 -7.094 -8.277 1.00 90.06 169 LEU A CA 1
ATOM 1360 C C . LEU A 1 169 ? 21.990 -7.067 -7.241 1.00 90.06 169 LEU A C 1
ATOM 1362 O O . LEU A 1 169 ? 20.893 -7.540 -7.532 1.00 90.06 169 LEU A O 1
ATOM 1366 N N . TRP A 1 170 ? 22.228 -6.523 -6.043 1.00 91.75 170 TRP A N 1
ATOM 1367 C CA . TRP A 1 170 ? 21.215 -6.557 -4.986 1.00 91.75 170 TRP A CA 1
ATOM 1368 C C . TRP A 1 170 ? 20.067 -5.566 -5.219 1.00 91.75 170 TRP A C 1
ATOM 1370 O O . TRP A 1 170 ? 18.966 -5.813 -4.739 1.00 91.75 170 TRP A O 1
ATOM 1380 N N . THR A 1 171 ? 20.228 -4.496 -5.992 1.00 92.38 171 THR A N 1
ATOM 1381 C CA . THR A 1 171 ? 19.082 -3.659 -6.378 1.00 92.38 171 THR A CA 1
ATOM 1382 C C . THR A 1 171 ? 18.179 -4.415 -7.351 1.00 92.38 171 THR A C 1
ATOM 1384 O O . THR A 1 171 ? 16.998 -4.618 -7.065 1.00 92.38 171 THR A O 1
ATOM 1387 N N . ASN A 1 172 ? 18.730 -4.939 -8.448 1.00 94.25 172 ASN A N 1
ATOM 1388 C CA . ASN A 1 172 ? 17.925 -5.607 -9.473 1.00 94.25 172 ASN A CA 1
ATOM 1389 C C . ASN A 1 172 ? 17.304 -6.918 -8.978 1.00 94.25 172 ASN A C 1
ATOM 1391 O O . ASN A 1 172 ? 16.143 -7.195 -9.275 1.00 94.25 172 ASN A O 1
ATOM 1395 N N . LEU A 1 173 ? 18.016 -7.709 -8.169 1.00 95.94 173 LEU A N 1
ATOM 1396 C CA . LEU A 1 173 ? 17.451 -8.945 -7.618 1.00 95.94 173 LEU A CA 1
ATOM 1397 C C . LEU A 1 173 ? 16.250 -8.686 -6.694 1.00 95.94 173 LEU A C 1
ATOM 1399 O O . LEU A 1 173 ? 15.350 -9.523 -6.656 1.00 95.94 173 LEU A O 1
ATOM 1403 N N . SER A 1 174 ? 16.176 -7.532 -6.020 1.00 96.44 174 SER A N 1
ATOM 1404 C CA . SER A 1 174 ? 15.007 -7.174 -5.201 1.00 96.44 174 SER A CA 1
ATOM 1405 C C . SER A 1 174 ? 13.753 -6.965 -6.063 1.00 96.44 174 SER A C 1
ATOM 1407 O O . SER A 1 174 ? 12.706 -7.558 -5.794 1.00 96.44 174 SER A O 1
ATOM 1409 N N . TYR A 1 175 ? 13.881 -6.215 -7.162 1.00 97.50 175 TYR A N 1
ATOM 1410 C CA . TYR A 1 175 ? 12.798 -5.961 -8.109 1.00 97.50 175 TYR A CA 1
ATOM 1411 C C . TYR A 1 175 ? 12.425 -7.211 -8.910 1.00 97.50 175 TYR A C 1
ATOM 1413 O O . TYR A 1 175 ? 11.244 -7.462 -9.152 1.00 97.50 175 TYR A O 1
ATOM 1421 N N . CYS A 1 176 ? 13.409 -8.043 -9.268 1.00 97.88 176 CYS A N 1
ATOM 1422 C CA . CYS A 1 176 ? 13.167 -9.348 -9.880 1.00 97.88 176 CYS A CA 1
ATOM 1423 C C . CYS A 1 176 ? 12.333 -10.238 -8.949 1.00 97.88 176 CYS A C 1
ATOM 1425 O O . CYS A 1 176 ? 11.297 -10.765 -9.358 1.00 97.88 176 CYS A O 1
ATOM 1427 N N . ALA A 1 177 ? 12.735 -10.353 -7.680 1.00 98.38 177 ALA A N 1
ATOM 1428 C CA . ALA A 1 177 ? 12.014 -11.140 -6.688 1.00 98.38 177 ALA A CA 1
ATOM 1429 C C . ALA A 1 177 ? 10.585 -10.617 -6.473 1.00 98.38 177 ALA A C 1
ATOM 1431 O O . ALA A 1 177 ? 9.645 -11.410 -6.414 1.00 98.38 177 ALA A O 1
ATOM 1432 N N . TYR A 1 178 ? 10.402 -9.295 -6.429 1.00 98.50 178 TYR A N 1
ATOM 1433 C CA . TYR A 1 178 ? 9.082 -8.673 -6.340 1.00 98.50 178 TYR A CA 1
ATOM 1434 C C . TYR A 1 178 ? 8.199 -8.987 -7.562 1.00 98.50 178 TYR A C 1
ATOM 1436 O O . TYR A 1 178 ? 7.034 -9.359 -7.409 1.00 98.50 178 TYR A O 1
ATOM 1444 N N . ALA A 1 179 ? 8.737 -8.882 -8.781 1.00 98.50 179 ALA A N 1
ATOM 1445 C CA . ALA A 1 179 ? 8.001 -9.211 -10.001 1.00 98.50 179 ALA A CA 1
ATOM 1446 C C . ALA A 1 179 ? 7.603 -10.698 -10.037 1.00 98.50 179 ALA A C 1
ATOM 1448 O O . ALA A 1 179 ? 6.457 -11.028 -10.344 1.00 98.50 179 ALA A O 1
ATOM 1449 N N . LEU A 1 180 ? 8.516 -11.599 -9.654 1.00 98.69 180 LEU A N 1
ATOM 1450 C CA . LEU A 1 180 ? 8.244 -13.036 -9.524 1.00 98.69 180 LEU A CA 1
ATOM 1451 C C . LEU A 1 180 ? 7.165 -13.327 -8.474 1.00 98.69 180 LEU A C 1
ATOM 1453 O O . LEU A 1 180 ? 6.311 -14.188 -8.703 1.00 98.69 180 LEU A O 1
ATOM 1457 N N . LEU A 1 181 ? 7.167 -12.591 -7.359 1.00 98.44 181 LEU A N 1
ATOM 1458 C CA . LEU A 1 181 ? 6.124 -12.668 -6.338 1.00 98.44 181 LEU A CA 1
ATOM 1459 C C . LEU A 1 181 ? 4.762 -12.282 -6.937 1.00 98.44 181 LEU A C 1
ATOM 1461 O O . LEU A 1 181 ? 3.810 -13.045 -6.821 1.00 98.44 181 LEU A O 1
ATOM 1465 N N . CYS A 1 182 ? 4.672 -11.165 -7.662 1.00 98.25 182 CYS A N 1
ATOM 1466 C CA . CYS A 1 182 ? 3.422 -10.736 -8.305 1.00 98.25 182 CYS A CA 1
ATOM 1467 C C . CYS A 1 182 ? 2.910 -11.726 -9.370 1.00 98.25 182 CYS A C 1
ATOM 1469 O O . CYS A 1 182 ? 1.709 -11.797 -9.621 1.00 98.25 182 CYS A O 1
ATOM 1471 N N . LEU A 1 183 ? 3.803 -12.520 -9.971 1.00 98.12 183 LEU A N 1
ATOM 1472 C CA . LEU A 1 183 ? 3.467 -13.593 -10.918 1.00 98.12 183 LEU A CA 1
ATOM 1473 C C . LEU A 1 183 ? 3.052 -14.912 -10.250 1.00 98.12 183 LEU A C 1
ATOM 1475 O O . LEU A 1 183 ? 2.707 -15.866 -10.946 1.00 98.12 183 LEU A O 1
ATOM 1479 N N . GLY A 1 184 ? 3.123 -15.004 -8.923 1.00 97.62 184 GLY A N 1
ATOM 1480 C CA . GLY A 1 184 ? 2.845 -16.230 -8.185 1.00 97.62 184 GLY A CA 1
ATOM 1481 C C . GLY A 1 184 ? 3.945 -17.286 -8.236 1.00 97.62 184 GLY A C 1
ATOM 1482 O O . GLY A 1 184 ? 3.715 -18.445 -7.891 1.00 97.62 184 GLY A O 1
ATOM 1483 N N . ARG A 1 185 ? 5.163 -16.909 -8.639 1.00 98.38 185 ARG A N 1
ATOM 1484 C CA . ARG A 1 185 ? 6.332 -17.800 -8.701 1.00 98.38 185 ARG A CA 1
ATOM 1485 C C . ARG A 1 185 ? 7.053 -17.808 -7.352 1.00 98.38 185 ARG A C 1
ATOM 1487 O O . ARG A 1 185 ? 8.200 -17.385 -7.243 1.00 98.38 185 ARG A O 1
ATOM 1494 N N . TRP A 1 186 ? 6.356 -18.264 -6.309 1.00 98.25 186 TRP A N 1
ATOM 1495 C CA . TRP A 1 186 ? 6.743 -18.077 -4.901 1.00 98.25 186 TRP A CA 1
ATOM 1496 C C . TRP A 1 186 ? 8.136 -18.618 -4.554 1.00 98.25 186 TRP A C 1
ATOM 1498 O O . TRP A 1 186 ? 8.919 -17.923 -3.914 1.00 98.25 186 TRP A O 1
ATOM 1508 N N . ALA A 1 187 ? 8.468 -19.833 -5.002 1.00 98.50 187 ALA A N 1
ATOM 1509 C CA . ALA A 1 187 ? 9.773 -20.448 -4.740 1.00 98.50 187 ALA A CA 1
ATOM 1510 C C . ALA A 1 187 ? 10.923 -19.665 -5.392 1.00 98.50 187 ALA A C 1
ATOM 1512 O O . ALA A 1 187 ? 11.964 -19.443 -4.775 1.00 98.50 187 ALA A O 1
ATOM 1513 N N . GLU A 1 188 ? 10.715 -19.196 -6.623 1.00 98.44 188 GLU A N 1
ATOM 1514 C CA . GLU A 1 188 ? 11.707 -18.409 -7.355 1.00 98.44 188 GLU A CA 1
ATOM 1515 C C . GLU A 1 188 ? 11.855 -17.009 -6.762 1.00 98.44 188 GLU A C 1
ATOM 1517 O O . GLU A 1 188 ? 12.976 -16.529 -6.611 1.00 98.44 188 GLU A O 1
ATOM 1522 N N . ALA A 1 189 ? 10.746 -16.380 -6.363 1.00 98.50 189 ALA A N 1
ATOM 1523 C CA . ALA A 1 189 ? 10.757 -15.108 -5.651 1.00 98.50 189 ALA A CA 1
ATOM 1524 C C . ALA A 1 189 ? 11.546 -15.214 -4.338 1.00 98.50 189 ALA A C 1
ATOM 1526 O O . ALA A 1 189 ? 12.410 -14.378 -4.080 1.00 98.50 189 ALA A O 1
ATOM 1527 N N . LEU A 1 190 ? 11.305 -16.266 -3.544 1.00 98.50 190 LEU A N 1
ATOM 1528 C CA . LEU A 1 190 ? 12.017 -16.504 -2.288 1.00 98.50 190 LEU A CA 1
ATOM 1529 C C . LEU A 1 190 ? 13.520 -16.698 -2.519 1.00 98.50 190 LEU A C 1
ATOM 1531 O O . LEU A 1 190 ? 14.322 -15.982 -1.924 1.00 98.50 190 LEU A O 1
ATOM 1535 N N . SER A 1 191 ? 13.899 -17.608 -3.421 1.00 98.25 191 SER A N 1
ATOM 1536 C CA . SER A 1 191 ? 15.309 -17.883 -3.725 1.00 98.25 191 SER A CA 1
ATOM 1537 C C . SER A 1 191 ? 16.036 -16.643 -4.266 1.00 98.25 191 SER A C 1
ATOM 1539 O O . SER A 1 191 ? 17.155 -16.338 -3.846 1.00 98.25 191 SER A O 1
ATOM 1541 N N . THR A 1 192 ? 15.381 -15.877 -5.145 1.00 97.94 192 THR A N 1
ATOM 1542 C CA . THR A 1 192 ? 15.923 -14.626 -5.701 1.00 97.94 192 THR A CA 1
ATOM 1543 C C . THR A 1 192 ? 16.104 -13.569 -4.610 1.00 97.94 192 THR A C 1
ATOM 1545 O O . THR A 1 192 ? 17.153 -12.924 -4.551 1.00 97.94 192 THR A O 1
ATOM 1548 N N . ALA A 1 193 ? 15.123 -13.423 -3.711 1.00 97.56 193 ALA A N 1
ATOM 1549 C CA . ALA A 1 193 ? 15.190 -12.491 -2.590 1.00 97.56 193 ALA A CA 1
ATOM 1550 C C . ALA A 1 193 ? 16.316 -12.848 -1.605 1.00 97.56 193 ALA A C 1
ATOM 1552 O O . ALA A 1 193 ? 17.053 -11.968 -1.169 1.00 97.56 193 ALA A O 1
ATOM 1553 N N . GLU A 1 194 ? 16.484 -14.126 -1.265 1.00 96.81 194 GLU A N 1
ATOM 1554 C CA . GLU A 1 194 ? 17.547 -14.588 -0.361 1.00 96.81 194 GLU A CA 1
ATOM 1555 C C . GLU A 1 194 ? 18.941 -14.393 -0.972 1.00 96.81 194 GLU A C 1
ATOM 1557 O O . GLU A 1 194 ? 19.865 -13.934 -0.293 1.00 96.81 194 GLU A O 1
ATOM 1562 N N . ARG A 1 195 ? 19.096 -14.665 -2.276 1.00 95.00 195 ARG A N 1
ATOM 1563 C CA . ARG A 1 195 ? 20.351 -14.412 -2.999 1.00 95.00 195 ARG A CA 1
ATOM 1564 C C . ARG A 1 195 ? 20.686 -12.921 -3.038 1.00 95.00 195 ARG A C 1
ATOM 1566 O O . ARG A 1 195 ? 21.824 -12.539 -2.769 1.00 95.00 195 ARG A O 1
ATOM 1573 N N . GLY A 1 196 ? 19.705 -12.084 -3.361 1.00 94.12 196 GLY A N 1
ATOM 1574 C CA . GLY A 1 196 ? 19.863 -10.635 -3.392 1.00 94.12 196 GLY A CA 1
ATOM 1575 C C . GLY A 1 196 ? 20.227 -10.045 -2.024 1.00 94.12 196 GLY A C 1
ATOM 1576 O O . GLY A 1 196 ? 21.173 -9.263 -1.917 1.00 94.12 196 GLY A O 1
ATOM 1577 N N . GLU A 1 197 ? 19.570 -10.500 -0.954 1.00 93.06 197 GLU A N 1
ATOM 1578 C CA . GLU A 1 197 ? 19.904 -10.102 0.416 1.00 93.06 197 GLU A CA 1
ATOM 1579 C C . GLU A 1 197 ? 21.334 -10.525 0.804 1.00 93.06 197 GLU A C 1
ATOM 1581 O O . GLU A 1 197 ? 22.059 -9.767 1.454 1.00 93.06 197 GLU A O 1
ATOM 1586 N N . ALA A 1 198 ? 21.787 -11.709 0.376 1.00 91.81 198 ALA A N 1
ATOM 1587 C CA . ALA A 1 198 ? 23.159 -12.155 0.613 1.00 91.81 198 ALA A CA 1
ATOM 1588 C C . ALA A 1 198 ? 24.198 -11.233 -0.053 1.00 91.81 198 ALA A C 1
ATOM 1590 O O . ALA A 1 198 ? 25.247 -10.977 0.543 1.00 91.81 198 ALA A O 1
ATOM 1591 N N . TYR A 1 199 ? 23.909 -10.699 -1.246 1.00 90.94 199 TYR A N 1
ATOM 1592 C CA . TYR A 1 199 ? 24.746 -9.678 -1.885 1.00 90.94 199 TYR A CA 1
ATOM 1593 C C . TYR A 1 199 ? 24.727 -8.357 -1.123 1.00 90.94 199 TYR A C 1
ATOM 1595 O O . TYR A 1 199 ? 25.793 -7.795 -0.873 1.00 90.94 199 TYR A O 1
ATOM 1603 N N . PHE A 1 200 ? 23.549 -7.897 -0.701 1.00 89.75 200 PHE A N 1
ATOM 1604 C CA . PHE A 1 200 ? 23.413 -6.688 0.109 1.00 89.75 200 PHE A CA 1
ATOM 1605 C C . PHE A 1 200 ? 24.250 -6.765 1.396 1.00 89.75 200 PHE A C 1
ATOM 1607 O O . PHE A 1 200 ? 25.009 -5.849 1.695 1.00 89.75 200 PHE A O 1
ATOM 1614 N N . ARG A 1 201 ? 24.220 -7.893 2.118 1.00 88.00 201 ARG A N 1
ATOM 1615 C CA . ARG A 1 201 ? 25.010 -8.080 3.353 1.00 88.00 201 ARG A CA 1
ATOM 1616 C C . ARG A 1 201 ? 26.529 -8.041 3.139 1.00 88.00 201 ARG A C 1
ATOM 1618 O O . ARG A 1 201 ? 27.266 -7.798 4.094 1.00 88.00 201 ARG A O 1
ATOM 1625 N N . ARG A 1 202 ? 27.014 -8.305 1.920 1.00 86.25 202 ARG A N 1
ATOM 1626 C CA . ARG A 1 202 ? 28.443 -8.204 1.567 1.00 86.25 202 ARG A CA 1
ATOM 1627 C C . ARG A 1 202 ? 28.859 -6.767 1.251 1.00 86.25 202 ARG A C 1
ATOM 1629 O O . ARG A 1 202 ? 30.047 -6.454 1.331 1.00 86.25 202 ARG A O 1
ATOM 1636 N N . ASP A 1 203 ? 27.907 -5.903 0.916 1.00 83.12 203 ASP A N 1
ATOM 1637 C CA . ASP A 1 203 ? 28.156 -4.510 0.576 1.00 83.12 203 ASP A CA 1
ATOM 1638 C C . ASP A 1 203 ? 28.357 -3.663 1.844 1.00 83.12 203 ASP A C 1
ATOM 1640 O O . ASP A 1 203 ? 27.418 -3.209 2.496 1.00 83.12 203 ASP A O 1
ATOM 1644 N N . ARG A 1 204 ? 29.624 -3.451 2.216 1.00 70.50 204 ARG A N 1
ATOM 1645 C CA . ARG A 1 204 ? 30.005 -2.702 3.428 1.00 70.50 204 ARG A CA 1
ATOM 1646 C C . ARG A 1 204 ? 29.756 -1.193 3.331 1.00 70.50 204 ARG A C 1
ATOM 1648 O O . ARG A 1 204 ? 29.887 -0.500 4.342 1.00 70.50 204 ARG A O 1
ATOM 1655 N N . HIS A 1 205 ? 29.449 -0.673 2.143 1.00 71.00 205 HIS A N 1
ATOM 1656 C CA . HIS A 1 205 ? 29.364 0.768 1.897 1.00 71.00 205 HIS A CA 1
ATOM 1657 C C . HIS A 1 205 ? 27.946 1.318 2.069 1.00 71.00 205 HIS A C 1
ATOM 1659 O O . HIS A 1 205 ? 27.784 2.529 2.235 1.00 71.00 205 HIS A O 1
ATOM 1665 N N . TRP A 1 206 ? 26.925 0.457 2.086 1.00 67.75 206 TRP A N 1
ATOM 1666 C CA . TRP A 1 206 ? 25.540 0.902 2.165 1.00 67.75 206 TRP A CA 1
ATOM 1667 C C . TRP A 1 206 ? 25.027 0.973 3.607 1.00 67.75 206 TRP A C 1
ATOM 1669 O O . TRP A 1 206 ? 24.903 -0.036 4.299 1.00 67.75 206 TRP A O 1
ATOM 1679 N N . LYS A 1 207 ? 24.714 2.189 4.072 1.00 66.31 207 LYS A N 1
ATOM 1680 C CA . LYS A 1 207 ? 24.235 2.449 5.445 1.00 66.31 207 LYS A CA 1
ATOM 1681 C C . LYS A 1 207 ? 22.762 2.849 5.520 1.00 66.31 207 LYS A C 1
ATOM 1683 O O . LYS A 1 207 ? 22.194 2.844 6.611 1.00 66.31 207 LYS A O 1
ATOM 1688 N N . ASP A 1 208 ? 22.141 3.183 4.389 1.00 71.88 208 ASP A N 1
ATOM 1689 C CA . ASP A 1 208 ? 20.761 3.656 4.374 1.00 71.88 208 ASP A CA 1
ATOM 1690 C C . ASP A 1 208 ? 19.769 2.487 4.317 1.00 71.88 208 ASP A C 1
ATOM 1692 O O . ASP A 1 208 ? 19.473 1.937 3.256 1.00 71.88 208 ASP A O 1
ATOM 1696 N N . LYS A 1 209 ? 19.229 2.122 5.483 1.00 69.06 209 LYS A N 1
ATOM 1697 C CA . LYS A 1 209 ? 18.188 1.089 5.627 1.00 69.06 209 LYS A CA 1
ATOM 1698 C C . LYS A 1 209 ? 16.815 1.526 5.097 1.00 69.06 209 LYS A C 1
ATOM 1700 O O . LYS A 1 209 ? 15.873 0.745 5.161 1.00 69.06 209 LYS A O 1
ATOM 1705 N N . THR A 1 210 ? 16.684 2.769 4.635 1.00 68.88 210 THR A N 1
ATOM 1706 C CA . THR A 1 210 ? 15.430 3.341 4.122 1.00 68.88 210 THR A CA 1
ATOM 1707 C C . THR A 1 210 ? 15.308 3.238 2.603 1.00 68.88 210 THR A C 1
ATOM 1709 O O . THR A 1 210 ? 14.274 3.594 2.044 1.00 68.88 210 THR A O 1
ATOM 1712 N N . TYR A 1 211 ? 16.344 2.716 1.941 1.00 82.88 211 TYR A N 1
ATOM 1713 C CA . TYR A 1 211 ? 16.341 2.488 0.507 1.00 82.88 211 TYR A CA 1
ATOM 1714 C C . TYR A 1 211 ? 15.391 1.347 0.132 1.00 82.88 211 TYR A C 1
ATOM 1716 O O . TYR A 1 211 ? 15.453 0.248 0.681 1.00 82.88 211 TYR A O 1
ATOM 1724 N N . GLU A 1 212 ? 14.507 1.630 -0.815 1.00 86.31 212 GLU A N 1
ATOM 1725 C CA . GLU A 1 212 ? 13.347 0.811 -1.153 1.00 86.31 212 GLU A CA 1
ATOM 1726 C C . GLU A 1 212 ? 13.676 -0.669 -1.465 1.00 86.31 212 GLU A C 1
ATOM 1728 O O . GLU A 1 212 ? 13.088 -1.532 -0.811 1.00 86.31 212 GLU A O 1
ATOM 1733 N N . PRO A 1 213 ? 14.666 -1.015 -2.312 1.00 88.44 213 PRO A N 1
ATOM 1734 C CA . PRO A 1 213 ? 15.108 -2.403 -2.504 1.00 88.44 213 PRO A CA 1
ATOM 1735 C C . PRO A 1 213 ? 15.390 -3.196 -1.217 1.00 88.44 213 PRO A C 1
ATOM 1737 O O . PRO A 1 213 ? 15.086 -4.386 -1.131 1.00 88.44 213 PRO A O 1
ATOM 1740 N N . ILE A 1 214 ? 15.948 -2.544 -0.190 1.00 88.25 214 ILE A N 1
ATOM 1741 C CA . ILE A 1 214 ? 16.269 -3.182 1.098 1.00 88.25 214 ILE A CA 1
ATOM 1742 C C . ILE A 1 214 ? 14.992 -3.487 1.876 1.00 88.25 214 ILE A C 1
ATOM 1744 O O . ILE A 1 214 ? 14.899 -4.526 2.526 1.00 88.25 214 ILE A O 1
ATOM 1748 N N . ILE A 1 215 ? 14.004 -2.598 1.784 1.00 88.06 215 ILE A N 1
ATOM 1749 C CA . ILE A 1 215 ? 12.687 -2.765 2.400 1.00 88.06 215 ILE A CA 1
ATOM 1750 C C . ILE A 1 215 ? 11.919 -3.909 1.719 1.00 88.06 215 ILE A C 1
ATOM 1752 O O . ILE A 1 215 ? 11.224 -4.667 2.395 1.00 88.06 215 ILE A O 1
ATOM 1756 N N . LEU A 1 216 ? 12.070 -4.084 0.401 1.00 92.00 216 LEU A N 1
ATOM 1757 C CA . LEU A 1 216 ? 11.357 -5.122 -0.349 1.00 92.00 216 LEU A CA 1
ATOM 1758 C C . LEU A 1 216 ? 11.782 -6.548 0.019 1.00 92.00 216 LEU A C 1
ATOM 1760 O O . LEU A 1 216 ? 10.926 -7.430 0.062 1.00 92.00 216 LEU A O 1
ATOM 1764 N N . TYR A 1 217 ? 13.061 -6.798 0.319 1.00 93.69 217 TYR A N 1
ATOM 1765 C CA . TYR A 1 217 ? 13.546 -8.146 0.649 1.00 93.69 217 TYR A CA 1
ATOM 1766 C C . TYR A 1 217 ? 12.755 -8.856 1.761 1.00 93.69 217 TYR A C 1
ATOM 1768 O O . TYR A 1 217 ? 12.208 -9.931 1.493 1.00 93.69 217 TYR A O 1
ATOM 1776 N N . PRO A 1 218 ? 12.653 -8.312 2.990 1.00 93.50 218 PRO A N 1
ATOM 1777 C CA . PRO A 1 218 ? 11.926 -8.978 4.067 1.00 93.50 218 PRO A CA 1
ATOM 1778 C C . PRO A 1 218 ? 10.432 -9.145 3.755 1.00 93.50 218 PRO A C 1
ATOM 1780 O O . PRO A 1 218 ? 9.851 -10.160 4.145 1.00 93.50 218 PRO A O 1
ATOM 1783 N N . ILE A 1 219 ? 9.828 -8.216 3.003 1.00 94.69 219 ILE A N 1
ATOM 1784 C CA . ILE A 1 219 ? 8.425 -8.303 2.573 1.00 94.69 219 ILE A CA 1
ATOM 1785 C C . ILE A 1 219 ? 8.235 -9.476 1.610 1.00 94.69 219 ILE A C 1
ATOM 1787 O O . ILE A 1 219 ? 7.408 -10.355 1.864 1.00 94.69 219 ILE A O 1
ATOM 1791 N N . VAL A 1 220 ? 9.032 -9.532 0.537 1.00 97.00 220 VAL A N 1
ATOM 1792 C CA . VAL A 1 220 ? 8.954 -10.600 -0.469 1.00 97.00 220 VAL A CA 1
ATOM 1793 C C . VAL A 1 220 ? 9.198 -11.960 0.173 1.00 97.00 220 VAL A C 1
ATOM 1795 O O . VAL A 1 220 ? 8.427 -12.891 -0.058 1.00 97.00 220 VAL A O 1
ATOM 1798 N N . GLN A 1 221 ? 10.214 -12.076 1.032 1.00 97.62 221 GLN A N 1
ATOM 1799 C CA . GLN A 1 221 ? 10.501 -13.326 1.732 1.00 97.62 221 GLN A CA 1
ATOM 1800 C C . GLN A 1 221 ? 9.350 -13.764 2.644 1.00 97.62 221 GLN A C 1
ATOM 1802 O O . GLN A 1 221 ? 9.021 -14.947 2.669 1.00 97.62 221 GLN A O 1
ATOM 1807 N N . ALA A 1 222 ? 8.743 -12.850 3.408 1.00 96.44 222 ALA A N 1
ATOM 1808 C CA . ALA A 1 222 ? 7.655 -13.194 4.321 1.00 96.44 222 ALA A CA 1
ATOM 1809 C C . ALA A 1 222 ? 6.409 -13.677 3.565 1.00 96.44 222 ALA A C 1
ATOM 1811 O O . ALA A 1 222 ? 5.856 -14.726 3.901 1.00 96.44 222 ALA A O 1
ATOM 1812 N N . VAL A 1 223 ? 6.012 -12.964 2.506 1.00 97.12 223 VAL A N 1
ATOM 1813 C CA . VAL A 1 223 ? 4.863 -13.350 1.674 1.00 97.12 223 VAL A CA 1
ATOM 1814 C C . VAL A 1 223 ? 5.136 -14.667 0.945 1.00 97.12 223 VAL A C 1
ATOM 1816 O O . VAL A 1 223 ? 4.299 -15.566 0.986 1.00 97.12 223 VAL A O 1
ATOM 1819 N N . ALA A 1 224 ? 6.312 -14.827 0.330 1.00 98.19 224 ALA A N 1
ATOM 1820 C CA . ALA A 1 224 ? 6.663 -16.054 -0.383 1.00 98.19 224 ALA A CA 1
ATOM 1821 C C . ALA A 1 224 ? 6.726 -17.273 0.552 1.00 98.19 224 ALA A C 1
ATOM 1823 O O . ALA A 1 224 ? 6.172 -18.318 0.213 1.00 98.19 224 ALA A O 1
ATOM 1824 N N . ARG A 1 225 ? 7.329 -17.142 1.746 1.00 98.31 225 ARG A N 1
ATOM 1825 C CA . ARG A 1 225 ? 7.357 -18.218 2.755 1.00 98.31 225 ARG A CA 1
ATOM 1826 C C . ARG A 1 225 ? 5.952 -18.622 3.182 1.00 98.31 225 ARG A C 1
ATOM 1828 O O . ARG A 1 225 ? 5.671 -19.810 3.203 1.00 98.31 225 ARG A O 1
ATOM 1835 N N . TYR A 1 226 ? 5.058 -17.665 3.433 1.00 97.25 226 TYR A N 1
ATOM 1836 C CA . TYR A 1 226 ? 3.663 -17.976 3.751 1.00 97.25 226 TYR A CA 1
ATOM 1837 C C . TYR A 1 226 ? 2.934 -18.701 2.610 1.00 97.25 226 TYR A C 1
ATOM 1839 O O . TYR A 1 226 ? 2.193 -19.647 2.858 1.00 97.25 226 TYR A O 1
ATOM 1847 N N . LYS A 1 227 ? 3.141 -18.293 1.351 1.00 97.12 227 LYS A N 1
ATOM 1848 C CA . LYS A 1 227 ? 2.498 -18.962 0.205 1.00 97.12 227 LYS A CA 1
ATOM 1849 C C . LYS A 1 227 ? 3.047 -20.372 -0.052 1.00 97.12 227 LYS A C 1
ATOM 1851 O O . LYS A 1 227 ? 2.325 -21.190 -0.614 1.00 97.12 227 LYS A O 1
ATOM 1856 N N . LEU A 1 228 ? 4.285 -20.658 0.353 1.00 97.75 228 LEU A N 1
ATOM 1857 C CA . LEU A 1 228 ? 4.893 -21.994 0.274 1.00 97.75 228 LEU A CA 1
ATOM 1858 C C . LEU A 1 228 ? 4.534 -22.878 1.479 1.00 97.75 228 LEU A C 1
ATOM 1860 O O . LEU A 1 228 ? 4.321 -24.075 1.311 1.00 97.75 228 LEU A O 1
ATOM 1864 N N . ASP A 1 229 ? 4.459 -22.286 2.669 1.00 97.38 229 ASP A N 1
ATOM 1865 C CA . ASP A 1 229 ? 4.121 -22.935 3.935 1.00 97.38 229 ASP A CA 1
ATOM 1866 C C . ASP A 1 229 ? 3.189 -22.020 4.759 1.00 97.38 229 ASP A C 1
ATOM 1868 O O . ASP A 1 229 ? 3.663 -21.109 5.455 1.00 97.38 229 ASP A O 1
ATOM 1872 N N . PRO A 1 230 ? 1.858 -22.232 4.702 1.00 94.50 230 PRO A N 1
ATOM 1873 C CA . PRO A 1 230 ? 0.864 -21.352 5.312 1.00 94.50 230 PRO A CA 1
ATOM 1874 C C . PRO A 1 230 ? 0.695 -21.585 6.823 1.00 94.50 230 PRO A C 1
ATOM 1876 O O . PRO A 1 230 ? -0.420 -21.558 7.349 1.00 94.50 230 PRO A O 1
ATOM 1879 N N . SER A 1 231 ? 1.796 -21.806 7.541 1.00 92.19 231 SER A N 1
ATOM 1880 C CA . SER A 1 231 ? 1.801 -21.930 8.997 1.00 92.19 231 SER A CA 1
ATOM 1881 C C . SER A 1 231 ? 1.371 -20.618 9.684 1.00 92.19 231 SER A C 1
ATOM 1883 O O . SER A 1 231 ? 1.592 -19.527 9.140 1.00 92.19 231 SER A O 1
ATOM 1885 N N . PRO A 1 232 ? 0.786 -20.672 10.901 1.00 86.38 232 PRO A N 1
ATOM 1886 C CA . PRO A 1 232 ? 0.395 -19.469 11.645 1.00 86.38 232 PRO A CA 1
ATOM 1887 C C . PRO A 1 232 ? 1.551 -18.482 11.861 1.00 86.38 232 PRO A C 1
ATOM 1889 O O . PRO A 1 232 ? 1.356 -17.268 11.829 1.00 86.38 232 PRO A O 1
ATOM 1892 N N . GLU A 1 233 ? 2.770 -18.996 12.038 1.00 88.81 233 GLU A N 1
ATOM 1893 C CA . GLU A 1 233 ? 3.973 -18.183 12.204 1.00 88.81 233 GLU A CA 1
ATOM 1894 C C . GLU A 1 233 ? 4.330 -17.412 10.927 1.00 88.81 233 GLU A C 1
ATOM 1896 O O . GLU A 1 233 ? 4.496 -16.188 10.981 1.00 88.81 233 GLU A O 1
ATOM 1901 N N . ASN A 1 234 ? 4.392 -18.098 9.780 1.00 92.81 234 ASN A N 1
ATOM 1902 C CA . ASN A 1 234 ? 4.675 -17.457 8.495 1.00 92.81 234 ASN A CA 1
ATOM 1903 C C . ASN A 1 234 ? 3.587 -16.448 8.132 1.00 92.81 234 ASN A C 1
ATOM 1905 O O . ASN A 1 234 ? 3.891 -15.357 7.647 1.00 92.81 234 ASN A O 1
ATOM 1909 N N . ARG A 1 235 ? 2.325 -16.777 8.427 1.00 91.06 235 ARG A N 1
ATOM 1910 C CA . ARG A 1 235 ? 1.198 -15.872 8.207 1.00 91.06 235 ARG A CA 1
ATOM 1911 C C . ARG A 1 235 ? 1.325 -14.593 9.027 1.00 91.06 235 ARG A C 1
ATOM 1913 O O . ARG A 1 235 ? 1.230 -13.505 8.464 1.00 91.06 235 ARG A O 1
ATOM 1920 N N . ARG A 1 236 ? 1.598 -14.709 10.331 1.00 87.38 236 ARG A N 1
ATOM 1921 C CA . ARG A 1 236 ? 1.828 -13.558 11.219 1.00 87.38 236 ARG A CA 1
ATOM 1922 C C . ARG A 1 236 ? 2.957 -12.670 10.695 1.00 87.38 236 ARG A C 1
ATOM 1924 O O . ARG A 1 236 ? 2.788 -11.457 10.628 1.00 87.38 236 ARG A O 1
ATOM 1931 N N . LYS A 1 237 ? 4.076 -13.267 10.275 1.00 89.81 237 LYS A N 1
ATOM 1932 C CA . LYS A 1 237 ? 5.217 -12.527 9.719 1.00 89.81 237 LYS A CA 1
ATOM 1933 C C . LYS A 1 237 ? 4.871 -11.825 8.402 1.00 89.81 237 LYS A C 1
ATOM 1935 O O . LYS A 1 237 ? 5.300 -10.697 8.183 1.00 89.81 237 LYS A O 1
ATOM 1940 N N . ALA A 1 238 ? 4.084 -12.460 7.535 1.00 93.00 238 ALA A N 1
ATOM 1941 C CA . ALA A 1 238 ? 3.620 -11.843 6.295 1.00 93.00 238 ALA A CA 1
ATOM 1942 C C . ALA A 1 238 ? 2.674 -10.658 6.558 1.00 93.00 238 ALA A C 1
ATOM 1944 O O . ALA A 1 238 ? 2.825 -9.618 5.924 1.00 93.00 238 ALA A O 1
ATOM 1945 N N . ILE A 1 239 ? 1.758 -10.780 7.525 1.00 88.81 239 ILE A N 1
ATOM 1946 C CA . ILE A 1 239 ? 0.881 -9.684 7.974 1.00 88.81 239 ILE A CA 1
ATOM 1947 C C . ILE A 1 239 ? 1.708 -8.511 8.512 1.00 88.81 239 ILE A C 1
ATOM 1949 O O . ILE A 1 239 ? 1.484 -7.367 8.121 1.00 88.81 239 ILE A O 1
ATOM 1953 N N . GLU A 1 240 ? 2.675 -8.795 9.387 1.00 85.88 240 GLU A N 1
ATOM 1954 C CA . GLU A 1 240 ? 3.568 -7.790 9.969 1.00 85.88 240 GLU A CA 1
ATOM 1955 C C . GLU A 1 240 ? 4.328 -7.024 8.879 1.00 85.88 240 GLU A C 1
ATOM 1957 O O . GLU A 1 240 ? 4.314 -5.794 8.863 1.00 85.88 240 GLU A O 1
ATOM 1962 N N . MET A 1 241 ? 4.925 -7.739 7.921 1.00 91.44 241 MET A N 1
ATOM 1963 C CA . MET A 1 241 ? 5.687 -7.127 6.829 1.00 91.44 241 MET A CA 1
ATOM 1964 C C . MET A 1 241 ? 4.805 -6.409 5.799 1.00 91.44 241 MET A C 1
ATOM 1966 O O . MET A 1 241 ? 5.269 -5.480 5.145 1.00 91.44 241 MET A O 1
ATOM 1970 N N . LEU A 1 242 ? 3.530 -6.792 5.660 1.00 90.25 242 LEU A N 1
ATOM 1971 C CA . LEU A 1 242 ? 2.559 -6.088 4.813 1.00 90.25 242 LEU A CA 1
ATOM 1972 C C . LEU A 1 242 ? 1.901 -4.887 5.510 1.00 90.25 242 LEU A C 1
ATOM 1974 O O . LEU A 1 242 ? 1.026 -4.232 4.933 1.00 90.25 242 LEU A O 1
ATOM 1978 N N . SER A 1 243 ? 2.291 -4.580 6.744 1.00 84.38 243 SER A N 1
ATOM 1979 C CA . SER A 1 243 ? 1.814 -3.412 7.472 1.00 84.38 243 SER A CA 1
ATOM 1980 C C . SER A 1 243 ? 2.437 -2.116 6.927 1.00 84.38 243 SER A C 1
ATOM 1982 O O . SER A 1 243 ? 3.655 -2.066 6.763 1.00 84.38 243 SER A O 1
ATOM 1984 N N . PRO A 1 244 ? 1.674 -1.022 6.713 1.00 81.50 244 PRO A N 1
ATOM 1985 C CA . PRO A 1 244 ? 2.245 0.288 6.363 1.00 81.50 244 PRO A CA 1
ATOM 1986 C C . PRO A 1 244 ? 3.289 0.796 7.368 1.00 81.50 244 PRO A C 1
ATOM 1988 O O . PRO A 1 244 ? 4.163 1.585 7.021 1.00 81.50 244 PRO A O 1
ATOM 1991 N N . GLN A 1 245 ? 3.244 0.318 8.614 1.00 75.69 245 GLN A N 1
ATOM 1992 C CA . GLN A 1 245 ? 4.256 0.618 9.629 1.00 75.69 245 GLN A CA 1
ATOM 1993 C C . GLN A 1 245 ? 5.630 0.022 9.294 1.00 75.69 245 GLN A C 1
ATOM 1995 O O . GLN A 1 245 ? 6.636 0.600 9.698 1.00 75.69 245 GLN A O 1
ATOM 2000 N N . ALA A 1 246 ? 5.690 -1.084 8.542 1.00 72.56 246 ALA A N 1
ATOM 2001 C CA . ALA A 1 246 ? 6.945 -1.740 8.169 1.00 72.56 246 ALA A CA 1
ATOM 2002 C C . ALA A 1 246 ? 7.833 -0.851 7.282 1.00 72.56 246 ALA A C 1
ATOM 2004 O O . ALA A 1 246 ? 9.049 -1.027 7.253 1.00 72.56 246 ALA A O 1
ATOM 2005 N N . VAL A 1 247 ? 7.239 0.136 6.602 1.00 74.50 247 VAL A N 1
ATOM 2006 C CA . VAL A 1 247 ? 7.955 1.080 5.733 1.00 74.50 247 VAL A CA 1
ATOM 2007 C C . VAL A 1 247 ? 8.144 2.468 6.366 1.00 74.50 247 VAL A C 1
ATOM 2009 O O . VAL A 1 247 ? 8.744 3.340 5.748 1.00 74.50 247 VAL A O 1
ATOM 2012 N N . ALA A 1 248 ? 7.682 2.694 7.603 1.00 62.12 248 ALA A N 1
ATOM 2013 C CA . ALA A 1 248 ? 7.714 4.004 8.258 1.00 62.12 248 ALA A CA 1
ATOM 2014 C C . ALA A 1 248 ? 9.063 4.282 8.961 1.00 62.12 248 ALA A C 1
ATOM 2016 O O . ALA A 1 248 ? 9.270 3.894 10.112 1.00 62.12 248 ALA A O 1
ATOM 2017 N N . SER A 1 249 ? 9.981 5.009 8.314 1.00 58.62 249 SER A N 1
ATOM 2018 C CA . SER A 1 249 ? 11.211 5.526 8.955 1.00 58.62 249 SER A CA 1
ATOM 2019 C C . SER A 1 249 ? 11.360 7.056 8.806 1.00 58.62 249 SER A C 1
ATOM 2021 O O . SER A 1 249 ? 10.347 7.747 8.788 1.00 58.62 249 SER A O 1
ATOM 2023 N N . ARG A 1 250 ? 12.576 7.634 8.764 1.00 47.44 250 ARG A N 1
ATOM 2024 C CA . ARG A 1 250 ? 12.799 9.106 8.729 1.00 47.44 250 ARG A CA 1
ATOM 2025 C C . ARG A 1 250 ? 12.945 9.730 7.317 1.00 47.44 250 ARG A C 1
ATOM 2027 O O . ARG A 1 250 ? 12.970 10.947 7.230 1.00 47.44 250 ARG A O 1
ATOM 2034 N N . ASN A 1 251 ? 13.049 8.944 6.234 1.00 63.50 251 ASN A N 1
ATOM 2035 C CA . ASN A 1 251 ? 13.251 9.433 4.852 1.00 63.50 251 ASN A CA 1
ATOM 2036 C C . ASN A 1 251 ? 11.981 9.325 3.974 1.00 63.50 251 ASN A C 1
ATOM 2038 O O . ASN A 1 251 ? 11.671 8.248 3.473 1.00 63.50 251 ASN A O 1
ATOM 2042 N N . HIS A 1 252 ? 11.284 10.441 3.748 1.00 67.19 252 HIS A N 1
ATOM 2043 C CA . HIS A 1 252 ? 9.930 10.462 3.175 1.00 67.19 252 HIS A CA 1
ATOM 2044 C C . HIS A 1 252 ? 9.803 9.954 1.720 1.00 67.19 252 HIS A C 1
ATOM 2046 O O . HIS A 1 252 ? 8.869 9.213 1.418 1.00 67.19 252 HIS A O 1
ATOM 2052 N N . VAL A 1 253 ? 10.731 10.283 0.809 1.00 67.31 253 VAL A N 1
ATOM 2053 C CA . VAL A 1 253 ? 10.598 9.909 -0.623 1.00 67.31 253 VAL A CA 1
ATOM 2054 C C . VAL A 1 253 ? 10.844 8.415 -0.852 1.00 67.31 253 VAL A C 1
ATOM 2056 O O . VAL A 1 253 ? 10.101 7.772 -1.594 1.00 67.31 253 VAL A O 1
ATOM 2059 N N . GLY A 1 254 ? 11.851 7.838 -0.187 1.00 70.56 254 GLY A N 1
ATOM 2060 C CA . GLY A 1 254 ? 12.111 6.394 -0.246 1.00 70.56 254 GLY A CA 1
ATOM 2061 C C . GLY A 1 254 ? 10.925 5.565 0.263 1.00 70.56 254 GLY A C 1
ATOM 2062 O O . GLY A 1 254 ? 10.640 4.493 -0.270 1.00 70.56 254 GLY A O 1
ATOM 2063 N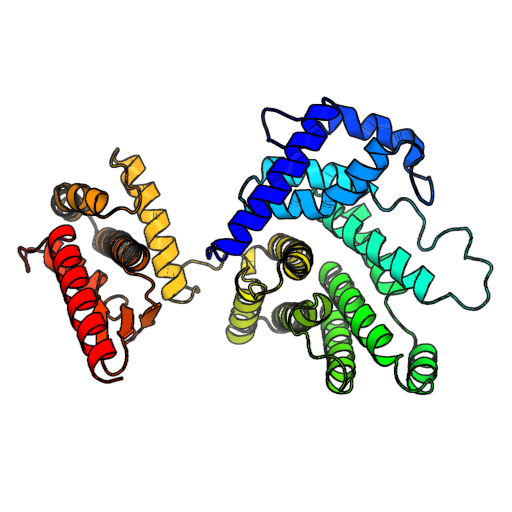 N . HIS A 1 255 ? 10.168 6.090 1.235 1.00 77.56 255 HIS A N 1
ATOM 2064 C CA . HIS A 1 255 ? 8.954 5.430 1.731 1.00 77.56 255 HIS A CA 1
ATOM 2065 C C . HIS A 1 255 ? 7.815 5.457 0.742 1.00 77.56 255 HIS A C 1
ATOM 2067 O O . HIS A 1 255 ? 7.036 4.513 0.731 1.00 77.56 255 HIS A O 1
ATOM 2073 N N . LEU A 1 256 ? 7.693 6.504 -0.073 1.00 87.06 256 LEU A N 1
ATOM 2074 C CA . LEU A 1 256 ? 6.588 6.585 -1.017 1.00 87.06 256 LEU A CA 1
ATOM 2075 C C . LEU A 1 256 ? 6.694 5.484 -2.083 1.00 87.06 256 LEU A C 1
ATOM 2077 O O . LEU A 1 256 ? 5.712 4.799 -2.355 1.00 87.06 256 LEU A O 1
ATOM 2081 N N . TRP A 1 257 ? 7.899 5.224 -2.598 1.00 89.75 257 TRP A N 1
ATOM 2082 C CA . TRP A 1 257 ? 8.147 4.085 -3.491 1.00 89.75 257 TRP A CA 1
ATOM 2083 C C . TRP A 1 257 ? 7.939 2.733 -2.801 1.00 89.75 257 TRP A C 1
ATOM 2085 O O . TRP A 1 257 ? 7.347 1.824 -3.385 1.00 89.75 257 TRP A O 1
ATOM 2095 N N . ALA A 1 258 ? 8.357 2.598 -1.541 1.00 89.12 258 ALA A N 1
ATOM 2096 C CA . ALA A 1 258 ? 8.121 1.369 -0.786 1.00 89.12 258 ALA A CA 1
ATOM 2097 C C . ALA A 1 258 ? 6.619 1.143 -0.522 1.00 89.12 258 ALA A C 1
ATOM 2099 O O . ALA A 1 258 ? 6.134 0.018 -0.641 1.00 89.12 258 ALA A O 1
ATOM 2100 N N . LEU A 1 259 ? 5.864 2.208 -0.226 1.00 89.88 259 LEU A N 1
ATOM 2101 C CA . LEU A 1 259 ? 4.410 2.176 -0.069 1.00 89.88 259 LEU A CA 1
ATOM 2102 C C . LEU A 1 259 ? 3.709 1.771 -1.361 1.00 89.88 259 LEU A C 1
ATOM 2104 O O . LEU A 1 259 ? 2.770 0.984 -1.303 1.00 89.88 259 LEU A O 1
ATOM 2108 N N . PHE A 1 260 ? 4.167 2.262 -2.512 1.00 93.94 260 PHE A N 1
ATOM 2109 C CA . PHE A 1 260 ? 3.611 1.882 -3.809 1.00 93.94 260 PHE A CA 1
ATOM 2110 C C . PHE A 1 260 ? 3.663 0.360 -4.017 1.00 93.94 260 PHE A C 1
ATOM 2112 O O . PHE A 1 260 ? 2.648 -0.283 -4.306 1.00 93.94 260 PHE A O 1
ATOM 2119 N N . HIS A 1 261 ? 4.825 -0.242 -3.761 1.00 94.94 261 HIS A N 1
ATOM 2120 C CA . HIS A 1 261 ? 5.010 -1.690 -3.830 1.00 94.94 261 HIS A CA 1
ATOM 2121 C C . HIS A 1 261 ? 4.198 -2.435 -2.762 1.00 94.94 261 HIS A C 1
ATOM 2123 O O . HIS A 1 261 ? 3.594 -3.472 -3.059 1.00 94.94 261 HIS A O 1
ATOM 2129 N N . LEU A 1 262 ? 4.153 -1.908 -1.535 1.00 93.50 262 LEU A N 1
ATOM 2130 C CA . LEU A 1 262 ? 3.413 -2.482 -0.413 1.00 93.50 262 LEU A CA 1
ATOM 2131 C C . LEU A 1 262 ? 1.903 -2.514 -0.676 1.00 93.50 262 LEU A C 1
ATOM 2133 O O . LEU A 1 262 ? 1.276 -3.557 -0.492 1.00 93.50 262 LEU A O 1
ATOM 2137 N N . TYR A 1 263 ? 1.307 -1.403 -1.115 1.00 92.75 263 TYR A N 1
ATOM 2138 C CA . TYR A 1 263 ? -0.128 -1.323 -1.391 1.00 92.75 263 TYR A CA 1
ATOM 2139 C C . TYR A 1 263 ? -0.545 -2.269 -2.507 1.00 92.75 263 TYR A C 1
ATOM 2141 O O . TYR A 1 263 ? -1.589 -2.915 -2.401 1.00 92.75 263 TYR A O 1
ATOM 2149 N N . ASN A 1 264 ? 0.297 -2.444 -3.524 1.00 96.25 264 ASN A N 1
ATOM 2150 C CA . ASN A 1 264 ? 0.057 -3.460 -4.538 1.00 96.25 264 ASN A CA 1
ATOM 2151 C C . ASN A 1 264 ? 0.040 -4.883 -3.956 1.00 96.25 264 ASN A C 1
ATOM 2153 O O . ASN A 1 264 ? -0.891 -5.638 -4.226 1.00 96.25 264 ASN A O 1
ATOM 2157 N N . LEU A 1 265 ? 1.001 -5.248 -3.099 1.00 95.50 265 LEU A N 1
ATOM 2158 C CA . LEU A 1 265 ? 0.996 -6.572 -2.461 1.00 95.50 265 LEU A CA 1
ATOM 2159 C C . LEU A 1 265 ? -0.194 -6.763 -1.516 1.00 95.50 265 LEU A C 1
ATOM 2161 O O . LEU A 1 265 ? -0.791 -7.837 -1.495 1.00 95.50 265 LEU A O 1
ATOM 2165 N N . ARG A 1 266 ? -0.592 -5.720 -0.781 1.00 92.62 266 ARG A N 1
ATOM 2166 C CA . ARG A 1 266 ? -1.807 -5.736 0.049 1.00 92.62 266 ARG A CA 1
ATOM 2167 C C . ARG A 1 266 ? -3.068 -5.956 -0.789 1.00 92.62 266 ARG A C 1
ATOM 2169 O O . ARG A 1 266 ? -3.989 -6.625 -0.333 1.00 92.62 266 ARG A O 1
ATOM 2176 N N . ALA A 1 267 ? -3.102 -5.428 -2.010 1.00 90.56 267 ALA A N 1
ATOM 2177 C CA . ALA A 1 267 ? -4.194 -5.646 -2.953 1.00 90.56 267 ALA A CA 1
ATOM 2178 C C . ALA A 1 267 ? -4.250 -7.076 -3.492 1.00 90.56 267 ALA A C 1
ATOM 2180 O O . ALA A 1 267 ? -5.332 -7.637 -3.634 1.00 90.56 267 ALA A O 1
ATOM 2181 N N . LEU A 1 268 ? -3.085 -7.648 -3.806 1.00 92.31 268 LEU A N 1
ATOM 2182 C CA . LEU A 1 268 ? -2.947 -9.018 -4.306 1.00 92.31 268 LEU A CA 1
ATOM 2183 C C . LEU A 1 268 ? -3.177 -10.067 -3.208 1.00 92.31 268 LEU A C 1
ATOM 2185 O O . LEU A 1 268 ? -3.510 -11.216 -3.507 1.00 92.31 268 LEU A O 1
ATOM 2189 N N . HIS A 1 269 ? -3.001 -9.681 -1.945 1.00 92.50 269 HIS A N 1
ATOM 2190 C CA . HIS A 1 269 ? -3.137 -10.547 -0.775 1.00 92.50 269 HIS A CA 1
ATOM 2191 C C . HIS A 1 269 ? -4.053 -9.915 0.285 1.00 92.50 269 HIS A C 1
ATOM 2193 O O . HIS A 1 269 ? -3.597 -9.580 1.387 1.00 92.50 269 HIS A O 1
ATOM 2199 N N . PRO A 1 270 ? -5.353 -9.732 -0.020 1.00 87.81 270 PRO A N 1
ATOM 2200 C CA . PRO A 1 270 ? -6.294 -9.117 0.913 1.00 87.81 270 PRO A CA 1
ATOM 2201 C C . PRO A 1 270 ? -6.426 -9.919 2.219 1.00 87.81 270 PRO A C 1
ATOM 2203 O O . PRO A 1 270 ? -6.612 -9.326 3.280 1.00 87.81 270 PRO A O 1
ATOM 2206 N N . ASP A 1 271 ? -6.225 -11.241 2.152 1.00 82.81 271 ASP A N 1
ATOM 2207 C CA . ASP A 1 271 ? -6.181 -12.186 3.278 1.00 82.81 271 ASP A CA 1
ATOM 2208 C C . ASP A 1 271 ? -5.089 -11.874 4.316 1.00 82.81 271 ASP A C 1
ATOM 2210 O O . ASP A 1 271 ? -5.212 -12.253 5.483 1.00 82.81 271 ASP A O 1
ATOM 2214 N N . LEU A 1 272 ? -4.031 -11.178 3.893 1.00 86.44 272 LEU A N 1
ATOM 2215 C CA . LEU A 1 272 ? -2.922 -10.736 4.739 1.00 86.44 272 LEU A CA 1
ATOM 2216 C C . LEU A 1 272 ? -3.002 -9.242 5.078 1.00 86.44 272 LEU A C 1
ATOM 2218 O O . LEU A 1 272 ? -2.449 -8.797 6.082 1.00 86.44 272 LEU A O 1
ATOM 2222 N N . ALA A 1 273 ? -3.678 -8.449 4.244 1.00 75.69 273 ALA A N 1
ATOM 2223 C CA . ALA A 1 273 ? -3.805 -7.006 4.424 1.00 75.69 273 ALA A CA 1
ATOM 2224 C C . ALA A 1 273 ? -4.843 -6.620 5.490 1.00 75.69 273 ALA A C 1
ATOM 2226 O O . ALA A 1 273 ? -4.694 -5.577 6.140 1.00 75.69 273 ALA A O 1
ATOM 2227 N N . GLN A 1 274 ? -5.887 -7.435 5.650 1.00 67.62 274 GLN A N 1
ATOM 2228 C CA . GLN A 1 274 ? -6.935 -7.285 6.658 1.00 67.62 274 GLN A CA 1
ATOM 2229 C C . GLN A 1 274 ? -7.140 -8.631 7.366 1.00 67.62 274 GLN A C 1
ATOM 2231 O O . GLN A 1 274 ? -8.036 -9.389 6.993 1.00 67.62 274 GLN A O 1
ATOM 2236 N N . PRO A 1 275 ? -6.297 -8.965 8.359 1.00 58.22 275 PRO A N 1
ATOM 2237 C CA . PRO A 1 275 ? -6.466 -10.196 9.112 1.00 58.22 275 PRO A CA 1
ATOM 2238 C C . PRO A 1 275 ? -7.843 -10.205 9.795 1.00 58.22 275 PRO A C 1
ATOM 2240 O O . PRO A 1 275 ? -8.276 -9.153 10.282 1.00 58.22 275 PRO A O 1
ATOM 2243 N N . PRO A 1 276 ? -8.515 -11.365 9.863 1.00 58.06 276 PRO A N 1
ATOM 2244 C CA . PRO A 1 276 ? -9.606 -11.612 10.793 1.00 58.06 276 PRO A CA 1
ATOM 2245 C C . PRO A 1 276 ? -9.311 -11.010 12.172 1.00 58.06 276 PRO A C 1
ATOM 2247 O O . PRO A 1 276 ? -8.188 -11.089 12.680 1.00 58.06 276 PRO A O 1
ATOM 2250 N N . ALA A 1 277 ? -10.312 -10.356 12.766 1.00 56.41 277 ALA A N 1
ATOM 2251 C CA . ALA A 1 277 ? -10.134 -9.571 13.988 1.00 56.41 277 ALA A CA 1
ATOM 2252 C C . ALA A 1 277 ? -9.611 -10.399 15.175 1.00 56.41 277 ALA A C 1
ATOM 2254 O O . ALA A 1 277 ? -9.045 -9.847 16.110 1.00 56.41 277 ALA A O 1
ATOM 2255 N N . ASP A 1 278 ? -9.795 -11.713 15.157 1.00 60.19 278 ASP A N 1
ATOM 2256 C CA . ASP A 1 278 ? -9.305 -12.673 16.142 1.00 60.19 278 ASP A CA 1
ATOM 2257 C C . ASP A 1 278 ? -7.805 -12.991 16.016 1.00 60.19 278 ASP A C 1
ATOM 2259 O O . ASP A 1 278 ? -7.200 -13.399 17.008 1.00 60.19 278 ASP A O 1
ATOM 2263 N N . GLU A 1 279 ? -7.192 -12.728 14.861 1.00 57.56 279 GLU A N 1
ATOM 2264 C CA . GLU A 1 279 ? -5.789 -13.048 14.551 1.00 57.56 279 GLU A CA 1
ATOM 2265 C C . GLU A 1 279 ? -4.852 -11.831 14.594 1.00 57.56 279 GLU A C 1
ATOM 2267 O O . GLU A 1 279 ? -3.631 -11.962 14.475 1.00 57.56 279 GLU A O 1
ATOM 2272 N N . LEU A 1 280 ? -5.412 -10.634 14.760 1.00 61.12 280 LEU A N 1
ATOM 2273 C CA . LEU A 1 280 ? -4.645 -9.410 14.943 1.00 61.12 280 LEU A CA 1
ATOM 2274 C C . LEU A 1 280 ? -3.946 -9.390 16.314 1.00 61.12 280 LEU A C 1
ATOM 2276 O O . LEU A 1 280 ? -4.539 -9.830 17.307 1.00 61.12 280 LEU A O 1
ATOM 2280 N N . PRO A 1 281 ? -2.736 -8.803 16.408 1.00 69.19 281 PRO A N 1
ATOM 2281 C CA . PRO A 1 281 ? -2.159 -8.420 17.691 1.00 69.19 281 PRO A CA 1
ATOM 2282 C C . PRO A 1 281 ? -3.176 -7.609 18.504 1.00 69.19 281 PRO A C 1
ATOM 2284 O O . PRO A 1 281 ? -3.934 -6.807 17.944 1.00 69.19 281 PRO A O 1
ATOM 2287 N N . LEU A 1 282 ? -3.233 -7.845 19.816 1.00 69.31 282 LEU A N 1
ATOM 2288 C CA . LEU A 1 282 ? -4.246 -7.266 20.708 1.00 69.31 282 LEU A CA 1
ATOM 2289 C C . LEU A 1 282 ? -4.283 -5.729 20.637 1.00 69.31 282 LEU A C 1
ATOM 2291 O O . LEU A 1 282 ? -5.342 -5.125 20.802 1.00 69.31 282 LEU A O 1
ATOM 2295 N N . GLU A 1 283 ? -3.155 -5.110 20.310 1.00 71.94 283 GLU A N 1
ATOM 2296 C CA . GLU A 1 283 ? -2.982 -3.675 20.111 1.00 71.94 283 GLU A CA 1
ATOM 2297 C C . GLU A 1 283 ? -3.744 -3.163 18.883 1.00 71.94 283 GLU A C 1
ATOM 2299 O O . GLU A 1 283 ? -4.450 -2.155 18.945 1.00 71.94 283 GLU A O 1
ATOM 2304 N N . GLU A 1 284 ? -3.633 -3.864 17.752 1.00 70.56 284 GLU A N 1
ATOM 2305 C CA . GLU A 1 284 ? -4.341 -3.487 16.525 1.00 70.56 284 GLU A CA 1
ATOM 2306 C C . GLU A 1 284 ? -5.829 -3.833 16.636 1.00 70.56 284 GLU A C 1
ATOM 2308 O O . GLU A 1 284 ? -6.669 -3.083 16.139 1.00 70.56 284 GLU A O 1
ATOM 2313 N N . ARG A 1 285 ? -6.174 -4.897 17.376 1.00 78.44 285 ARG A N 1
ATOM 2314 C CA . ARG A 1 285 ? -7.565 -5.182 17.758 1.00 78.44 285 ARG A CA 1
ATOM 2315 C C . ARG A 1 285 ? -8.159 -4.035 18.556 1.00 78.44 285 ARG A C 1
ATOM 2317 O O . ARG A 1 285 ? -9.258 -3.604 18.229 1.00 78.44 285 ARG A O 1
ATOM 2324 N N . ALA A 1 286 ? -7.443 -3.520 19.555 1.00 82.75 286 ALA A N 1
ATOM 2325 C CA . ALA A 1 286 ? -7.911 -2.395 20.357 1.00 82.75 286 ALA A CA 1
ATOM 2326 C C . ALA A 1 286 ? -8.129 -1.136 19.499 1.00 82.75 286 ALA A C 1
ATOM 2328 O O . ALA A 1 286 ? -9.153 -0.470 19.617 1.00 82.75 286 ALA A O 1
ATOM 2329 N N . ARG A 1 287 ? -7.236 -0.841 18.548 1.00 81.19 287 ARG A N 1
ATOM 2330 C CA . ARG A 1 287 ? -7.440 0.283 17.614 1.00 81.19 287 ARG A CA 1
ATOM 2331 C C . ARG A 1 287 ? -8.655 0.088 16.712 1.00 81.19 287 ARG A C 1
ATOM 2333 O O . ARG A 1 287 ? -9.476 0.992 16.588 1.00 81.19 287 ARG A O 1
ATOM 2340 N N . GLN A 1 288 ? -8.799 -1.091 16.110 1.00 83.12 288 GLN A N 1
ATOM 2341 C CA . GLN A 1 288 ? -9.960 -1.395 15.270 1.00 83.12 288 GLN A CA 1
ATOM 2342 C C . GLN A 1 288 ? -11.262 -1.404 16.073 1.00 83.12 288 GLN A C 1
ATOM 2344 O O . GLN A 1 288 ? -12.293 -0.968 15.567 1.00 83.12 288 GLN A O 1
ATOM 2349 N N . GLY A 1 289 ? -11.212 -1.846 17.331 1.00 89.38 289 GLY A N 1
ATOM 2350 C CA . GLY A 1 289 ? -12.324 -1.782 18.271 1.00 89.38 289 GLY A CA 1
ATOM 2351 C C . GLY A 1 289 ? -12.773 -0.346 18.533 1.00 89.38 289 GLY A C 1
ATOM 2352 O O . GLY A 1 289 ? -13.973 -0.092 18.581 1.00 89.38 289 GLY A O 1
ATOM 2353 N N . ALA A 1 290 ? -11.842 0.610 18.621 1.00 92.44 290 ALA A N 1
ATOM 2354 C CA . ALA A 1 290 ? -12.170 2.025 18.777 1.00 92.44 290 ALA A CA 1
ATOM 2355 C C . ALA A 1 290 ? -12.880 2.587 17.534 1.00 92.44 290 ALA A C 1
ATOM 2357 O O . ALA A 1 290 ? -13.927 3.219 17.663 1.00 92.44 290 ALA A O 1
ATOM 2358 N N . ASP A 1 291 ? -12.370 2.301 16.332 1.00 86.75 291 ASP A N 1
ATOM 2359 C CA . ASP A 1 291 ? -13.000 2.739 15.077 1.00 86.75 291 ASP A CA 1
ATOM 2360 C C . ASP A 1 291 ? -14.380 2.084 14.874 1.00 86.75 291 ASP A C 1
ATOM 2362 O O . ASP A 1 291 ? -15.332 2.724 14.420 1.00 86.75 291 ASP A O 1
ATOM 2366 N N . ALA A 1 292 ? -14.514 0.805 15.236 1.00 88.50 292 ALA A N 1
ATOM 2367 C CA . ALA A 1 292 ? -15.788 0.093 15.219 1.00 88.50 292 ALA A CA 1
ATOM 2368 C C . ALA A 1 292 ? -16.775 0.662 16.250 1.00 88.50 292 ALA A C 1
ATOM 2370 O O . ALA A 1 292 ? -17.966 0.745 15.960 1.00 88.50 292 ALA A O 1
ATOM 2371 N N . CYS A 1 293 ? -16.289 1.109 17.412 1.00 94.81 293 CYS A N 1
ATOM 2372 C CA . CYS A 1 293 ? -17.101 1.786 18.419 1.00 94.81 293 CYS A CA 1
ATOM 2373 C C . CYS A 1 293 ? -17.685 3.090 17.868 1.00 94.81 293 CYS A C 1
ATOM 2375 O O . CYS A 1 293 ? -18.887 3.307 17.977 1.00 94.81 293 CYS A O 1
ATOM 2377 N N . VAL A 1 294 ? -16.869 3.918 17.205 1.00 92.12 294 VAL A N 1
ATOM 2378 C CA . VAL A 1 294 ? -17.335 5.167 16.573 1.00 92.12 294 VAL A CA 1
ATOM 2379 C C . VAL A 1 294 ? -18.462 4.891 15.580 1.00 92.12 294 VAL A C 1
ATOM 2381 O O . VAL A 1 294 ? -19.500 5.548 15.631 1.00 92.12 294 VAL A O 1
ATOM 2384 N N . LYS A 1 295 ? -18.292 3.887 14.711 1.00 90.25 295 LYS A N 1
ATOM 2385 C CA . LYS A 1 295 ? -19.318 3.499 13.731 1.00 90.25 295 LYS A CA 1
ATOM 2386 C C . LYS A 1 295 ? -20.596 3.003 14.405 1.00 90.25 295 LYS A C 1
ATOM 2388 O O . LYS A 1 295 ? -21.675 3.478 14.073 1.00 90.25 295 LYS A O 1
ATOM 2393 N N . TRP A 1 296 ? -20.464 2.096 15.371 1.00 93.56 296 TRP A N 1
ATOM 2394 C CA . TRP A 1 296 ? -21.601 1.525 16.089 1.00 93.56 296 TRP A CA 1
ATOM 2395 C C . TRP A 1 296 ? -22.399 2.590 16.853 1.00 93.56 296 TRP A C 1
ATOM 2397 O O . TRP A 1 296 ? -23.626 2.607 16.808 1.00 93.56 296 TRP A O 1
ATOM 2407 N N . MET A 1 297 ? -21.718 3.528 17.512 1.00 93.75 297 MET A N 1
ATOM 2408 C CA . MET A 1 297 ? -22.386 4.602 18.249 1.00 93.75 297 MET A CA 1
ATOM 2409 C C . MET A 1 297 ? -23.039 5.629 17.312 1.00 93.75 297 MET A C 1
ATOM 2411 O O . MET A 1 297 ? -24.114 6.139 17.637 1.00 93.75 297 MET A O 1
ATOM 2415 N N . ALA A 1 298 ? -22.472 5.865 16.123 1.00 90.25 298 ALA A N 1
ATOM 2416 C CA . ALA A 1 298 ? -23.082 6.721 15.106 1.00 90.25 298 ALA A CA 1
ATOM 2417 C C . ALA A 1 298 ? -24.420 6.160 14.583 1.00 90.25 298 ALA A C 1
ATOM 2419 O O . ALA A 1 298 ? -25.348 6.934 14.352 1.00 90.25 298 ALA A O 1
ATOM 2420 N N . GLU A 1 299 ? -24.571 4.832 14.474 1.00 88.62 299 GLU A N 1
ATOM 2421 C CA . GLU A 1 299 ? -25.863 4.188 14.157 1.00 88.62 299 GLU A CA 1
ATOM 2422 C C . GLU A 1 299 ? -26.929 4.494 15.225 1.00 88.62 299 GLU A C 1
ATOM 2424 O O . GLU A 1 299 ? -28.109 4.650 14.915 1.00 88.62 299 GLU A O 1
ATOM 2429 N N . GLY A 1 300 ? -26.501 4.648 16.482 1.00 85.81 300 GLY A N 1
ATOM 2430 C CA . GLY A 1 300 ? -27.323 5.085 17.612 1.00 85.81 300 GLY A CA 1
ATOM 2431 C C . GLY A 1 300 ? -27.466 6.605 17.756 1.00 85.81 300 GLY A C 1
ATOM 2432 O O . GLY A 1 300 ? -27.932 7.063 18.796 1.00 85.81 300 GLY A O 1
ATOM 2433 N N . SER A 1 301 ? -27.067 7.393 16.749 1.00 89.25 301 SER A N 1
ATOM 2434 C CA . SER A 1 301 ? -27.047 8.870 16.767 1.00 89.25 301 SER A CA 1
ATOM 2435 C C . SER A 1 301 ? -26.105 9.509 17.803 1.00 89.25 301 SER A C 1
ATOM 2437 O O . SER A 1 301 ? -26.212 10.706 18.074 1.00 89.25 301 SER A O 1
ATOM 2439 N N . LEU A 1 302 ? -25.156 8.754 18.365 1.00 92.06 302 LEU A N 1
ATOM 2440 C CA . LEU A 1 302 ? -24.128 9.286 19.258 1.00 92.06 302 LEU A CA 1
ATOM 2441 C C . LEU A 1 302 ? -22.816 9.486 18.491 1.00 92.06 302 LEU A C 1
ATOM 2443 O O . LEU A 1 302 ? -22.110 8.534 18.166 1.00 92.06 302 LEU A O 1
ATOM 2447 N N . MET A 1 303 ? -22.469 10.744 18.232 1.00 93.00 303 MET A N 1
ATOM 2448 C CA . MET A 1 303 ? -21.229 11.088 17.535 1.00 93.00 303 MET A CA 1
ATOM 2449 C C . MET A 1 303 ? -20.036 11.041 18.492 1.00 93.00 303 MET A C 1
ATOM 2451 O O . MET A 1 303 ? -19.967 11.807 19.454 1.00 93.00 303 MET A O 1
ATOM 2455 N N . LEU A 1 304 ? -19.090 10.154 18.196 1.00 93.94 304 LEU A N 1
ATOM 2456 C CA . LEU A 1 304 ? -17.819 9.999 18.896 1.00 93.94 304 LEU A CA 1
ATOM 2457 C C . LEU A 1 304 ? -16.684 10.517 18.000 1.00 93.94 304 LEU A C 1
ATOM 2459 O O . LEU A 1 304 ? -16.508 10.031 16.887 1.00 93.94 304 LEU A O 1
ATOM 2463 N N . ASP A 1 305 ? -15.930 11.510 18.468 1.00 92.12 305 ASP A N 1
ATOM 2464 C CA . ASP A 1 305 ? -14.890 12.220 17.699 1.00 92.12 305 ASP A CA 1
ATOM 2465 C C . ASP A 1 305 ? -13.461 11.944 18.200 1.00 92.12 305 ASP A C 1
ATOM 2467 O O . ASP A 1 305 ? -12.492 12.488 17.678 1.00 92.12 305 ASP A O 1
ATOM 2471 N N . GLY A 1 306 ? -13.310 11.061 19.188 1.00 91.00 306 GLY A N 1
ATOM 2472 C CA . GLY A 1 306 ? -12.021 10.718 19.778 1.00 91.00 306 GLY A CA 1
ATOM 2473 C C . GLY A 1 306 ? -11.491 11.734 20.792 1.00 91.00 306 GLY A C 1
ATOM 2474 O O . GLY A 1 306 ? -10.336 11.599 21.177 1.00 91.00 306 GLY A O 1
ATOM 2475 N N . THR A 1 307 ? -12.302 12.706 21.225 1.00 93.69 307 THR A N 1
ATOM 2476 C CA . THR A 1 307 ? -11.928 13.718 22.234 1.00 93.69 307 THR A CA 1
ATOM 2477 C C . THR A 1 307 ? -12.344 13.310 23.654 1.00 93.69 307 THR A C 1
ATOM 2479 O O . THR A 1 307 ? -13.262 12.495 23.812 1.00 93.69 307 THR A O 1
ATOM 2482 N N . PRO A 1 308 ? -11.777 13.902 24.717 1.00 94.12 308 PRO A N 1
ATOM 2483 C CA . PRO A 1 308 ? -12.270 13.720 26.084 1.00 94.12 308 PRO A CA 1
ATOM 2484 C C . PRO A 1 308 ? -13.769 14.031 26.248 1.00 94.12 308 PRO A C 1
ATOM 2486 O O . PRO A 1 308 ? -14.484 13.326 26.961 1.00 94.12 308 PRO A O 1
ATOM 2489 N N . GLU A 1 309 ? -14.302 15.029 25.542 1.00 94.19 309 GLU A N 1
ATOM 2490 C CA . GLU A 1 309 ? -15.721 15.409 25.568 1.00 94.19 309 GLU A CA 1
ATOM 2491 C C . GLU A 1 309 ? -16.635 14.284 25.075 1.00 94.19 309 GLU A C 1
ATOM 2493 O O . GLU A 1 309 ? -17.760 14.119 25.557 1.00 94.19 309 GLU A O 1
ATOM 2498 N N . SER A 1 310 ? -16.166 13.474 24.127 1.00 95.38 310 SER A N 1
ATOM 2499 C CA . SER A 1 310 ? -16.899 12.286 23.687 1.00 95.38 310 SER A CA 1
ATOM 2500 C C . SER A 1 310 ? -17.036 11.218 24.777 1.00 95.38 310 SER A C 1
ATOM 2502 O O . SER A 1 310 ? -18.025 10.488 24.771 1.00 95.38 310 SER A O 1
ATOM 2504 N N . LEU A 1 311 ? -16.121 11.165 25.755 1.00 96.62 311 LEU A N 1
ATOM 2505 C CA . LEU A 1 311 ? -16.220 10.234 26.884 1.00 96.62 311 LEU A CA 1
ATOM 2506 C C . LEU A 1 311 ? -17.388 10.587 27.811 1.00 96.62 311 LEU A C 1
ATOM 2508 O O . LEU A 1 311 ? -18.053 9.678 28.292 1.00 96.62 311 LEU A O 1
ATOM 2512 N N . LYS A 1 312 ? -17.702 11.880 28.000 1.00 95.25 312 LYS A N 1
ATOM 2513 C CA . LYS A 1 312 ? -18.884 12.319 28.776 1.00 95.25 312 LYS A CA 1
ATOM 2514 C C . LYS A 1 312 ? -20.182 11.824 28.142 1.00 95.25 312 LYS A C 1
ATOM 2516 O O . LYS A 1 312 ? -21.025 11.230 28.803 1.00 95.25 312 LYS A O 1
ATOM 2521 N N . ARG A 1 313 ? -20.301 12.026 26.828 1.00 94.56 313 ARG A N 1
ATOM 2522 C CA . ARG A 1 313 ? -21.438 11.558 26.021 1.00 94.56 313 ARG A CA 1
ATOM 2523 C C . ARG A 1 313 ? -21.580 10.034 26.086 1.00 94.56 313 ARG A C 1
ATOM 2525 O O . ARG A 1 313 ? -22.686 9.495 26.130 1.00 94.56 313 ARG A O 1
ATOM 2532 N N . LEU A 1 314 ? -20.450 9.330 26.104 1.00 94.81 314 LEU A N 1
ATOM 2533 C CA . LEU A 1 314 ? -20.427 7.882 26.235 1.00 94.81 314 LEU A CA 1
ATOM 2534 C C . LEU A 1 314 ? -20.863 7.432 27.646 1.00 94.81 314 LEU A C 1
ATOM 2536 O O . LEU A 1 314 ? -21.721 6.558 27.756 1.00 94.81 314 LEU A O 1
ATOM 2540 N N . ASP A 1 315 ? -20.379 8.080 28.712 1.00 94.50 315 ASP A N 1
ATOM 2541 C CA . ASP A 1 315 ? -20.775 7.817 30.109 1.00 94.50 315 ASP A CA 1
ATOM 2542 C C . ASP A 1 315 ? -22.301 7.873 30.309 1.00 94.50 315 ASP A C 1
ATOM 2544 O O . ASP A 1 315 ? -22.890 6.993 30.944 1.00 94.50 315 ASP A O 1
ATOM 2548 N N . GLU A 1 316 ? -22.955 8.871 29.709 1.00 93.75 316 GLU A N 1
ATOM 2549 C CA . GLU A 1 316 ? -24.406 9.089 29.801 1.00 93.75 316 GLU A CA 1
ATOM 2550 C C . GLU A 1 316 ? -25.235 7.941 29.200 1.00 93.75 316 GLU A C 1
ATOM 2552 O O . GLU A 1 316 ? -26.366 7.693 29.627 1.00 93.75 316 GLU A O 1
ATOM 2557 N N . THR A 1 317 ? -24.680 7.206 28.233 1.00 94.25 317 THR A N 1
ATOM 2558 C CA . THR A 1 317 ? -25.423 6.213 27.439 1.00 94.25 317 THR A CA 1
ATOM 2559 C C . THR A 1 317 ? -25.045 4.768 27.764 1.00 94.25 317 THR A C 1
ATOM 2561 O O . THR A 1 317 ? -25.912 3.886 27.746 1.00 94.25 317 THR A O 1
ATOM 2564 N N . MET A 1 318 ? -23.788 4.501 28.134 1.00 94.94 318 MET A N 1
ATOM 2565 C CA . MET A 1 318 ? -23.236 3.144 28.273 1.00 94.94 318 MET A CA 1
ATOM 2566 C C . MET A 1 318 ? -24.044 2.234 29.194 1.00 94.94 318 MET A C 1
ATOM 2568 O O . MET A 1 318 ? -24.290 1.078 28.857 1.00 94.94 318 MET A O 1
ATOM 2572 N N . ARG A 1 319 ? -24.480 2.724 30.360 1.00 94.94 319 ARG A N 1
ATOM 2573 C CA . ARG A 1 319 ? -25.243 1.904 31.319 1.00 94.94 319 ARG A CA 1
ATOM 2574 C C . ARG A 1 319 ? -26.610 1.505 30.776 1.00 94.94 319 ARG A C 1
ATOM 2576 O O . ARG A 1 319 ? -27.035 0.370 30.987 1.00 94.94 319 ARG A O 1
ATOM 2583 N N . ALA A 1 320 ? -27.294 2.428 30.101 1.00 94.12 320 ALA A N 1
ATOM 2584 C CA . ALA A 1 320 ? -28.595 2.161 29.502 1.00 94.12 320 ALA A CA 1
ATOM 2585 C C . ALA A 1 320 ? -28.461 1.138 28.367 1.00 94.12 320 ALA A C 1
ATOM 2587 O O . ALA A 1 320 ? -29.180 0.139 28.365 1.00 94.12 320 ALA A O 1
ATOM 2588 N N . VAL A 1 321 ? -27.475 1.331 27.483 1.00 95.06 321 VAL A N 1
ATOM 2589 C CA . VAL A 1 321 ? -27.171 0.391 26.395 1.00 95.06 321 VAL A CA 1
ATOM 2590 C C . VAL A 1 321 ? -26.780 -0.975 26.955 1.00 95.06 321 VAL A C 1
ATOM 2592 O O . VAL A 1 321 ? -27.358 -1.981 26.576 1.00 95.06 321 VAL A O 1
ATOM 2595 N N . PHE A 1 322 ? -25.867 -1.047 27.925 1.00 96.00 322 PHE A N 1
ATOM 2596 C CA . PHE A 1 322 ? -25.411 -2.325 28.481 1.00 96.00 322 PHE A CA 1
ATOM 2597 C C . PHE A 1 322 ? -26.555 -3.156 29.084 1.00 96.00 322 PHE A C 1
ATOM 2599 O O . PHE A 1 322 ? -26.575 -4.380 28.944 1.00 96.00 322 PHE A O 1
ATOM 2606 N N . ARG A 1 323 ? -27.529 -2.494 29.728 1.00 95.00 323 ARG A N 1
ATOM 2607 C CA . ARG A 1 323 ? -28.728 -3.142 30.284 1.00 95.00 323 ARG A CA 1
ATOM 2608 C C . ARG A 1 323 ? -29.712 -3.606 29.213 1.00 95.00 323 ARG A C 1
ATOM 2610 O O . ARG A 1 323 ? -30.413 -4.583 29.460 1.00 95.00 323 ARG A O 1
ATOM 2617 N N . SER A 1 324 ? -29.776 -2.934 28.062 1.00 95.75 324 SER A N 1
ATOM 2618 C CA . SER A 1 324 ? -30.667 -3.321 26.962 1.00 95.75 324 SER A CA 1
ATOM 2619 C C . SER A 1 324 ? -30.121 -4.473 26.113 1.00 95.75 324 SER A C 1
ATOM 2621 O O . SER A 1 324 ? -30.881 -5.090 25.370 1.00 95.75 324 SER A O 1
ATOM 2623 N N . LEU A 1 325 ? -28.831 -4.811 26.239 1.00 95.88 325 LEU A N 1
ATOM 2624 C CA . LEU A 1 325 ? -28.237 -5.956 25.548 1.00 95.88 325 LEU A CA 1
ATOM 2625 C C . LEU A 1 325 ? -28.756 -7.285 26.124 1.00 95.88 325 LEU A C 1
ATOM 2627 O O . LEU A 1 325 ? -28.568 -7.608 27.304 1.00 95.88 325 LEU A O 1
ATOM 2631 N N . ASP A 1 326 ? -29.375 -8.064 25.237 1.00 93.31 326 ASP A N 1
ATOM 2632 C CA . ASP A 1 326 ? -30.094 -9.318 25.500 1.00 93.31 326 ASP A CA 1
ATOM 2633 C C . ASP A 1 326 ? -29.197 -10.548 25.719 1.00 93.31 326 ASP A C 1
ATOM 2635 O O . ASP A 1 326 ? -29.665 -11.583 26.188 1.00 93.31 326 ASP A O 1
ATOM 2639 N N . SER A 1 327 ? -27.908 -10.451 25.396 1.00 95.12 327 SER A N 1
ATOM 2640 C CA . SER A 1 327 ? -26.984 -11.584 25.401 1.00 95.12 327 SER A CA 1
ATOM 2641 C C . SER A 1 327 ? -25.623 -11.209 25.968 1.00 95.12 327 SER A C 1
ATOM 2643 O O . SER A 1 327 ? -25.122 -10.094 25.797 1.00 95.12 327 SER A O 1
ATOM 2645 N N . GLU A 1 328 ? -24.999 -12.180 26.633 1.00 92.88 328 GLU A N 1
ATOM 2646 C CA . GLU A 1 328 ? -23.665 -12.019 27.213 1.00 92.88 328 GLU A CA 1
ATOM 2647 C C . GLU A 1 328 ? -22.606 -11.742 26.138 1.00 92.88 328 GLU A C 1
ATOM 2649 O O . GLU A 1 328 ? -21.662 -10.994 26.375 1.00 92.88 328 GLU A O 1
ATOM 2654 N N . GLU A 1 329 ? -22.789 -12.279 24.930 1.00 90.06 329 GLU A N 1
ATOM 2655 C CA . GLU A 1 329 ? -21.867 -12.048 23.820 1.00 90.06 329 GLU A CA 1
ATOM 2656 C C . GLU A 1 329 ? -21.915 -10.598 23.324 1.00 90.06 329 GLU A C 1
ATOM 2658 O O . GLU A 1 329 ? -20.874 -9.948 23.224 1.00 90.06 329 GLU A O 1
ATOM 2663 N N . LYS A 1 330 ? -23.117 -10.027 23.146 1.00 91.75 330 LYS A N 1
ATOM 2664 C CA . LYS A 1 330 ? -23.261 -8.598 22.826 1.00 91.75 330 LYS A CA 1
ATOM 2665 C C . LYS A 1 330 ? -22.682 -7.714 23.928 1.00 91.75 330 LYS A C 1
ATOM 2667 O O . LYS A 1 330 ? -22.052 -6.702 23.633 1.00 91.75 330 LYS A O 1
ATOM 2672 N N . ARG A 1 331 ? -22.846 -8.096 25.201 1.00 94.50 331 ARG A N 1
ATOM 2673 C CA . ARG A 1 331 ? -22.244 -7.373 26.334 1.00 94.50 331 ARG A CA 1
ATOM 2674 C C . ARG A 1 331 ? -20.723 -7.399 26.278 1.00 94.50 331 ARG A C 1
ATOM 2676 O O . ARG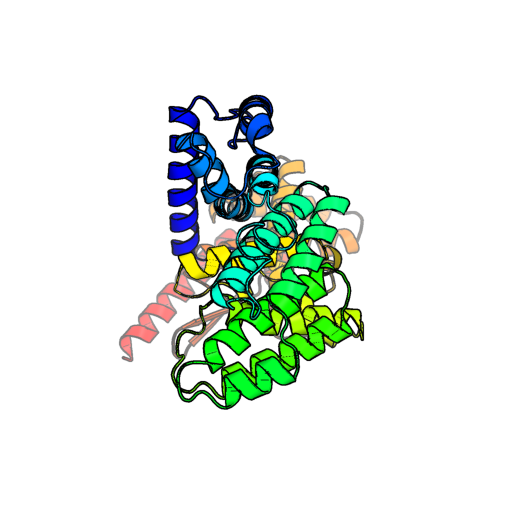 A 1 331 ? -20.107 -6.350 26.436 1.00 94.50 331 ARG A O 1
ATOM 2683 N N . LYS A 1 332 ? -20.107 -8.555 26.015 1.00 91.50 332 LYS A N 1
ATOM 2684 C CA . LYS A 1 332 ? -18.650 -8.659 25.823 1.00 91.50 332 LYS A CA 1
ATOM 2685 C C . LYS A 1 332 ? -18.172 -7.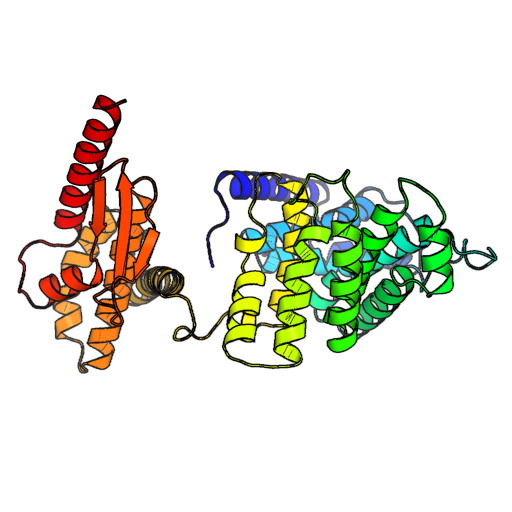809 24.650 1.00 91.50 332 LYS A C 1
ATOM 2687 O O . LYS A 1 332 ? -17.169 -7.113 24.789 1.00 91.50 332 LYS A O 1
ATOM 2692 N N . GLN A 1 333 ? -18.899 -7.824 23.535 1.00 91.44 333 GLN A N 1
ATOM 2693 C CA . GLN A 1 333 ? -18.583 -7.005 22.369 1.00 91.44 333 GLN A CA 1
ATOM 2694 C C . GLN A 1 333 ? -18.668 -5.507 22.693 1.00 91.44 333 GLN A C 1
ATOM 2696 O O . GLN A 1 333 ? -17.736 -4.771 22.391 1.00 91.44 333 GLN A O 1
ATOM 2701 N N . ALA A 1 334 ? -19.720 -5.056 23.378 1.00 94.75 334 ALA A N 1
ATOM 2702 C CA . ALA A 1 334 ? -19.847 -3.661 23.798 1.00 94.75 334 ALA A CA 1
ATOM 2703 C C . ALA A 1 334 ? -18.721 -3.240 24.759 1.00 94.75 334 ALA A C 1
ATOM 2705 O O . ALA A 1 334 ? -18.114 -2.188 24.574 1.00 94.75 334 ALA A O 1
ATOM 2706 N N . LEU A 1 335 ? -18.378 -4.088 25.739 1.00 95.06 335 LEU A N 1
ATOM 2707 C CA . LEU A 1 335 ? -17.246 -3.851 26.645 1.00 95.06 335 LEU A CA 1
ATOM 2708 C C . LEU A 1 335 ? -15.922 -3.718 25.888 1.00 95.06 335 LEU A C 1
ATOM 2710 O O . LEU A 1 335 ? -15.099 -2.877 26.247 1.00 95.06 335 LEU A O 1
ATOM 2714 N N . PHE A 1 336 ? -15.721 -4.538 24.854 1.00 93.00 336 PHE A N 1
ATOM 2715 C CA . PHE A 1 336 ? -14.558 -4.435 23.985 1.00 93.00 336 PHE A CA 1
ATOM 2716 C C . PHE A 1 336 ? -14.535 -3.096 23.248 1.00 93.00 336 PHE A C 1
ATOM 2718 O O . PHE A 1 336 ? -13.574 -2.351 23.393 1.00 93.00 336 PHE A O 1
ATOM 2725 N N . LEU A 1 337 ? -15.610 -2.746 22.537 1.00 95.19 337 LEU A N 1
ATOM 2726 C CA . LEU A 1 337 ? -15.696 -1.505 21.762 1.00 95.19 337 LEU A CA 1
ATOM 2727 C C . LEU A 1 337 ? -15.483 -0.260 22.636 1.00 95.19 337 LEU A C 1
ATOM 2729 O O . LEU A 1 337 ? -14.675 0.606 22.301 1.00 95.19 337 LEU A O 1
ATOM 2733 N N . TRP A 1 338 ? -16.147 -0.185 23.790 1.00 97.50 338 TRP A N 1
ATOM 2734 C CA . TRP A 1 338 ? -16.003 0.946 24.708 1.00 97.50 338 TRP A CA 1
ATOM 2735 C C . TRP A 1 338 ? -14.626 1.000 25.375 1.00 97.50 338 TRP A C 1
ATOM 2737 O O . TRP A 1 338 ? -14.056 2.082 25.481 1.00 97.50 338 TRP A O 1
ATOM 2747 N N . GLY A 1 339 ? -14.065 -0.141 25.792 1.00 96.25 339 GLY A N 1
ATOM 2748 C CA . GLY A 1 339 ? -12.716 -0.202 26.370 1.00 96.25 339 GLY A CA 1
ATOM 2749 C C . GLY A 1 339 ? -11.635 0.197 25.368 1.00 96.25 339 GLY A C 1
ATOM 2750 O O . GLY A 1 339 ? -10.753 0.990 25.690 1.00 96.25 339 GLY A O 1
ATOM 2751 N N . SER A 1 340 ? -11.750 -0.292 24.136 1.00 95.31 340 SER A N 1
ATOM 2752 C CA . SER A 1 340 ? -10.913 0.099 23.004 1.00 95.31 340 SER A CA 1
ATOM 2753 C C . SER A 1 340 ? -10.992 1.600 22.721 1.00 95.31 340 SER A C 1
ATOM 2755 O O . SER A 1 340 ? -9.960 2.263 22.632 1.00 95.31 340 SER A O 1
ATOM 2757 N N . TYR A 1 341 ? -12.209 2.149 22.626 1.00 96.88 341 TYR A N 1
ATOM 2758 C CA . TYR A 1 341 ? -12.427 3.574 22.386 1.00 96.88 341 TYR A CA 1
ATOM 2759 C C . TYR A 1 341 ? -11.831 4.440 23.496 1.00 96.88 341 TYR A C 1
ATOM 2761 O O . TYR A 1 341 ? -11.058 5.350 23.213 1.00 96.88 341 TYR A O 1
ATOM 2769 N N . PHE A 1 342 ? -12.133 4.120 24.756 1.00 97.38 342 PHE A N 1
ATOM 2770 C CA . PHE A 1 342 ? -11.618 4.850 25.910 1.00 97.38 342 PHE A CA 1
ATOM 2771 C C . PHE A 1 342 ? -10.086 4.855 25.952 1.00 97.38 342 PHE A C 1
ATOM 2773 O O . PHE A 1 342 ? -9.483 5.920 26.074 1.00 97.38 342 PHE A O 1
ATOM 2780 N N . GLY A 1 343 ? -9.456 3.688 25.787 1.00 95.19 343 GLY A N 1
ATOM 2781 C CA . GLY A 1 343 ? -7.998 3.605 25.754 1.00 95.19 343 GLY A CA 1
ATOM 2782 C C . GLY A 1 343 ? -7.389 4.401 24.599 1.00 95.19 343 GLY A C 1
ATOM 2783 O O . GLY A 1 343 ? -6.384 5.073 24.799 1.00 95.19 343 GLY A O 1
ATOM 2784 N N . GLU A 1 344 ? -8.011 4.403 23.413 1.00 94.06 344 GLU A N 1
ATOM 2785 C CA . GLU A 1 344 ? -7.535 5.209 22.281 1.00 94.06 344 GLU A CA 1
ATOM 2786 C C . GLU A 1 344 ? -7.693 6.717 22.487 1.00 94.06 344 GLU A C 1
ATOM 2788 O O . GLU A 1 344 ? -6.818 7.450 22.034 1.00 94.06 344 GLU A O 1
ATOM 2793 N N . VAL A 1 345 ? -8.753 7.190 23.154 1.00 93.88 345 VAL A N 1
ATOM 2794 C CA . VAL A 1 345 ? -8.878 8.613 23.519 1.00 93.88 345 VAL A CA 1
ATOM 2795 C C . VAL A 1 345 ? -7.727 8.999 24.444 1.00 93.88 345 VAL A C 1
ATOM 2797 O O . VAL A 1 345 ? -6.960 9.901 24.125 1.00 93.88 345 VAL A O 1
ATOM 2800 N N . VAL A 1 346 ? -7.527 8.258 25.539 1.00 92.31 346 VAL A N 1
ATOM 2801 C CA . VAL A 1 346 ? -6.482 8.587 26.523 1.00 92.31 346 VAL A CA 1
ATOM 2802 C C . VAL A 1 346 ? -5.083 8.525 25.892 1.00 92.31 346 VAL A C 1
ATOM 2804 O O . VAL A 1 346 ? -4.287 9.434 26.088 1.00 92.31 346 VAL A O 1
ATOM 2807 N N . ARG A 1 347 ? -4.797 7.507 25.070 1.00 92.56 347 ARG A N 1
ATOM 2808 C CA . ARG A 1 347 ? -3.521 7.343 24.343 1.00 92.56 347 ARG A CA 1
ATOM 2809 C C . ARG A 1 347 ? -3.243 8.436 23.301 1.00 92.56 347 ARG A C 1
ATOM 2811 O O . ARG A 1 347 ? -2.106 8.591 22.863 1.00 92.56 347 ARG A O 1
ATOM 2818 N N . ARG A 1 348 ? -4.280 9.090 22.771 1.00 86.12 348 ARG A N 1
ATOM 2819 C CA . ARG A 1 348 ? -4.124 10.170 21.781 1.00 86.12 348 ARG A CA 1
ATOM 2820 C C . ARG A 1 348 ? -3.908 11.516 22.458 1.00 86.12 348 ARG A C 1
ATOM 2822 O O . ARG A 1 348 ? -3.106 12.294 21.957 1.00 86.12 348 ARG A O 1
ATOM 2829 N N . GLU A 1 349 ? -4.622 11.753 23.553 1.00 88.06 349 GLU A N 1
ATOM 2830 C CA . GLU A 1 349 ? -4.582 13.011 24.303 1.00 88.06 349 GLU A CA 1
ATOM 2831 C C . GLU A 1 349 ? -3.336 13.117 25.187 1.00 88.06 349 GLU A C 1
ATOM 2833 O O . GLU A 1 349 ? -2.687 14.158 25.229 1.00 88.06 349 GLU A O 1
ATOM 2838 N N . LEU A 1 350 ? -2.946 12.025 25.847 1.00 82.44 350 LEU A N 1
ATOM 2839 C CA . LEU A 1 350 ? -1.643 11.927 26.502 1.00 82.44 350 LEU A CA 1
ATOM 2840 C C . LEU A 1 350 ? -0.613 11.573 25.431 1.00 82.44 350 LEU A C 1
ATOM 2842 O O . LEU A 1 350 ? -0.940 10.792 24.545 1.00 82.44 350 LEU A O 1
ATOM 2846 N N . ALA A 1 351 ? 0.592 12.150 25.487 1.00 72.56 351 ALA A N 1
ATOM 2847 C CA . ALA A 1 351 ? 1.594 12.231 24.406 1.00 72.56 351 ALA A CA 1
ATOM 2848 C C . ALA A 1 351 ? 2.184 10.890 23.883 1.00 72.56 351 ALA A C 1
ATOM 2850 O O . ALA A 1 351 ? 3.385 10.771 23.638 1.00 72.56 351 ALA A O 1
ATOM 2851 N N . GLY A 1 352 ? 1.367 9.859 23.684 1.00 72.12 352 GLY A N 1
ATOM 2852 C CA . GLY A 1 352 ? 1.755 8.503 23.338 1.00 72.12 352 GLY A CA 1
ATOM 2853 C C . GLY A 1 352 ? 1.073 7.483 24.243 1.00 72.12 352 GLY A C 1
ATOM 2854 O O . GLY A 1 352 ? 0.031 7.749 24.824 1.00 72.12 352 GLY A O 1
ATOM 2855 N N . GLY A 1 353 ? 1.649 6.288 24.322 1.00 81.88 353 GLY A N 1
ATOM 2856 C CA . GLY A 1 353 ? 1.137 5.144 25.076 1.00 81.88 353 GLY A CA 1
ATOM 2857 C C . GLY A 1 353 ? 1.107 3.898 24.193 1.00 81.88 353 GLY A C 1
ATOM 2858 O O . GLY A 1 353 ? 0.783 3.972 23.002 1.00 81.88 353 GLY A O 1
ATOM 2859 N N . GLN A 1 354 ? 1.497 2.753 24.742 1.00 85.25 354 GLN A N 1
ATOM 2860 C CA . GLN A 1 354 ? 1.543 1.481 24.027 1.00 85.25 354 GLN A CA 1
ATOM 2861 C C . GLN A 1 354 ? 0.479 0.550 24.585 1.00 85.25 354 GLN A C 1
ATOM 2863 O O . GLN A 1 354 ? 0.445 0.286 25.779 1.00 85.25 354 GLN A O 1
ATOM 2868 N N . TRP A 1 355 ? -0.382 0.022 23.719 1.00 88.12 355 TRP A N 1
ATOM 2869 C CA . TRP A 1 355 ? -1.200 -1.115 24.113 1.00 88.12 355 TRP A CA 1
ATOM 2870 C C . TRP A 1 355 ? -0.267 -2.287 24.433 1.00 88.12 355 TRP A C 1
ATOM 2872 O O . TRP A 1 355 ? 0.582 -2.626 23.610 1.00 88.12 355 TRP A O 1
ATOM 2882 N N . ARG A 1 356 ? -0.407 -2.878 25.618 1.00 85.44 356 ARG A N 1
ATOM 2883 C CA . ARG A 1 356 ? 0.347 -4.062 26.034 1.00 85.44 356 ARG A CA 1
ATOM 2884 C C . ARG A 1 356 ? -0.585 -5.077 26.673 1.00 85.44 356 ARG A C 1
ATOM 2886 O O . ARG A 1 356 ? -1.516 -4.738 27.409 1.00 85.44 356 ARG A O 1
ATOM 2893 N N . ALA A 1 357 ? -0.334 -6.342 26.366 1.00 83.56 357 ALA A N 1
ATOM 2894 C CA . ALA A 1 357 ? -1.012 -7.460 26.995 1.00 83.56 357 ALA A CA 1
ATOM 2895 C C . ALA A 1 357 ? -0.193 -7.945 28.196 1.00 83.56 357 ALA A C 1
ATOM 2897 O O . ALA A 1 357 ? 0.918 -8.443 28.041 1.00 83.56 357 ALA A O 1
ATOM 2898 N N . HIS A 1 358 ? -0.778 -7.850 29.385 1.00 82.69 358 HIS A N 1
ATOM 2899 C CA . HIS A 1 358 ? -0.203 -8.331 30.646 1.00 82.69 358 HIS A CA 1
ATOM 2900 C C . HIS A 1 358 ? -0.707 -9.728 31.034 1.00 82.69 358 HIS A C 1
ATOM 2902 O O . HIS A 1 358 ? -0.351 -10.277 32.074 1.00 82.69 358 HIS A O 1
ATOM 2908 N N . GLY A 1 359 ? -1.569 -10.319 30.208 1.00 81.88 359 GLY A N 1
ATOM 2909 C CA . GLY A 1 359 ? -2.185 -11.612 30.460 1.00 81.88 359 GLY A CA 1
ATOM 2910 C C . GLY A 1 359 ? -2.851 -12.185 29.216 1.00 81.88 359 GLY A C 1
ATOM 2911 O O . GLY A 1 359 ? -2.665 -11.704 28.100 1.00 81.88 359 GLY A O 1
ATOM 2912 N N . LYS A 1 360 ? -3.627 -13.256 29.408 1.00 74.50 360 LYS A N 1
ATOM 2913 C CA . LYS A 1 360 ? -4.278 -13.988 28.306 1.00 74.50 360 LYS A CA 1
ATOM 2914 C C . LYS A 1 360 ? -5.694 -13.501 28.005 1.00 74.50 360 LYS A C 1
ATOM 2916 O O . LYS A 1 360 ? -6.293 -13.957 27.034 1.00 74.50 360 LYS A O 1
ATOM 2921 N N . THR A 1 361 ? -6.261 -12.636 28.845 1.00 78.62 361 THR A N 1
ATOM 2922 C CA . THR A 1 361 ? -7.638 -12.158 28.686 1.00 78.62 361 THR A CA 1
ATOM 2923 C C . THR A 1 361 ? -7.665 -10.710 28.214 1.00 78.62 361 THR A C 1
ATOM 2925 O O . THR A 1 361 ? -6.738 -9.950 28.471 1.00 78.62 361 THR A O 1
ATOM 2928 N N . MET A 1 362 ? -8.752 -10.284 27.561 1.00 71.94 362 MET A N 1
ATOM 2929 C CA . MET A 1 362 ? -8.878 -8.881 27.134 1.00 71.94 362 MET A CA 1
ATOM 2930 C C . MET A 1 362 ? -8.906 -7.888 28.295 1.00 71.94 362 MET A C 1
ATOM 2932 O O . MET A 1 362 ? -8.508 -6.740 28.141 1.00 71.94 362 MET A O 1
ATOM 2936 N N . THR A 1 363 ? -9.339 -8.320 29.479 1.00 81.19 363 THR A N 1
ATOM 2937 C CA . THR A 1 363 ? -9.247 -7.496 30.687 1.00 81.19 363 THR A CA 1
ATOM 2938 C C . THR A 1 363 ? -7.818 -7.321 31.187 1.00 81.19 363 THR A C 1
ATOM 2940 O O . THR A 1 363 ? -7.607 -6.502 32.072 1.00 81.19 363 THR A O 1
ATOM 2943 N N . ASP A 1 364 ? -6.851 -8.056 30.641 1.00 83.81 364 ASP A N 1
ATOM 2944 C CA . ASP A 1 364 ? -5.430 -7.920 30.963 1.00 83.81 364 ASP A CA 1
ATOM 2945 C C . ASP A 1 364 ? -4.683 -7.076 29.921 1.00 83.81 364 ASP A C 1
ATOM 2947 O O . ASP A 1 364 ? -3.459 -7.120 29.847 1.00 83.81 364 ASP A O 1
ATOM 2951 N N . ILE A 1 365 ? -5.407 -6.315 29.102 1.00 86.00 365 ILE A N 1
ATOM 2952 C CA . ILE A 1 365 ? -4.822 -5.363 28.163 1.00 86.00 365 ILE A CA 1
ATOM 2953 C C . ILE A 1 365 ? -4.871 -3.970 28.791 1.00 86.00 365 ILE A C 1
ATOM 2955 O O . ILE A 1 365 ? -5.936 -3.531 29.248 1.00 86.00 365 ILE A O 1
ATOM 2959 N N . ALA A 1 366 ? -3.733 -3.283 28.772 1.00 91.25 366 ALA A N 1
ATOM 2960 C CA . ALA A 1 366 ? -3.584 -1.917 29.251 1.00 91.25 366 ALA A CA 1
ATOM 2961 C C . ALA A 1 366 ? -2.972 -1.017 28.172 1.00 91.25 366 ALA A C 1
ATOM 2963 O O . ALA A 1 366 ? -2.357 -1.500 27.219 1.00 91.25 366 ALA A O 1
ATOM 2964 N N . VAL A 1 367 ? -3.180 0.290 28.312 1.00 89.94 367 VAL A N 1
ATOM 2965 C CA . VAL A 1 367 ? -2.335 1.295 27.660 1.00 89.94 367 VAL A CA 1
ATOM 2966 C C . VAL A 1 367 ? -1.255 1.679 28.660 1.00 89.94 367 VAL A C 1
ATOM 2968 O O . VAL A 1 367 ? -1.587 2.089 29.771 1.00 89.94 367 VAL A O 1
ATOM 2971 N N . ASP A 1 368 ? 0.002 1.536 28.256 1.00 90.19 368 ASP A N 1
ATOM 2972 C CA . ASP A 1 368 ? 1.164 1.728 29.113 1.00 90.19 368 ASP A CA 1
ATOM 2973 C C . ASP A 1 368 ? 2.006 2.919 28.652 1.00 90.19 368 ASP A C 1
ATOM 2975 O O . ASP A 1 368 ? 2.232 3.110 27.450 1.00 90.19 368 ASP A O 1
ATOM 2979 N N . TRP A 1 369 ? 2.514 3.679 29.618 1.00 88.38 369 TRP A N 1
ATOM 2980 C CA . TRP A 1 369 ? 3.510 4.727 29.418 1.00 88.38 369 TRP A CA 1
ATOM 2981 C C . TRP A 1 369 ? 4.735 4.443 30.281 1.00 88.38 369 TRP A C 1
ATOM 2983 O O . TRP A 1 369 ? 4.604 4.183 31.474 1.00 88.38 369 TRP A O 1
ATOM 2993 N N . GLU A 1 370 ? 5.913 4.534 29.668 1.00 87.44 370 GLU A N 1
ATOM 2994 C CA . GLU A 1 370 ? 7.208 4.510 30.354 1.00 87.44 370 GLU A CA 1
ATOM 2995 C C . GLU A 1 370 ? 7.646 5.967 30.564 1.00 87.44 370 GLU A C 1
ATOM 2997 O O . GLU A 1 370 ? 7.867 6.697 29.594 1.00 87.44 370 GLU A O 1
ATOM 3002 N N . LEU A 1 371 ? 7.706 6.403 31.822 1.00 82.94 371 LEU A N 1
ATOM 3003 C CA . LEU A 1 371 ? 7.981 7.779 32.246 1.00 82.94 371 LEU A CA 1
ATOM 3004 C C . LEU A 1 371 ? 9.238 7.795 33.128 1.00 82.94 371 LEU A C 1
ATOM 3006 O O . LEU A 1 371 ? 9.165 8.023 34.333 1.00 82.94 371 LEU A O 1
ATOM 3010 N N . GLY A 1 372 ? 10.394 7.495 32.530 1.00 81.44 372 GLY A N 1
ATOM 3011 C CA . GLY A 1 372 ? 11.652 7.339 33.269 1.00 81.44 372 GLY A CA 1
ATOM 3012 C C . GLY A 1 372 ? 11.660 6.041 34.081 1.00 81.44 372 GLY A C 1
ATOM 3013 O O . GLY A 1 372 ? 11.510 4.964 33.507 1.00 81.44 372 GLY A O 1
ATOM 3014 N N . GLU A 1 373 ? 11.815 6.141 35.405 1.00 83.38 373 GLU A N 1
ATOM 3015 C CA . GLU A 1 373 ? 11.745 4.991 36.326 1.00 83.38 373 GLU A CA 1
ATOM 3016 C C . GLU A 1 373 ? 10.307 4.582 36.699 1.00 83.38 373 GLU A C 1
ATOM 3018 O O . GLU A 1 373 ? 10.099 3.557 37.351 1.00 83.38 373 GLU A O 1
ATOM 3023 N N . ALA A 1 374 ? 9.301 5.363 36.291 1.00 84.81 374 ALA A N 1
ATOM 3024 C CA . ALA A 1 374 ? 7.899 5.085 36.575 1.00 84.81 374 ALA A CA 1
ATOM 3025 C C . ALA A 1 374 ? 7.160 4.497 35.364 1.00 84.81 374 ALA A C 1
ATOM 3027 O O . ALA A 1 374 ? 7.363 4.904 34.219 1.00 84.81 374 ALA A O 1
ATOM 3028 N N . GLU A 1 375 ? 6.222 3.589 35.637 1.00 88.50 375 GLU A N 1
ATOM 3029 C CA . GLU A 1 375 ? 5.269 3.076 34.654 1.00 88.50 375 GLU A CA 1
ATOM 3030 C C . GLU A 1 375 ? 3.846 3.508 35.025 1.00 88.50 375 GLU A C 1
ATOM 3032 O O . GLU A 1 375 ? 3.416 3.395 36.177 1.00 88.50 375 GLU A O 1
ATOM 3037 N N . LEU A 1 376 ? 3.097 3.994 34.035 1.00 90.06 376 LEU A N 1
ATOM 3038 C CA . LEU A 1 376 ? 1.673 4.293 34.168 1.00 90.06 376 LEU A CA 1
ATOM 3039 C C . LEU A 1 376 ? 0.871 3.295 33.334 1.00 90.06 376 LEU A C 1
ATOM 3041 O O . LEU A 1 376 ? 1.121 3.149 32.139 1.00 90.06 376 LEU A O 1
ATOM 3045 N N . HIS A 1 377 ? -0.132 2.661 33.948 1.00 94.56 377 HIS A N 1
ATOM 3046 C CA . HIS A 1 377 ? -0.980 1.659 33.295 1.00 94.56 377 HIS A CA 1
ATOM 3047 C C . HIS A 1 377 ? -2.457 2.049 33.336 1.00 94.56 377 HIS A C 1
ATOM 3049 O O . HIS A 1 377 ? -3.041 2.223 34.410 1.00 94.56 377 HIS A O 1
ATOM 3055 N N . LEU A 1 378 ? -3.105 2.069 32.171 1.00 95.31 378 LEU A N 1
ATOM 3056 C CA . LEU A 1 378 ? -4.549 2.252 32.046 1.00 95.31 378 LEU A CA 1
ATOM 3057 C C . LEU A 1 378 ? -5.247 0.955 31.625 1.00 95.31 378 LEU A C 1
ATOM 3059 O O . LEU A 1 378 ? -5.244 0.566 30.457 1.00 95.31 378 LEU A O 1
ATOM 3063 N N . TRP A 1 379 ? -5.973 0.341 32.559 1.00 95.50 379 TRP A N 1
ATOM 3064 C CA . TRP A 1 379 ? -6.761 -0.877 32.326 1.00 95.50 379 TRP A CA 1
ATOM 3065 C C . TRP A 1 379 ? -8.177 -0.569 31.818 1.00 95.50 379 TRP A C 1
ATOM 3067 O O . TRP A 1 379 ? -9.175 -0.827 32.506 1.00 95.50 379 TRP A O 1
ATOM 3077 N N . ALA A 1 380 ? -8.277 -0.025 30.604 1.00 94.00 380 ALA A N 1
ATOM 3078 C CA . ALA A 1 380 ? -9.523 0.500 30.037 1.00 94.00 380 ALA A CA 1
ATOM 3079 C C . ALA A 1 380 ? -10.708 -0.486 30.119 1.00 94.00 380 ALA A C 1
ATOM 3081 O O . ALA A 1 380 ? -11.783 -0.141 30.614 1.00 94.00 380 ALA A O 1
ATOM 3082 N N . TYR A 1 381 ? -10.507 -1.747 29.720 1.00 93.94 381 TYR A N 1
ATOM 3083 C CA . TYR A 1 381 ? -11.558 -2.774 29.727 1.00 93.94 381 TYR A CA 1
ATOM 3084 C C . TYR A 1 381 ? -12.055 -3.123 31.138 1.00 93.94 381 TYR A C 1
ATOM 3086 O O . TYR A 1 381 ? -13.256 -3.332 31.341 1.00 93.94 381 TYR A O 1
ATOM 3094 N N . ARG A 1 382 ? -11.147 -3.187 32.127 1.00 94.62 382 ARG A N 1
ATOM 3095 C CA . ARG A 1 382 ? -11.512 -3.465 33.528 1.00 94.62 382 ARG A CA 1
ATOM 3096 C C . ARG A 1 382 ? -12.376 -2.343 34.080 1.00 94.62 382 ARG A C 1
ATOM 3098 O O . ARG A 1 382 ? -13.404 -2.623 34.700 1.00 94.62 382 ARG A O 1
ATOM 3105 N N . HIS A 1 383 ? -11.983 -1.100 33.814 1.00 96.19 383 HIS A N 1
ATOM 3106 C CA . HIS A 1 383 ? -12.707 0.060 34.306 1.00 96.19 383 HIS A CA 1
ATOM 3107 C C . HIS A 1 383 ? -14.083 0.197 33.650 1.00 96.19 383 HIS A C 1
ATOM 3109 O O . HIS A 1 383 ? -15.085 0.269 34.358 1.00 96.19 383 HIS A O 1
ATOM 3115 N N . VAL A 1 384 ? -14.163 0.102 32.318 1.00 96.38 384 VAL A N 1
ATOM 3116 C CA . VAL A 1 384 ? -15.436 0.099 31.577 1.00 96.38 384 VAL A CA 1
ATOM 3117 C C . VAL A 1 384 ? -16.393 -0.952 32.136 1.00 96.38 384 VAL A C 1
ATOM 3119 O O . VAL A 1 384 ? -17.543 -0.641 32.449 1.00 96.38 384 VAL A O 1
ATOM 3122 N N . ARG A 1 385 ? -15.916 -2.188 32.347 1.00 95.62 385 ARG A N 1
ATOM 3123 C CA . ARG A 1 385 ? -16.725 -3.258 32.944 1.00 95.62 385 ARG A CA 1
ATOM 3124 C C . ARG A 1 385 ? -17.207 -2.893 34.344 1.00 95.62 385 ARG A C 1
ATOM 3126 O O . ARG A 1 385 ? -18.381 -3.100 34.650 1.00 95.62 385 ARG A O 1
ATOM 3133 N N . ALA A 1 386 ? -16.329 -2.379 35.200 1.00 95.81 386 ALA A N 1
ATOM 3134 C CA . ALA A 1 386 ? -16.696 -1.974 36.552 1.00 95.81 386 ALA A CA 1
ATOM 3135 C C . ALA A 1 386 ? -17.746 -0.849 36.540 1.00 95.81 386 ALA A C 1
ATOM 3137 O O . ALA A 1 386 ? -18.711 -0.906 37.303 1.00 95.81 386 ALA A O 1
ATOM 3138 N N . TYR A 1 387 ? -17.611 0.122 35.637 1.00 96.50 387 TYR A N 1
ATOM 3139 C CA . TYR A 1 387 ? -18.512 1.264 35.534 1.00 96.50 387 TYR A CA 1
ATOM 3140 C C . TYR A 1 387 ? -19.919 0.871 35.069 1.00 96.50 387 TYR A C 1
ATOM 3142 O O . TYR A 1 387 ? -20.912 1.235 35.714 1.00 96.50 387 TYR A O 1
ATOM 3150 N N . VAL A 1 388 ? -20.033 0.083 33.991 1.00 95.94 388 VAL A N 1
ATOM 3151 C CA . VAL A 1 388 ? -21.348 -0.317 33.450 1.00 95.94 388 VAL A CA 1
ATOM 3152 C C . VAL A 1 388 ? -22.077 -1.320 34.340 1.00 95.94 388 VAL A C 1
ATOM 3154 O O . VAL A 1 388 ? -23.306 -1.347 34.360 1.00 95.94 388 VAL A O 1
ATOM 3157 N N . THR A 1 389 ? -21.332 -2.103 35.128 1.00 94.88 389 THR A N 1
ATOM 3158 C CA . THR A 1 389 ? -21.898 -3.015 36.137 1.00 94.88 389 THR A CA 1
ATOM 3159 C C . THR A 1 389 ? -22.195 -2.333 37.474 1.00 94.88 389 THR A C 1
ATOM 3161 O O . THR A 1 389 ? -22.704 -2.984 38.382 1.00 94.88 389 THR A O 1
ATOM 3164 N N . GLY A 1 390 ? -21.909 -1.033 37.608 1.00 94.06 390 GLY A N 1
ATOM 3165 C CA . GLY A 1 390 ? -22.170 -0.264 38.827 1.00 94.06 390 GLY A CA 1
ATOM 3166 C C . GLY A 1 390 ? -21.227 -0.577 39.992 1.00 94.06 390 GLY A C 1
ATOM 3167 O O . GLY A 1 390 ? -21.515 -0.182 41.116 1.00 94.06 390 GLY A O 1
ATOM 3168 N N . LYS A 1 391 ? -20.107 -1.268 39.744 1.00 95.19 391 LYS A N 1
ATOM 3169 C CA . LYS A 1 391 ? -19.071 -1.530 40.758 1.00 95.19 391 LYS A CA 1
ATOM 3170 C C . LYS A 1 391 ? -18.259 -0.285 41.106 1.00 95.19 391 LYS A C 1
ATOM 3172 O O . LYS A 1 391 ? -17.721 -0.210 42.203 1.00 95.19 391 LYS A O 1
ATOM 3177 N N . VAL A 1 392 ? -18.170 0.672 40.183 1.00 94.88 392 VAL A N 1
ATOM 3178 C CA . VAL A 1 392 ? -17.569 1.990 40.419 1.00 94.88 392 VAL A CA 1
ATOM 3179 C C . VAL A 1 392 ? -18.526 3.094 39.979 1.00 94.88 392 VAL A C 1
ATOM 3181 O O . VAL A 1 392 ? -19.269 2.949 39.003 1.00 94.88 392 VAL A O 1
ATOM 3184 N N . ALA A 1 393 ? -18.523 4.199 40.726 1.00 93.25 393 ALA A N 1
ATOM 3185 C CA . ALA A 1 393 ? -19.287 5.401 40.394 1.00 93.25 393 ALA A CA 1
ATOM 3186 C C . ALA A 1 393 ? -18.541 6.314 39.409 1.00 93.25 393 ALA A C 1
ATOM 3188 O O . ALA A 1 393 ? -19.180 7.051 38.663 1.00 93.25 393 ALA A O 1
ATOM 3189 N N . GLN A 1 394 ? -17.210 6.233 39.402 1.00 96.19 394 GLN A N 1
ATOM 3190 C CA . GLN A 1 394 ? -16.333 6.974 38.506 1.00 96.19 394 GLN A CA 1
ATOM 3191 C C . GLN A 1 394 ? -16.606 6.589 37.045 1.00 96.19 394 GLN A C 1
ATOM 3193 O O . GLN A 1 394 ? -16.527 5.412 36.702 1.00 96.19 394 GLN A O 1
ATOM 3198 N N . GLY A 1 395 ? -16.966 7.577 36.222 1.00 94.88 395 GLY A N 1
ATOM 3199 C CA . GLY A 1 395 ? -17.126 7.423 34.773 1.00 94.88 395 GLY A CA 1
ATOM 3200 C C . GLY A 1 395 ? -15.807 7.568 34.015 1.00 94.88 395 GLY A C 1
ATOM 3201 O O . GLY A 1 395 ? -14.780 7.948 34.585 1.00 94.88 395 GLY A O 1
ATOM 3202 N N . LEU A 1 396 ? -15.850 7.318 32.710 1.00 96.81 396 LEU A N 1
ATOM 3203 C CA . LEU A 1 396 ? -14.696 7.349 31.815 1.00 96.81 396 LEU A CA 1
ATOM 3204 C C . LEU A 1 396 ? -14.030 8.724 31.768 1.00 96.81 396 LEU A C 1
ATOM 3206 O O . LEU A 1 396 ? -12.804 8.806 31.820 1.00 96.81 396 LEU A O 1
ATOM 3210 N N . TYR A 1 397 ? -14.808 9.810 31.719 1.00 96.06 397 TYR A N 1
ATOM 3211 C CA . TYR A 1 397 ? -14.229 11.159 31.699 1.00 96.06 397 TYR A CA 1
ATOM 3212 C C . TYR A 1 397 ? -13.530 11.516 33.019 1.00 96.06 397 TYR A C 1
ATOM 3214 O O . TYR A 1 397 ? -12.520 12.219 33.033 1.00 96.06 397 TYR A O 1
ATOM 3222 N N . ALA A 1 398 ? -14.062 11.036 34.147 1.00 95.81 398 ALA A N 1
ATOM 3223 C CA . ALA A 1 398 ? -13.431 11.242 35.446 1.00 95.81 398 ALA A CA 1
ATOM 3224 C C . ALA A 1 398 ? -12.105 10.474 35.541 1.00 95.81 398 ALA A C 1
ATOM 3226 O O . ALA A 1 398 ? -11.106 11.064 35.945 1.00 95.81 398 ALA A O 1
ATOM 3227 N N . LEU A 1 399 ? -12.077 9.215 35.089 1.00 96.44 399 LEU A N 1
ATOM 3228 C CA . LEU A 1 399 ? -10.841 8.435 35.050 1.00 96.44 399 LEU A CA 1
ATOM 3229 C C . LEU A 1 399 ? -9.804 9.027 34.084 1.00 96.44 399 LEU A C 1
ATOM 3231 O O . LEU A 1 399 ? -8.619 9.027 34.403 1.00 96.44 399 LEU A O 1
ATOM 3235 N N . TRP A 1 400 ? -10.221 9.547 32.923 1.00 95.75 400 TRP A N 1
ATOM 3236 C CA . TRP A 1 400 ? -9.307 10.239 32.007 1.00 95.75 400 TRP A CA 1
ATOM 3237 C C . TRP A 1 400 ? -8.595 11.408 32.703 1.00 95.75 400 TRP A C 1
ATOM 3239 O O . TRP A 1 400 ? -7.371 11.456 32.653 1.00 95.75 400 TRP A O 1
ATOM 3249 N N . ARG A 1 401 ? -9.322 12.273 33.429 1.00 95.88 401 ARG A N 1
ATOM 3250 C CA . ARG A 1 401 ? -8.715 13.392 34.180 1.00 95.88 401 ARG A CA 1
ATOM 3251 C C . ARG A 1 401 ? -7.726 12.933 35.247 1.00 95.88 401 ARG A C 1
ATOM 3253 O O . ARG A 1 401 ? -6.680 13.544 35.416 1.00 95.88 401 ARG A O 1
ATOM 3260 N N . GLU A 1 402 ? -8.041 11.859 35.966 1.00 95.19 402 GLU A N 1
ATOM 3261 C CA . GLU A 1 402 ? -7.108 11.292 36.950 1.00 95.19 402 GLU A CA 1
ATOM 3262 C C . GLU A 1 402 ? -5.859 10.710 36.285 1.00 95.19 402 GLU A C 1
ATOM 3264 O O . GLU A 1 402 ? -4.755 10.874 36.796 1.00 95.19 402 GLU A O 1
ATOM 3269 N N . THR A 1 403 ? -6.023 10.073 35.124 1.00 92.38 403 THR A N 1
ATOM 3270 C CA . THR A 1 403 ? -4.903 9.520 34.353 1.00 92.38 403 THR A CA 1
ATOM 3271 C C . THR A 1 403 ? -4.020 10.634 33.792 1.00 92.38 403 THR A C 1
ATOM 3273 O O . THR A 1 403 ? -2.800 10.521 33.839 1.00 92.38 403 THR A O 1
ATOM 3276 N N . GLU A 1 404 ? -4.617 11.722 33.301 1.00 93.44 404 GLU A N 1
ATOM 3277 C CA . GLU A 1 404 ? -3.907 12.921 32.847 1.00 93.44 404 GLU A CA 1
ATOM 3278 C C . GLU A 1 404 ? -3.106 13.560 33.983 1.00 93.44 404 GLU A C 1
ATOM 3280 O O . GLU A 1 404 ? -1.916 13.823 33.819 1.00 93.44 404 GLU A O 1
ATOM 3285 N N . GLN A 1 405 ? -3.721 13.740 35.154 1.00 92.12 405 GLN A N 1
ATOM 3286 C CA . GLN A 1 405 ? -3.026 14.291 36.313 1.00 92.12 405 GLN A CA 1
ATOM 3287 C C . GLN A 1 405 ? -1.853 13.399 36.739 1.00 92.12 405 GLN A C 1
ATOM 3289 O O . GLN A 1 405 ? -0.744 13.896 36.908 1.00 92.12 405 GLN A O 1
ATOM 3294 N N . ALA A 1 406 ? -2.064 12.082 36.832 1.00 90.94 406 ALA A N 1
ATOM 3295 C CA . ALA A 1 406 ? -1.000 11.136 37.161 1.00 90.94 406 ALA A CA 1
ATOM 3296 C C . ALA A 1 406 ? 0.138 11.163 36.129 1.00 90.94 406 ALA A C 1
ATOM 3298 O O . ALA A 1 406 ? 1.309 11.113 36.497 1.00 90.94 406 ALA A O 1
ATOM 3299 N N . TYR A 1 407 ? -0.194 11.273 34.841 1.00 88.00 407 TYR A N 1
ATOM 3300 C CA . TYR A 1 407 ? 0.787 11.399 33.768 1.00 88.00 407 TYR A CA 1
ATOM 3301 C C . TYR A 1 407 ? 1.642 12.665 33.921 1.00 88.00 407 TYR A C 1
ATOM 3303 O O . TYR A 1 407 ? 2.864 12.599 33.792 1.00 88.00 407 TYR A O 1
ATOM 3311 N N . ILE A 1 408 ? 1.015 13.806 34.225 1.00 85.75 408 ILE A N 1
ATOM 3312 C CA . ILE A 1 408 ? 1.712 15.078 34.462 1.00 85.75 408 ILE A CA 1
ATOM 3313 C C . ILE A 1 408 ? 2.613 14.972 35.695 1.00 85.75 408 ILE A C 1
ATOM 3315 O O . ILE A 1 408 ? 3.787 15.329 35.617 1.00 85.75 408 ILE A O 1
ATOM 3319 N N . ASP A 1 409 ? 2.094 14.453 36.807 1.00 87.00 409 ASP A N 1
ATOM 3320 C CA . ASP A 1 409 ? 2.829 14.361 38.071 1.00 87.00 409 ASP A CA 1
ATOM 3321 C C . ASP A 1 409 ? 4.065 13.456 37.943 1.00 87.00 409 ASP A C 1
ATOM 3323 O O . ASP A 1 409 ? 5.160 13.833 38.364 1.00 87.00 409 ASP A O 1
ATOM 3327 N N . LEU A 1 410 ? 3.916 12.292 37.300 1.00 86.94 410 LEU A N 1
ATOM 3328 C CA . LEU A 1 410 ? 5.022 11.363 37.045 1.00 86.94 410 LEU A CA 1
ATOM 3329 C C . LEU A 1 410 ? 6.033 11.933 36.044 1.00 86.94 410 LEU A C 1
ATOM 3331 O O . LEU A 1 410 ? 7.239 11.807 36.247 1.00 86.94 410 LEU A O 1
ATOM 3335 N N . GLY A 1 411 ? 5.561 12.599 34.987 1.00 81.56 411 GLY A N 1
ATOM 3336 C CA . GLY A 1 411 ? 6.435 13.254 34.015 1.00 81.56 411 GLY A CA 1
ATOM 3337 C C . GLY A 1 411 ? 7.249 14.399 34.624 1.00 81.56 411 GLY A C 1
ATOM 3338 O O . GLY A 1 411 ? 8.413 14.580 34.275 1.00 81.56 411 GLY A O 1
ATOM 3339 N N . LEU A 1 412 ? 6.672 15.167 35.553 1.00 73.31 412 LEU A N 1
ATOM 3340 C CA . LEU A 1 412 ? 7.395 16.207 36.290 1.00 73.31 412 LEU A CA 1
ATOM 3341 C C . LEU A 1 412 ? 8.433 15.612 37.247 1.00 73.31 412 LEU A C 1
ATOM 3343 O O . LEU A 1 412 ? 9.538 16.140 37.321 1.00 73.31 412 LEU A O 1
ATOM 3347 N N . ALA A 1 413 ? 8.103 14.517 37.937 1.00 72.56 413 ALA A N 1
ATOM 3348 C CA . ALA A 1 413 ? 9.031 13.833 38.836 1.00 72.56 413 ALA A CA 1
ATOM 3349 C C . ALA A 1 413 ? 10.261 13.287 38.091 1.00 72.56 413 ALA A C 1
ATOM 3351 O O . ALA A 1 413 ? 11.384 13.525 38.524 1.00 72.56 413 ALA A O 1
ATOM 3352 N N . ALA A 1 414 ? 10.061 12.652 36.932 1.00 71.75 414 ALA A N 1
ATOM 3353 C CA . ALA A 1 414 ? 11.151 12.097 36.129 1.00 71.75 414 ALA A CA 1
ATOM 3354 C C . ALA A 1 414 ? 12.145 13.163 35.623 1.00 71.75 414 ALA A C 1
ATOM 3356 O O . ALA A 1 414 ? 13.326 12.879 35.481 1.00 71.75 414 ALA A O 1
ATOM 3357 N N . ASN A 1 415 ? 11.692 14.399 35.387 1.00 67.50 415 ASN A N 1
ATOM 3358 C CA . ASN A 1 415 ? 12.557 15.497 34.932 1.00 67.50 415 ASN A CA 1
ATOM 3359 C C . ASN A 1 415 ? 13.328 16.200 36.069 1.00 67.50 415 ASN A C 1
ATOM 3361 O O . ASN A 1 415 ? 14.108 17.106 35.789 1.00 67.50 415 ASN A O 1
ATOM 3365 N N . LEU A 1 416 ? 13.067 15.864 37.338 1.00 60.72 416 LEU A N 1
ATOM 3366 C CA . LEU A 1 416 ? 13.769 16.434 38.499 1.00 60.72 416 LEU A CA 1
ATOM 3367 C C . LEU A 1 416 ? 14.940 15.562 38.978 1.00 60.72 416 LEU A C 1
ATOM 3369 O O . LEU A 1 416 ? 15.715 16.017 39.820 1.00 60.72 416 LEU A O 1
ATOM 3373 N N . GLU A 1 417 ? 15.043 14.327 38.483 1.00 53.84 417 GLU A N 1
ATOM 3374 C CA . GLU A 1 417 ? 16.099 13.366 38.833 1.00 53.84 417 GLU A CA 1
ATOM 3375 C C . GLU A 1 417 ? 17.249 13.312 37.804 1.00 53.84 417 GLU A C 1
ATOM 3377 O O . GLU A 1 417 ? 18.287 12.717 38.098 1.00 53.84 417 GLU A O 1
ATOM 3382 N N . ASP A 1 418 ? 17.093 13.993 36.661 1.00 48.97 418 ASP A N 1
ATOM 3383 C CA . ASP A 1 418 ? 18.144 14.312 35.675 1.00 48.97 418 ASP A CA 1
ATOM 3384 C C . ASP A 1 418 ? 18.781 15.687 35.961 1.00 48.97 418 ASP A C 1
ATOM 3386 O O . ASP A 1 418 ? 20.022 15.822 35.794 1.00 48.97 418 ASP A O 1
#